Protein AF-A0AAV4XM58-F1 (afdb_monomer_lite)

Sequence (460 aa):
MTNWEKFHLQISKYYMFPENSKVVENLLKDLATRKIIGVEQLPGGTQLKLILTFDDGAKALFKPMRFPRDVETLPNHFYFTDFERHVSEIASFHLDKVLGFRRTPPCVGRKVNISEEFYPLVEPDLHKTFFISPAGNVCFHGQCTYYCDTSHAICGDPHMLEGSLSIWLPPRNILDRKPVRSPWRRSYNKRRKAAWETDNYYCVNQVKTVPPYNHGRRIYDLMDLAVFDYLTGNMDRHHYDEVFTFGNDSALIHLDHGRGFGRTSYDEFTNILPLLQCCVLRLSTFNKLYSFHLGPKRLSDAMRESMANDPVAPVLTEPHLKAMDRRVGKILECLRSCIKINDAAGVFLDDIVADSSQFSNHSRFGNSSRDDLSIILPLLQCCVIRLSTFNRLFHFHVGQKRLSDLMQDSMANDPIAPVLTERQLKALDRRVKNILLCIRSCVMTNGPQITFLDDLMDMP

Radius of gyration: 28.4 Å; chains: 1; bounding box: 92×58×58 Å

Foldseek 3Di:
DALLVVQLVQCDQQASHDAPDPSLVVVLVCQADFAWQAWEWDPADQATWIWTAGPVRWIWIKDWAQDPQPAFDDPPDDLVQDFFHQLLLQLLCLLCSLLVRNQEFRKFKYKDQCVPRNQVRYDPQQNVQWDADPVRAIWGQGDHNHQSDPVRIDTDPRGIIMIMIGTDHPPCVQWVKDWDFDPLAAPPDPPDGDPLVPDLQCCVPPVCVDPPNVDACPLQLLQLVLLSCQLQVNPHPRTWMDTPPNHPRGHIRDDDSRSGNNDLPDGDVSSNSSCLNQLAYEPSSVVSLVCLQPNPHHSLRSSCVSCVPRPPPVSHDPSSSVSSSVSSVVSVVSNVVSCVPQNPVRHYDHCVVVVVVVPPVPPDPPDLVDDDCVVCVCCLVQLADAPVVLVVLVCLQPNPHHPLRVLCVVCVPPPPPPPHDPSSSVSRNVVSVVNNVSNVVSCVVPNPVSNYDHPPVPDD

Secondary structure (DSSP, 8-state):
--HHHHHHHH--SS-SS-TT-HHHHHHHHHHHHSPEEEEEEPTT-SS--EEEEETTS-EEEEEE--S-TT-PPPTT--TTTPPP-HHHHHHHHHHHHHHT---SPPEEEEEEEIIIIIGGGB-HHHHTTEEE-TTS-EEE--S-SSS-SGGG-EE-SSSEEEEEEEEPPPPTTTS-EEEEE-TT----SSSPPPGGGT-TTHIIIIITTSTTTSSTTHHHHHHHHHHHHHHHT----SEEEEE-TT-TTPPEE----TT-S--SS---GGGTHHHHHH--EEHHHHHHHHHHHHSSS-HHHHHHHHHTTSTT---S-HHHHHHHHHHHHHHHHHHHHHHHHHHHHHHEE--HHHHTTTTSS-SSSS-TT---GGGGHHHHHH--EEHHHHHHHHHHHHSSS-HHHHHHHHTTT-TT--SS-HHHHHHHHHHHHHHHHHHHHHHHHH-HHHHEE--SSS--

Structure (mmCIF, N/CA/C/O backbone):
data_AF-A0AAV4XM58-F1
#
_entry.id   AF-A0AAV4XM58-F1
#
loop_
_atom_site.group_PDB
_atom_site.id
_atom_site.type_symbol
_atom_site.label_atom_id
_atom_site.label_alt_id
_atom_site.label_comp_id
_atom_site.label_asym_id
_atom_site.label_entity_id
_atom_site.label_seq_id
_atom_site.pdbx_PDB_ins_code
_atom_site.Cartn_x
_atom_site.Cartn_y
_atom_site.Cartn_z
_atom_site.occupancy
_atom_site.B_iso_or_equiv
_atom_site.auth_seq_id
_atom_site.auth_comp_id
_atom_site.auth_asym_id
_atom_site.auth_atom_id
_atom_site.pdbx_PDB_model_num
ATOM 1 N N . MET A 1 1 ? 12.384 -10.157 23.596 1.00 85.50 1 MET A N 1
ATOM 2 C CA . MET A 1 1 ? 12.087 -9.375 22.385 1.00 85.50 1 MET A CA 1
ATOM 3 C C . MET A 1 1 ? 10.723 -9.783 21.852 1.00 85.50 1 MET A C 1
ATOM 5 O O . MET A 1 1 ? 10.519 -10.969 21.577 1.00 85.50 1 MET A O 1
ATOM 9 N N . THR A 1 2 ? 9.795 -8.837 21.787 1.00 96.88 2 THR A N 1
ATOM 10 C CA . THR A 1 2 ? 8.431 -8.996 21.260 1.00 96.88 2 THR A CA 1
ATOM 11 C C . THR A 1 2 ? 8.455 -9.213 19.739 1.00 96.88 2 THR A C 1
ATOM 13 O O . THR A 1 2 ? 9.496 -9.066 19.091 1.00 96.88 2 THR A O 1
ATOM 16 N N . ASN A 1 3 ? 7.328 -9.603 19.133 1.00 98.00 3 ASN A N 1
ATOM 17 C CA . ASN A 1 3 ? 7.280 -9.812 17.680 1.00 98.00 3 ASN A CA 1
ATOM 18 C C . ASN A 1 3 ? 7.386 -8.499 16.893 1.00 98.00 3 ASN A C 1
ATOM 20 O O . ASN A 1 3 ? 7.970 -8.499 15.811 1.00 98.00 3 ASN A O 1
ATOM 24 N N . TRP A 1 4 ? 6.892 -7.381 17.436 1.00 97.69 4 TRP A N 1
ATOM 25 C CA . TRP A 1 4 ? 7.017 -6.075 16.787 1.00 97.69 4 TRP A CA 1
ATOM 26 C C . TRP A 1 4 ? 8.473 -5.580 16.776 1.00 97.69 4 TRP A C 1
ATOM 28 O O . TRP A 1 4 ? 8.936 -5.094 15.747 1.00 97.69 4 TRP A O 1
ATOM 38 N N . GLU A 1 5 ? 9.227 -5.800 17.861 1.00 97.31 5 GLU A N 1
ATOM 39 C CA . GLU A 1 5 ? 10.665 -5.493 17.928 1.00 97.31 5 GLU A CA 1
ATOM 40 C C . GLU A 1 5 ? 11.456 -6.349 16.931 1.00 97.31 5 GLU A C 1
ATOM 42 O O . GLU A 1 5 ? 12.272 -5.839 16.165 1.00 97.31 5 GLU A O 1
ATOM 47 N N . LYS A 1 6 ? 11.170 -7.659 16.879 1.00 97.69 6 LYS A N 1
ATOM 48 C CA . LYS A 1 6 ? 11.783 -8.567 15.896 1.00 97.69 6 LYS A CA 1
ATOM 49 C C . LYS A 1 6 ? 11.466 -8.145 14.462 1.00 97.69 6 LYS A C 1
ATOM 51 O O . LYS A 1 6 ? 12.343 -8.222 13.610 1.00 97.69 6 LYS A O 1
ATOM 56 N N . PHE A 1 7 ? 10.234 -7.711 14.186 1.00 97.88 7 PHE A N 1
ATOM 57 C CA . PHE A 1 7 ? 9.847 -7.200 12.871 1.00 97.88 7 PHE A CA 1
ATOM 58 C C . PHE A 1 7 ? 10.629 -5.933 12.511 1.00 97.88 7 PHE A C 1
ATOM 60 O O . PHE A 1 7 ? 11.142 -5.843 11.400 1.00 97.88 7 PHE A O 1
ATOM 67 N N . HIS A 1 8 ? 10.791 -4.986 13.441 1.00 97.06 8 HIS A N 1
ATOM 68 C CA . HIS A 1 8 ? 11.604 -3.788 13.197 1.00 97.06 8 HIS A CA 1
ATOM 69 C C . HIS A 1 8 ? 13.045 -4.140 12.807 1.00 97.06 8 HIS A C 1
ATOM 71 O O . HIS A 1 8 ? 13.586 -3.517 11.898 1.00 97.06 8 HIS A O 1
ATOM 77 N N . LEU A 1 9 ? 13.633 -5.180 13.409 1.00 94.69 9 LEU A N 1
ATOM 78 C CA . LEU A 1 9 ? 14.965 -5.684 13.040 1.00 94.69 9 LEU A CA 1
ATOM 79 C C . LEU A 1 9 ? 15.018 -6.399 11.677 1.00 94.69 9 LEU A C 1
ATOM 81 O O . LEU A 1 9 ? 16.103 -6.569 11.128 1.00 94.69 9 LEU A O 1
ATOM 85 N N . GLN A 1 10 ? 13.881 -6.833 11.123 1.00 94.44 10 GLN A N 1
ATOM 86 C CA . GLN A 1 10 ? 13.814 -7.450 9.791 1.00 94.44 10 GLN A CA 1
ATOM 87 C C . GLN A 1 10 ? 13.760 -6.429 8.648 1.00 94.44 10 GLN A C 1
ATOM 89 O O . GLN A 1 10 ? 13.987 -6.807 7.494 1.00 94.44 10 GLN A O 1
ATOM 94 N N . ILE A 1 11 ? 13.457 -5.161 8.947 1.00 94.38 11 ILE A N 1
ATOM 95 C CA . ILE A 1 11 ? 13.393 -4.104 7.938 1.00 94.38 11 ILE A CA 1
ATOM 96 C C . ILE A 1 11 ? 14.781 -3.934 7.316 1.00 94.38 11 ILE A C 1
ATOM 98 O O . ILE A 1 11 ? 15.769 -3.691 8.006 1.00 94.38 11 ILE A O 1
ATOM 102 N N . SER A 1 12 ? 14.846 -4.053 5.992 1.00 92.38 12 SER A N 1
ATOM 103 C CA . SER A 1 12 ? 16.085 -4.021 5.220 1.00 92.38 12 SER A CA 1
ATOM 104 C C . SER A 1 12 ? 16.042 -2.959 4.122 1.00 92.38 12 SER A C 1
ATOM 106 O O . SER A 1 12 ? 15.021 -2.316 3.872 1.00 92.38 12 SER A O 1
ATOM 108 N N . LYS A 1 13 ? 17.155 -2.829 3.394 1.00 92.12 13 LYS A N 1
ATOM 109 C CA . LYS A 1 13 ? 17.274 -1.953 2.223 1.00 92.12 13 LYS A CA 1
ATOM 110 C C . LYS A 1 13 ? 16.252 -2.261 1.116 1.00 92.12 13 LYS A C 1
ATOM 112 O O . LYS A 1 13 ? 15.869 -1.350 0.379 1.00 92.12 13 LYS A O 1
ATOM 117 N N . TYR A 1 14 ? 15.818 -3.516 0.966 1.00 91.44 14 TYR A N 1
ATOM 118 C CA . TYR A 1 14 ? 15.036 -3.965 -0.197 1.00 91.44 14 TYR A CA 1
ATOM 119 C C . TYR A 1 14 ? 13.596 -4.380 0.122 1.00 91.44 14 TYR A C 1
ATOM 121 O O . TYR A 1 14 ? 12.747 -4.343 -0.770 1.00 91.44 14 TYR A O 1
ATOM 129 N N . TYR A 1 15 ? 13.320 -4.741 1.373 1.00 93.81 15 TYR A N 1
ATOM 130 C CA . TYR A 1 15 ? 12.021 -5.225 1.838 1.00 93.81 15 TYR A CA 1
ATOM 131 C C . TYR A 1 15 ? 11.830 -4.927 3.329 1.00 93.81 15 TYR A C 1
ATOM 133 O O . TYR A 1 15 ? 12.795 -4.760 4.075 1.00 93.81 15 TYR A O 1
ATOM 141 N N . MET A 1 16 ? 10.580 -4.934 3.782 1.00 95.50 16 MET A N 1
ATOM 142 C CA . MET A 1 16 ? 10.211 -4.778 5.191 1.00 95.50 16 MET A CA 1
ATOM 143 C C . MET A 1 16 ? 10.293 -6.080 5.986 1.00 95.50 16 MET A C 1
ATOM 145 O O . MET A 1 16 ? 10.515 -6.047 7.190 1.00 95.50 16 MET A O 1
ATOM 149 N N . PHE A 1 17 ? 10.094 -7.221 5.328 1.00 96.69 17 PHE A N 1
ATOM 150 C CA . PHE A 1 17 ? 10.204 -8.542 5.939 1.00 96.69 17 PHE A CA 1
ATOM 151 C C . PHE A 1 17 ? 10.632 -9.595 4.902 1.00 96.69 17 PHE A C 1
ATOM 153 O O . PHE A 1 17 ? 10.329 -9.441 3.713 1.00 96.69 17 PHE A O 1
ATOM 160 N N . PRO A 1 18 ? 11.335 -10.664 5.320 1.00 94.19 18 PRO A N 1
ATOM 161 C CA . PRO A 1 18 ? 11.730 -11.745 4.425 1.00 94.19 18 PRO A CA 1
ATOM 162 C C . PRO A 1 18 ? 10.529 -12.605 4.017 1.00 94.19 18 PRO A C 1
ATOM 164 O O . PRO A 1 18 ? 9.482 -12.622 4.674 1.00 94.19 18 PRO A O 1
ATOM 167 N N . GLU A 1 19 ? 10.686 -13.353 2.928 1.00 91.31 19 GLU A N 1
ATOM 168 C CA . GLU A 1 19 ? 9.698 -14.350 2.524 1.00 91.31 19 GLU A CA 1
ATOM 169 C C . GLU A 1 19 ? 9.507 -15.408 3.626 1.00 91.31 19 GLU A C 1
ATOM 171 O O . GLU A 1 19 ? 10.446 -15.761 4.337 1.00 91.31 19 GLU A O 1
ATOM 176 N N . ASN A 1 20 ? 8.269 -15.881 3.808 1.00 91.75 20 ASN A N 1
ATOM 177 C CA . ASN A 1 20 ? 7.902 -16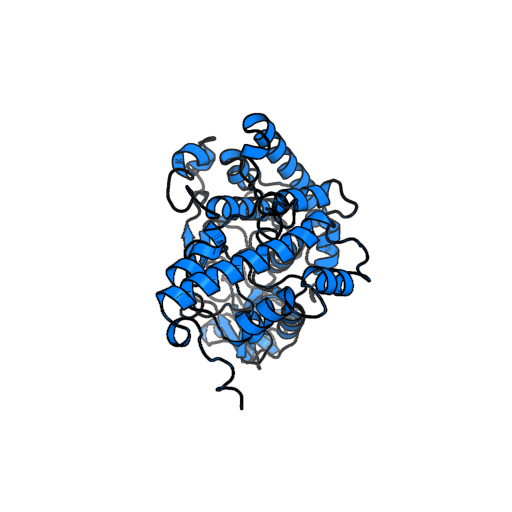.865 4.837 1.00 91.75 20 ASN A CA 1
ATOM 178 C C . ASN A 1 20 ? 8.274 -16.466 6.285 1.00 91.75 20 ASN A C 1
ATOM 180 O O . ASN A 1 20 ? 8.510 -17.326 7.136 1.00 91.75 20 ASN A O 1
ATOM 184 N N . SER A 1 21 ? 8.304 -15.161 6.593 1.00 95.19 21 SER A N 1
ATOM 185 C CA . SER A 1 21 ? 8.612 -14.667 7.941 1.00 95.19 21 SER A CA 1
ATOM 186 C C . SER A 1 21 ? 7.587 -15.126 8.989 1.00 95.19 21 SER A C 1
ATOM 188 O O . SER A 1 21 ? 6.489 -14.574 9.097 1.00 95.19 21 SER A O 1
ATOM 190 N N . LYS A 1 22 ? 7.991 -16.070 9.850 1.00 97.19 22 LYS A N 1
ATOM 191 C CA . LYS A 1 22 ? 7.222 -16.473 11.044 1.00 97.19 22 LYS A CA 1
ATOM 192 C C . LYS A 1 22 ? 7.047 -15.347 12.059 1.00 97.19 22 LYS A C 1
ATOM 194 O O . LYS A 1 22 ? 6.073 -15.339 12.803 1.00 97.19 22 LYS A O 1
ATOM 199 N N . VAL A 1 23 ? 7.958 -14.372 12.065 1.00 97.94 23 VAL A N 1
ATOM 200 C CA . VAL A 1 23 ? 7.827 -13.166 12.894 1.00 97.94 23 VAL A CA 1
ATOM 201 C C . VAL A 1 23 ? 6.603 -12.364 12.469 1.00 97.94 23 VAL A C 1
ATOM 203 O O . VAL A 1 23 ? 5.827 -11.963 13.327 1.00 97.94 23 VAL A O 1
ATOM 206 N N . VAL A 1 24 ? 6.393 -12.186 11.161 1.00 98.06 24 VAL A N 1
ATOM 207 C CA . VAL A 1 24 ? 5.220 -11.468 10.642 1.00 98.06 24 VAL A CA 1
ATOM 208 C C . VAL A 1 24 ? 3.936 -12.242 10.922 1.00 98.06 24 VAL A C 1
ATOM 210 O O . VAL A 1 24 ? 2.975 -11.643 11.383 1.00 98.06 24 VAL A O 1
ATOM 213 N N . GLU A 1 25 ? 3.912 -13.563 10.719 1.00 97.62 25 GLU A N 1
ATOM 214 C CA . GLU A 1 25 ? 2.733 -14.384 11.051 1.00 97.62 25 GLU A CA 1
ATOM 215 C C . GLU A 1 25 ? 2.330 -14.241 12.530 1.00 97.62 25 GLU A C 1
ATOM 217 O O . GLU A 1 25 ? 1.165 -13.989 12.841 1.00 97.62 25 GLU A O 1
ATOM 222 N N . ASN A 1 26 ? 3.301 -14.327 13.444 1.00 98.38 26 ASN A N 1
ATOM 223 C CA . ASN A 1 26 ? 3.050 -14.156 14.873 1.00 98.38 26 ASN A CA 1
ATOM 224 C C . ASN A 1 26 ? 2.679 -12.709 15.234 1.00 98.38 26 ASN A C 1
ATOM 226 O O . ASN A 1 26 ? 1.827 -12.499 16.091 1.00 98.38 26 ASN A O 1
ATOM 230 N N . LEU A 1 27 ? 3.264 -11.711 14.565 1.00 98.69 27 LEU A N 1
ATOM 231 C CA . LEU A 1 27 ? 2.921 -10.301 14.759 1.00 98.69 27 LEU A CA 1
ATOM 232 C C . LEU A 1 27 ? 1.468 -10.002 14.363 1.00 98.69 27 LEU A C 1
ATOM 234 O O . LEU A 1 27 ? 0.780 -9.288 15.085 1.00 98.69 27 LEU A O 1
ATOM 238 N N . LEU A 1 28 ? 0.982 -10.553 13.247 1.00 98.75 28 LEU A N 1
ATOM 239 C CA . LEU A 1 28 ? -0.419 -10.392 12.835 1.00 98.75 28 LEU A CA 1
ATOM 240 C C . LEU A 1 28 ? -1.369 -10.986 13.890 1.00 98.75 28 LEU A C 1
ATOM 242 O O . LEU A 1 28 ? -2.380 -10.372 14.223 1.00 98.75 28 LEU A O 1
ATOM 246 N N . LYS A 1 29 ? -1.012 -12.138 14.479 1.00 98.44 29 LYS A N 1
ATOM 247 C CA . LYS A 1 29 ? -1.763 -12.739 15.593 1.00 98.44 29 LYS A CA 1
ATOM 248 C C . LYS A 1 29 ? -1.743 -11.864 16.851 1.00 98.44 29 LYS A C 1
ATOM 250 O O . LYS A 1 29 ? -2.784 -11.699 17.491 1.00 98.44 29 LYS A O 1
ATOM 255 N N . ASP A 1 30 ? -0.587 -11.296 17.191 1.00 98.56 30 ASP A N 1
ATOM 256 C CA . ASP A 1 30 ? -0.456 -10.373 18.321 1.00 98.56 30 ASP A CA 1
ATOM 257 C C . ASP A 1 30 ? -1.371 -9.153 18.124 1.00 98.56 30 ASP A C 1
ATOM 259 O O . ASP A 1 30 ? -2.198 -8.867 18.985 1.00 98.56 30 ASP A O 1
ATOM 263 N N . LEU A 1 31 ? -1.321 -8.493 16.961 1.00 98.56 31 LEU A N 1
ATOM 264 C CA . LEU A 1 31 ? -2.186 -7.347 16.649 1.00 98.56 31 LEU A CA 1
ATOM 265 C C . LEU A 1 31 ? -3.684 -7.695 16.719 1.00 98.56 31 LEU A C 1
ATOM 267 O O . LEU A 1 31 ? -4.491 -6.910 17.224 1.00 98.56 31 LEU A O 1
ATOM 271 N N . ALA A 1 32 ? -4.061 -8.886 16.253 1.00 98.25 32 ALA A N 1
ATOM 272 C CA . ALA A 1 32 ? -5.447 -9.338 16.260 1.00 98.25 32 ALA A CA 1
ATOM 273 C C . ALA A 1 32 ? -5.998 -9.632 17.667 1.00 98.25 32 ALA A C 1
ATOM 275 O O . ALA A 1 32 ? -7.201 -9.491 17.873 1.00 98.25 32 ALA A O 1
ATOM 276 N N . THR A 1 33 ? -5.156 -10.037 18.627 1.00 98.06 33 THR A N 1
ATOM 277 C CA . THR A 1 33 ? -5.628 -10.600 19.910 1.00 98.06 33 THR A CA 1
ATOM 278 C C . THR A 1 33 ? -5.151 -9.879 21.167 1.00 98.06 33 THR A C 1
ATOM 280 O O . THR A 1 33 ? -5.790 -10.013 22.209 1.00 98.06 33 THR A O 1
ATOM 283 N N . ARG A 1 34 ? -4.053 -9.116 21.112 1.00 98.25 34 ARG A N 1
ATOM 284 C CA . ARG A 1 34 ? -3.497 -8.466 22.306 1.00 98.25 34 ARG A CA 1
ATOM 285 C C . ARG A 1 34 ? -4.438 -7.426 22.895 1.00 98.25 34 ARG A C 1
ATOM 287 O O . ARG A 1 34 ? -5.238 -6.804 22.187 1.00 98.25 34 ARG A O 1
ATOM 294 N N . LYS A 1 35 ? -4.308 -7.208 24.203 1.00 98.50 35 LYS A N 1
ATOM 295 C CA . LYS A 1 35 ? -5.102 -6.218 24.925 1.00 98.50 35 LYS A CA 1
ATOM 296 C C . LYS A 1 35 ? -4.704 -4.807 24.491 1.00 98.50 35 LYS A C 1
ATOM 298 O O . LYS A 1 35 ? -3.523 -4.464 24.489 1.00 98.50 35 LYS A O 1
ATOM 303 N N . ILE A 1 36 ? -5.702 -3.996 24.155 1.00 98.75 36 ILE A N 1
ATOM 304 C CA . ILE A 1 36 ? -5.531 -2.565 23.892 1.00 98.75 36 ILE A CA 1
ATOM 305 C C . ILE A 1 36 ? -5.490 -1.844 25.243 1.00 98.75 36 ILE A C 1
ATOM 307 O O . ILE A 1 36 ? -6.310 -2.116 26.121 1.00 98.75 36 ILE A O 1
ATOM 311 N N . ILE A 1 37 ? -4.512 -0.959 25.419 1.00 98.50 37 ILE A N 1
ATOM 312 C CA . ILE A 1 37 ? -4.298 -0.185 26.653 1.00 98.50 37 ILE A CA 1
ATOM 313 C C . ILE A 1 37 ? -4.319 1.331 26.427 1.00 98.50 37 ILE A C 1
ATOM 315 O O . ILE A 1 37 ? -4.291 2.086 27.392 1.00 98.50 37 ILE A O 1
ATOM 319 N N . GLY A 1 38 ? -4.381 1.783 25.174 1.00 98.12 38 GLY A N 1
ATOM 320 C CA . GLY A 1 38 ? -4.509 3.197 24.836 1.00 98.12 38 GLY A CA 1
ATOM 321 C C . GLY A 1 38 ? -5.048 3.389 23.426 1.00 98.12 38 GLY A C 1
ATOM 322 O O . GLY A 1 38 ? -4.701 2.620 22.524 1.00 98.12 38 GLY A O 1
ATOM 323 N N . VAL A 1 39 ? -5.886 4.409 23.251 1.00 98.31 39 VAL A N 1
ATOM 324 C CA . VAL A 1 39 ? -6.494 4.770 21.967 1.00 98.31 39 VAL A CA 1
ATOM 325 C C . VAL A 1 39 ? -6.363 6.275 21.768 1.00 98.31 39 VAL A C 1
ATOM 327 O O . VAL A 1 39 ? -6.994 7.062 22.463 1.00 98.31 39 VAL A O 1
ATOM 330 N N . GLU A 1 40 ? -5.545 6.671 20.803 1.00 97.31 40 GLU A N 1
ATOM 331 C CA . GLU A 1 40 ? -5.280 8.076 20.480 1.00 97.31 40 GLU A CA 1
ATOM 332 C C . GLU A 1 40 ? -5.761 8.350 19.054 1.00 97.31 40 GLU A C 1
ATOM 334 O O . GLU A 1 40 ? -5.669 7.479 18.184 1.00 97.31 40 GLU A O 1
ATOM 339 N N . GLN A 1 41 ? -6.254 9.545 18.757 1.00 96.62 41 GLN A N 1
ATOM 340 C CA . GLN A 1 41 ? -6.507 9.920 17.375 1.00 96.62 41 GLN A CA 1
ATOM 341 C C . GLN A 1 41 ? -5.218 10.419 16.717 1.00 96.62 41 GLN A C 1
ATOM 343 O O . GLN A 1 41 ? -4.517 11.269 17.257 1.00 96.62 41 GLN A O 1
ATOM 348 N N . LEU A 1 42 ? -4.917 9.955 15.500 1.00 94.69 42 LEU A N 1
ATOM 349 C CA . LEU A 1 42 ? -3.789 10.497 14.744 1.00 94.69 42 LEU A CA 1
ATOM 350 C C . LEU A 1 42 ? -4.075 11.968 14.365 1.00 94.69 42 LEU A C 1
ATOM 352 O O . LEU A 1 42 ? -5.024 12.223 13.611 1.00 94.69 42 LEU A O 1
ATOM 356 N N . PRO A 1 43 ? -3.266 12.945 14.820 1.00 89.62 43 PRO A N 1
ATOM 357 C CA . PRO A 1 43 ? -3.494 14.347 14.495 1.00 89.62 43 PRO A CA 1
ATOM 358 C C . PRO A 1 43 ? -3.176 14.650 13.025 1.00 89.62 43 PRO A C 1
ATOM 360 O O . PRO A 1 43 ? -2.283 14.055 12.420 1.00 89.62 43 PRO A O 1
ATOM 363 N N . GLY A 1 44 ? -3.890 15.621 12.447 1.00 79.25 44 GLY A N 1
ATOM 364 C CA . GLY A 1 44 ? -3.588 16.166 11.115 1.00 79.25 44 GLY A CA 1
ATOM 365 C C . GLY A 1 44 ? -3.949 15.268 9.923 1.00 79.25 44 GLY A C 1
ATOM 366 O O . GLY A 1 44 ? -3.575 15.582 8.794 1.00 79.25 44 GLY A O 1
ATOM 367 N N . GLY A 1 45 ? -4.670 14.165 10.142 1.00 79.12 45 GLY A N 1
ATOM 368 C CA . GLY A 1 45 ? -5.186 13.312 9.070 1.00 79.12 45 GLY A CA 1
ATOM 369 C C . GLY A 1 45 ? -6.323 13.960 8.266 1.00 79.12 45 GLY A C 1
ATOM 370 O O . GLY A 1 45 ? -7.079 14.798 8.766 1.00 79.12 45 GLY A O 1
ATOM 371 N N . THR A 1 46 ? -6.477 13.545 7.005 1.00 90.31 46 THR A N 1
ATOM 372 C CA . THR A 1 46 ? -7.642 13.924 6.190 1.00 90.31 46 THR A CA 1
ATOM 373 C C . THR A 1 46 ? -8.897 13.192 6.643 1.00 90.31 46 THR A C 1
ATOM 375 O O . THR A 1 46 ? -9.910 13.830 6.884 1.00 90.31 46 THR A O 1
ATOM 378 N N . GLN A 1 47 ? -8.812 11.874 6.822 1.00 96.19 47 GLN A N 1
ATOM 379 C CA . GLN A 1 47 ? -9.881 11.024 7.353 1.00 96.19 47 GLN A CA 1
ATOM 380 C C . GLN A 1 47 ? -9.499 10.446 8.721 1.00 96.19 47 GLN A C 1
ATOM 382 O O . GLN A 1 47 ? -8.331 10.491 9.117 1.00 96.19 47 GLN A O 1
ATOM 387 N N . LEU A 1 48 ? -10.488 9.897 9.430 1.00 96.56 48 LEU A N 1
ATOM 388 C CA . LEU A 1 48 ? -10.331 9.333 10.769 1.00 96.56 48 LEU A CA 1
ATOM 389 C C . LEU A 1 48 ? -9.350 8.152 10.782 1.00 96.56 48 LEU A C 1
ATOM 391 O O . LEU A 1 48 ? -9.550 7.153 10.090 1.00 96.56 48 LEU A O 1
ATOM 395 N N . LYS A 1 49 ? -8.311 8.260 11.610 1.00 97.12 49 LYS A N 1
ATOM 396 C CA . LYS A 1 49 ? -7.323 7.208 11.872 1.00 97.12 49 LYS A CA 1
ATOM 397 C C . LYS A 1 49 ? -6.994 7.233 13.361 1.00 97.12 49 LYS A C 1
ATOM 399 O O . LYS A 1 49 ? -6.791 8.314 13.916 1.00 97.12 49 LYS A O 1
ATOM 404 N N . LEU A 1 50 ? -6.933 6.067 13.992 1.00 98.06 50 LEU A N 1
ATOM 405 C CA . LEU A 1 50 ? -6.580 5.936 15.405 1.00 98.06 50 LEU A CA 1
ATOM 406 C C . LEU A 1 50 ? -5.213 5.266 15.549 1.00 98.06 50 LEU A C 1
ATOM 408 O O . LEU A 1 50 ? -4.785 4.505 14.683 1.00 98.06 50 LEU A O 1
ATOM 412 N N . ILE A 1 51 ? -4.533 5.541 16.648 1.00 98.44 51 ILE A N 1
ATOM 413 C CA . ILE A 1 51 ? -3.333 4.854 17.099 1.00 98.44 51 ILE A CA 1
ATOM 414 C C . ILE A 1 51 ? -3.762 4.001 18.286 1.00 98.44 51 ILE A C 1
ATOM 416 O O . ILE A 1 51 ? -4.211 4.530 19.301 1.00 98.44 51 ILE A O 1
ATOM 420 N N . LEU A 1 52 ? -3.634 2.683 18.161 1.00 98.56 52 LEU A N 1
ATOM 421 C CA . LEU A 1 52 ? -3.854 1.772 19.280 1.00 98.56 52 LEU A CA 1
ATOM 422 C C . LEU A 1 52 ? -2.510 1.404 19.889 1.00 98.56 52 LEU A C 1
ATOM 424 O O . LEU A 1 52 ? -1.582 1.057 19.157 1.00 98.56 52 LEU A O 1
ATOM 428 N N . THR A 1 53 ? -2.424 1.459 21.213 1.00 98.62 53 THR A N 1
ATOM 429 C CA . THR A 1 53 ? -1.275 0.982 21.989 1.00 98.62 53 THR A CA 1
ATOM 430 C C . THR A 1 53 ? -1.657 -0.319 22.691 1.00 98.62 53 THR A C 1
ATOM 432 O O . THR A 1 53 ? -2.714 -0.389 23.321 1.00 98.62 53 THR A O 1
ATOM 435 N N . PHE A 1 54 ? -0.813 -1.344 22.582 1.00 98.69 54 PHE A N 1
ATOM 436 C CA . PHE A 1 54 ? -1.028 -2.673 23.160 1.00 98.69 54 PHE A CA 1
ATOM 437 C C . PHE A 1 54 ? -0.215 -2.888 24.440 1.00 98.69 54 PHE A C 1
ATOM 439 O O . PHE A 1 54 ? 0.733 -2.157 24.729 1.00 98.69 54 PHE A O 1
ATOM 446 N N . ASP A 1 55 ? -0.599 -3.904 25.212 1.00 98.19 55 ASP A N 1
ATOM 447 C CA . ASP A 1 55 ? 0.020 -4.273 26.492 1.00 98.19 55 ASP A CA 1
ATOM 448 C C . ASP A 1 55 ? 1.515 -4.637 26.418 1.00 98.19 55 ASP A C 1
ATOM 450 O O . ASP A 1 55 ? 2.229 -4.516 27.411 1.00 98.19 55 ASP A O 1
ATOM 454 N N . ASP A 1 56 ? 2.010 -5.022 25.244 1.00 97.00 56 ASP A N 1
ATOM 455 C CA . ASP A 1 56 ? 3.425 -5.288 24.961 1.00 97.00 56 ASP A CA 1
ATOM 456 C C . ASP A 1 56 ? 4.197 -4.070 24.430 1.00 97.00 56 ASP A C 1
ATOM 458 O O . ASP A 1 56 ? 5.319 -4.207 23.928 1.00 97.00 56 ASP A O 1
ATOM 462 N N . GLY A 1 57 ? 3.584 -2.887 24.488 1.00 97.00 57 GLY A N 1
ATOM 463 C CA . GLY A 1 57 ? 4.147 -1.636 23.996 1.00 97.00 57 GLY A CA 1
ATOM 464 C C . GLY A 1 57 ? 4.079 -1.458 22.477 1.00 97.00 57 GLY A C 1
ATOM 465 O O . GLY A 1 57 ? 4.510 -0.412 21.987 1.00 97.00 57 GLY A O 1
ATOM 466 N N . ALA A 1 58 ? 3.535 -2.418 21.716 1.00 97.94 58 ALA A N 1
ATOM 467 C CA . ALA A 1 58 ? 3.313 -2.219 20.288 1.00 97.94 58 ALA A CA 1
ATOM 468 C C . ALA A 1 58 ? 2.337 -1.058 20.059 1.00 97.94 58 ALA A C 1
ATOM 470 O O . ALA A 1 58 ? 1.376 -0.874 20.808 1.00 97.94 58 ALA A O 1
ATOM 471 N N . LYS A 1 59 ? 2.537 -0.319 18.967 1.00 98.56 59 LYS A N 1
ATOM 472 C CA . LYS A 1 59 ? 1.527 0.597 18.429 1.00 98.56 59 LYS A CA 1
ATOM 473 C C . LYS A 1 59 ? 1.063 0.112 17.061 1.00 98.56 59 LYS A C 1
ATOM 475 O O . LYS A 1 59 ? 1.851 -0.467 16.313 1.00 98.56 59 LYS A O 1
ATOM 480 N N . ALA A 1 60 ? -0.188 0.375 16.706 1.00 98.56 60 ALA A N 1
ATOM 481 C CA . ALA A 1 60 ? -0.704 0.139 15.361 1.00 98.56 60 ALA A CA 1
ATOM 482 C C . ALA A 1 60 ? -1.636 1.265 14.917 1.00 98.56 60 ALA A C 1
ATOM 484 O O . ALA A 1 60 ? -2.371 1.838 15.718 1.00 98.56 60 ALA A O 1
ATOM 485 N N . LEU A 1 61 ? -1.613 1.559 13.620 1.00 98.50 61 LEU A N 1
ATOM 486 C CA . LEU A 1 61 ? -2.571 2.446 12.981 1.00 98.50 61 LEU A CA 1
ATOM 487 C C . LEU A 1 61 ? -3.862 1.665 12.720 1.00 98.50 61 LEU A C 1
ATOM 489 O O . LEU A 1 61 ? -3.862 0.715 11.933 1.00 98.50 61 LEU A O 1
ATOM 493 N N . PHE A 1 62 ? -4.948 2.082 13.361 1.00 98.62 62 PHE A N 1
ATOM 494 C CA . PHE A 1 62 ? -6.283 1.539 13.173 1.00 98.62 62 PHE A CA 1
ATOM 495 C C . PHE A 1 62 ? -7.101 2.411 12.222 1.00 98.62 62 PHE A C 1
ATOM 497 O O . PHE A 1 62 ? -7.232 3.623 12.424 1.00 98.62 62 PHE A O 1
ATOM 504 N N . LYS A 1 63 ? -7.684 1.783 11.199 1.00 98.50 63 LYS A N 1
ATOM 505 C CA . LYS A 1 63 ? -8.688 2.409 10.331 1.00 98.50 63 LYS A CA 1
ATOM 506 C C . LYS A 1 63 ? -10.011 1.661 10.477 1.00 98.50 63 LYS A C 1
ATOM 508 O O . LYS A 1 63 ? -10.025 0.449 10.244 1.00 98.50 63 LYS A O 1
ATOM 513 N N . PRO A 1 64 ? -11.098 2.340 10.868 1.00 98.25 64 PRO A N 1
ATOM 514 C CA . PRO A 1 64 ? -12.374 1.681 11.095 1.00 98.25 64 PRO A CA 1
ATOM 515 C C . PRO A 1 64 ? -13.070 1.292 9.788 1.00 98.25 64 PRO A C 1
ATOM 517 O O . PRO A 1 64 ? -12.923 1.951 8.756 1.00 98.25 64 PRO A O 1
ATOM 520 N N . MET A 1 65 ? -13.888 0.246 9.858 1.00 98.25 65 MET A N 1
ATOM 521 C CA . MET A 1 65 ? -14.875 -0.076 8.838 1.00 98.25 65 MET A CA 1
ATOM 522 C C . MET A 1 65 ? -15.919 1.035 8.760 1.00 98.25 65 MET A C 1
ATOM 524 O O . MET A 1 65 ? -16.451 1.479 9.774 1.00 98.25 65 MET A O 1
ATOM 528 N N . ARG A 1 66 ? -16.225 1.464 7.534 1.00 94.44 66 ARG A N 1
ATOM 529 C CA . ARG A 1 66 ? -17.243 2.487 7.262 1.00 94.44 66 ARG A CA 1
ATOM 530 C C . ARG A 1 66 ? -18.437 1.939 6.487 1.00 94.44 66 ARG A C 1
ATOM 532 O O . ARG A 1 66 ? -19.568 2.311 6.771 1.00 94.44 66 ARG A O 1
ATOM 539 N N . PHE A 1 67 ? -18.186 1.063 5.518 1.00 92.12 67 PHE A N 1
ATOM 540 C CA . PHE A 1 67 ? -19.216 0.510 4.643 1.00 92.12 67 PHE A CA 1
ATOM 541 C C . PHE A 1 67 ? -19.115 -1.014 4.556 1.00 92.12 67 PHE A C 1
ATOM 543 O O . PHE A 1 67 ? -18.014 -1.558 4.709 1.00 92.12 67 PHE A O 1
ATOM 550 N N . PRO A 1 68 ? -20.235 -1.697 4.258 1.00 94.88 68 PRO A N 1
ATOM 551 C CA . PRO A 1 68 ? -20.234 -3.082 3.803 1.00 94.88 68 PRO A CA 1
ATOM 552 C C . PRO A 1 68 ? -19.292 -3.317 2.611 1.00 94.88 68 PRO A C 1
ATOM 554 O O . PRO A 1 68 ? -18.965 -2.403 1.853 1.00 94.88 68 PRO A O 1
ATOM 557 N N . ARG A 1 69 ? -18.837 -4.563 2.451 1.00 95.75 69 ARG A N 1
ATOM 558 C CA . ARG A 1 69 ? -17.815 -4.959 1.460 1.00 95.75 69 ARG A CA 1
ATOM 559 C C . ARG A 1 69 ? -18.234 -4.775 0.002 1.00 95.75 69 ARG A C 1
ATOM 561 O O . ARG A 1 69 ? -17.374 -4.696 -0.866 1.00 95.75 69 ARG A O 1
ATOM 568 N N . ASP A 1 70 ? -19.529 -4.789 -0.263 1.00 95.12 70 ASP A N 1
ATOM 569 C CA . ASP A 1 70 ? -20.153 -4.682 -1.581 1.00 95.12 70 ASP A CA 1
ATOM 570 C C . ASP A 1 70 ? -20.379 -3.229 -2.029 1.00 95.12 70 ASP A C 1
ATOM 572 O O . ASP A 1 70 ? -20.729 -2.990 -3.185 1.00 95.12 70 ASP A O 1
ATOM 576 N N . VAL A 1 71 ? -20.133 -2.247 -1.153 1.00 96.75 71 VAL A N 1
ATOM 577 C CA . VAL A 1 71 ? -20.273 -0.826 -1.488 1.00 96.75 71 VAL A CA 1
ATOM 578 C C . VAL A 1 71 ? -19.109 -0.348 -2.357 1.00 96.75 71 VAL A C 1
ATOM 580 O O . VAL A 1 71 ? -17.975 -0.170 -1.899 1.00 96.75 71 VAL A O 1
ATOM 583 N N . GLU A 1 72 ? -19.420 -0.048 -3.616 1.00 97.44 72 GLU A N 1
ATOM 584 C CA . GLU A 1 72 ? -18.483 0.573 -4.550 1.00 97.44 72 GLU A CA 1
ATOM 585 C C . GLU A 1 72 ? -18.451 2.105 -4.433 1.00 97.44 72 GLU A C 1
ATOM 587 O O . GLU A 1 72 ? -19.437 2.769 -4.110 1.00 97.44 72 GLU A O 1
ATOM 592 N N . THR A 1 73 ? -17.297 2.692 -4.753 1.00 97.06 73 THR A N 1
ATOM 593 C CA . THR A 1 73 ? -17.135 4.134 -4.945 1.00 97.06 73 THR A CA 1
ATOM 594 C C . THR A 1 73 ? -18.055 4.605 -6.066 1.00 97.06 73 THR A C 1
ATOM 596 O O . THR A 1 73 ? -18.001 4.100 -7.192 1.00 97.06 73 THR A O 1
ATOM 599 N N . LEU A 1 74 ? -18.872 5.620 -5.772 1.00 96.81 74 LEU A N 1
ATOM 600 C CA . LEU A 1 74 ? -19.781 6.202 -6.754 1.00 96.81 74 LEU A CA 1
ATOM 601 C C . LEU A 1 74 ? -19.005 6.732 -7.974 1.00 96.81 74 LEU A C 1
ATOM 603 O O . LEU A 1 74 ? -17.991 7.409 -7.791 1.00 96.81 74 LEU A O 1
ATOM 607 N N . PRO A 1 75 ? -19.490 6.526 -9.216 1.00 96.06 75 PRO A N 1
ATOM 608 C CA . PRO A 1 75 ? -18.784 6.965 -10.425 1.00 96.06 75 PRO A CA 1
ATOM 609 C C . PRO A 1 75 ? -18.482 8.470 -10.486 1.00 96.06 75 PRO A C 1
ATOM 611 O O . PRO A 1 75 ? -17.536 8.879 -11.151 1.00 96.06 75 PRO A O 1
ATOM 614 N N . ASN A 1 76 ? -19.276 9.286 -9.786 1.00 96.69 76 ASN A N 1
ATOM 615 C CA . ASN A 1 76 ? -19.126 10.742 -9.740 1.00 96.69 76 ASN A CA 1
ATOM 616 C C . ASN A 1 76 ? -18.143 11.225 -8.657 1.00 96.69 76 ASN A C 1
ATOM 618 O O . ASN A 1 76 ? -17.860 12.422 -8.581 1.00 96.69 76 ASN A O 1
ATOM 622 N N . HIS A 1 77 ? -17.646 10.337 -7.792 1.00 96.38 77 HIS A N 1
ATOM 623 C CA . HIS A 1 77 ? -16.663 10.701 -6.776 1.00 96.38 77 HIS A CA 1
ATOM 624 C C . HIS A 1 77 ? -15.273 10.809 -7.397 1.00 96.38 77 HIS A C 1
ATOM 626 O O . HIS A 1 77 ? -14.773 9.882 -8.032 1.00 96.38 77 HIS A O 1
ATOM 632 N N . PHE A 1 78 ? -14.613 11.941 -7.158 1.00 96.12 78 PHE A N 1
ATOM 633 C CA . PHE A 1 78 ? -13.195 12.063 -7.461 1.00 96.12 78 PHE A CA 1
ATOM 634 C C . PHE A 1 78 ? -12.373 11.244 -6.458 1.00 96.12 78 PHE A C 1
ATOM 636 O O . PHE A 1 78 ? -12.754 11.080 -5.299 1.00 96.12 78 PHE A O 1
ATOM 643 N N . TYR A 1 79 ? -11.182 10.815 -6.875 1.00 95.06 79 TYR A N 1
ATOM 644 C CA . TYR A 1 79 ? -10.215 10.101 -6.030 1.00 95.06 79 TYR A CA 1
ATOM 645 C C . TYR A 1 79 ? -9.883 10.838 -4.722 1.00 95.06 79 TYR A C 1
ATOM 647 O O . TYR A 1 79 ? -9.634 10.202 -3.702 1.00 95.06 79 TYR A O 1
ATOM 655 N N . PHE A 1 80 ? -9.916 12.176 -4.715 1.00 94.94 80 PHE A N 1
ATOM 656 C CA . PHE A 1 80 ? -9.659 12.972 -3.512 1.00 94.94 80 PHE A CA 1
ATOM 657 C C . PHE A 1 80 ? -10.853 13.065 -2.550 1.00 94.94 80 PHE A C 1
ATOM 659 O O . PHE A 1 80 ? -10.659 13.456 -1.407 1.00 94.94 80 PHE A O 1
ATOM 666 N N . THR A 1 81 ? -12.062 12.681 -2.966 1.00 95.19 81 THR A N 1
ATOM 667 C CA . THR A 1 81 ? -13.264 12.621 -2.108 1.00 95.19 81 THR A CA 1
ATOM 668 C C . THR A 1 81 ? -13.626 11.200 -1.685 1.00 95.19 81 THR A C 1
ATOM 670 O O . THR A 1 81 ? -14.568 11.016 -0.927 1.00 95.19 81 THR A O 1
ATOM 673 N N . ASP 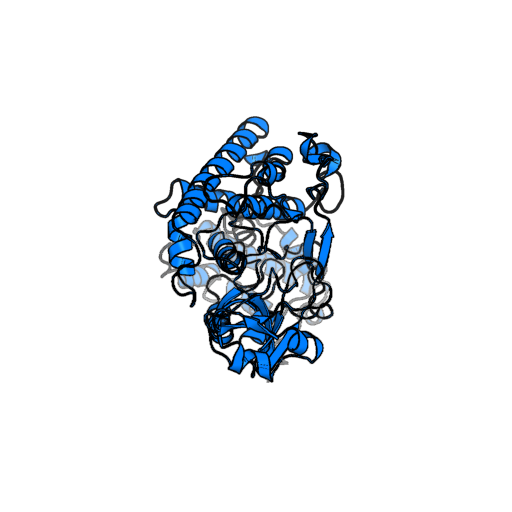A 1 82 ? -12.918 10.181 -2.180 1.00 96.88 82 ASP A N 1
ATOM 674 C CA . ASP A 1 82 ? -13.237 8.797 -1.835 1.00 96.88 82 ASP A CA 1
ATOM 675 C C . ASP A 1 82 ? -12.949 8.512 -0.353 1.00 96.88 82 ASP A C 1
ATOM 677 O O . ASP A 1 82 ? -11.973 9.013 0.230 1.00 96.88 82 ASP A O 1
ATOM 681 N N . PHE A 1 83 ? -13.805 7.693 0.246 1.00 97.31 83 PHE A N 1
ATOM 682 C CA . PHE A 1 83 ? -13.656 7.226 1.615 1.00 97.31 83 PHE A CA 1
ATOM 683 C C . PHE A 1 83 ? -12.550 6.176 1.694 1.00 97.31 83 PHE A C 1
ATOM 685 O O . PHE A 1 83 ? -12.410 5.331 0.810 1.00 97.31 83 PHE A O 1
ATOM 692 N N . GLU A 1 84 ? -11.757 6.208 2.760 1.00 97.75 84 GLU A N 1
ATOM 693 C CA . GLU A 1 84 ? -10.834 5.108 3.022 1.00 97.75 84 GLU A CA 1
ATOM 694 C C . GLU A 1 84 ? -11.602 3.848 3.468 1.00 97.75 84 GLU A C 1
ATOM 696 O O . GLU A 1 84 ? -12.626 3.923 4.150 1.00 97.75 84 GLU A O 1
ATOM 701 N N . ARG A 1 85 ? -11.098 2.677 3.069 1.00 98.00 85 ARG A N 1
ATOM 702 C CA . ARG A 1 85 ? -11.623 1.347 3.392 1.00 98.00 85 ARG A CA 1
ATOM 703 C C . ARG A 1 85 ? -10.550 0.565 4.125 1.00 98.00 85 ARG A C 1
ATOM 705 O O . ARG A 1 85 ? -9.467 0.340 3.585 1.00 98.00 85 ARG A O 1
ATOM 712 N N . HIS A 1 86 ? -10.864 0.101 5.327 1.00 98.50 86 HIS A N 1
ATOM 713 C CA . HIS A 1 86 ? -9.945 -0.699 6.138 1.00 98.50 86 HIS A CA 1
ATOM 714 C C . HIS A 1 86 ? -9.512 -1.983 5.419 1.00 98.50 86 HIS A C 1
ATOM 716 O O . HIS A 1 86 ? -8.334 -2.324 5.400 1.00 98.50 86 HIS A O 1
ATOM 722 N N . VAL A 1 87 ? -10.431 -2.645 4.716 1.00 98.38 87 VAL A N 1
ATOM 723 C CA . VAL A 1 87 ? -10.108 -3.852 3.936 1.00 98.38 87 VAL A CA 1
ATOM 724 C C . VAL A 1 87 ? -9.178 -3.620 2.773 1.00 98.38 87 VAL A C 1
ATOM 726 O O . VAL A 1 87 ? -8.490 -4.550 2.362 1.00 98.38 87 VAL A O 1
ATOM 729 N N . SER A 1 88 ? -9.119 -2.390 2.264 1.00 98.62 88 SER A N 1
ATOM 730 C CA . SER A 1 88 ? -8.157 -2.059 1.228 1.00 98.62 88 SER A CA 1
ATOM 731 C C . SER A 1 88 ? -6.734 -2.095 1.777 1.00 98.62 88 SER A C 1
ATOM 733 O O . SER A 1 88 ? -5.843 -2.572 1.083 1.00 98.62 88 SER A O 1
ATOM 735 N N . GLU A 1 89 ? -6.508 -1.686 3.029 1.00 98.75 89 GLU A N 1
ATOM 736 C CA . GLU A 1 89 ? -5.189 -1.803 3.671 1.00 98.75 89 GLU A CA 1
ATOM 737 C C . GLU A 1 89 ? -4.788 -3.266 3.882 1.00 98.75 89 GLU A C 1
ATOM 739 O O . GLU A 1 89 ? -3.683 -3.663 3.509 1.00 98.75 89 GLU A O 1
ATOM 744 N N . ILE A 1 90 ? -5.713 -4.080 4.402 1.00 98.88 90 ILE A N 1
ATOM 745 C CA . ILE A 1 90 ? -5.491 -5.513 4.644 1.00 98.88 90 ILE A CA 1
ATOM 746 C C . ILE A 1 90 ? -5.178 -6.216 3.318 1.00 98.88 90 ILE A C 1
ATOM 748 O O . ILE A 1 90 ? -4.116 -6.815 3.150 1.00 98.88 90 ILE A O 1
ATOM 752 N N . ALA A 1 91 ? -6.061 -6.087 2.325 1.00 98.88 91 ALA A N 1
ATOM 753 C CA . ALA A 1 91 ? -5.880 -6.724 1.026 1.00 98.88 91 ALA A CA 1
ATOM 754 C C . ALA A 1 91 ? -4.606 -6.250 0.311 1.00 98.88 91 ALA A C 1
ATOM 756 O O . ALA A 1 91 ? -3.952 -7.041 -0.364 1.00 98.88 91 ALA A O 1
ATOM 757 N N . SER A 1 92 ? -4.221 -4.985 0.480 1.00 98.81 92 SER A N 1
ATOM 758 C CA . SER A 1 92 ? -2.995 -4.433 -0.102 1.00 98.81 92 SER A CA 1
ATOM 759 C C . SER A 1 92 ? -1.737 -5.042 0.513 1.00 98.81 92 SER A C 1
ATOM 761 O O . SER A 1 92 ? -0.828 -5.407 -0.230 1.00 98.81 92 SER A O 1
ATOM 763 N N . PHE A 1 93 ? -1.705 -5.262 1.831 1.00 98.88 93 PHE A N 1
ATOM 764 C CA . PHE A 1 93 ? -0.626 -6.017 2.478 1.00 98.88 93 PHE A CA 1
ATOM 765 C C . PHE A 1 93 ? -0.508 -7.443 1.917 1.00 98.88 93 PHE A C 1
ATOM 767 O O . PHE A 1 93 ? 0.584 -7.892 1.557 1.00 98.88 93 PHE A O 1
ATOM 774 N N . HIS A 1 94 ? -1.634 -8.147 1.777 1.00 98.81 94 HIS A N 1
ATOM 775 C CA . HIS A 1 94 ? -1.638 -9.495 1.210 1.00 98.81 94 HIS A CA 1
ATOM 776 C C . HIS A 1 94 ? -1.221 -9.516 -0.266 1.00 98.81 94 HIS A C 1
ATOM 778 O O . HIS A 1 94 ? -0.463 -10.405 -0.657 1.00 98.81 94 HIS A O 1
ATOM 784 N N . LEU A 1 95 ? -1.652 -8.541 -1.070 1.00 98.88 95 LEU A N 1
ATOM 785 C CA . LEU A 1 95 ? -1.259 -8.406 -2.475 1.00 98.88 95 LEU A CA 1
ATOM 786 C C . LEU A 1 95 ? 0.238 -8.143 -2.619 1.00 98.88 95 LEU A C 1
ATOM 788 O O . LEU A 1 95 ? 0.901 -8.781 -3.432 1.00 98.88 95 LEU A O 1
ATOM 792 N N . ASP A 1 96 ? 0.778 -7.241 -1.807 1.00 98.75 96 ASP A N 1
ATOM 793 C CA . ASP A 1 96 ? 2.194 -6.888 -1.802 1.00 98.75 96 ASP A CA 1
ATOM 794 C C . ASP A 1 96 ? 3.076 -8.099 -1.447 1.00 98.75 96 ASP A C 1
ATOM 796 O O . ASP A 1 96 ? 4.092 -8.357 -2.101 1.00 98.75 96 ASP A O 1
ATOM 800 N N . LYS A 1 97 ? 2.631 -8.911 -0.477 1.00 98.00 97 LYS A N 1
ATOM 801 C CA . LYS A 1 97 ? 3.240 -10.205 -0.142 1.00 98.00 97 LYS A CA 1
ATOM 802 C C . LYS A 1 97 ? 3.125 -11.207 -1.297 1.00 98.00 97 LYS A C 1
ATOM 804 O O . LYS A 1 97 ? 4.121 -11.838 -1.643 1.00 98.00 97 LYS A O 1
ATOM 809 N N . VAL A 1 98 ? 1.943 -11.353 -1.902 1.00 98.38 98 VAL A N 1
ATOM 810 C CA . VAL A 1 98 ? 1.674 -12.304 -3.000 1.00 98.38 98 VAL A CA 1
ATOM 811 C C . VAL A 1 98 ? 2.471 -11.967 -4.261 1.00 98.38 98 VAL A C 1
ATOM 813 O O . VAL A 1 98 ? 2.945 -12.884 -4.929 1.00 98.38 98 VAL A O 1
ATOM 816 N N . LEU A 1 99 ? 2.671 -10.683 -4.568 1.00 98.06 99 LEU A N 1
ATOM 817 C CA . LEU A 1 99 ? 3.519 -10.217 -5.671 1.00 98.06 99 LEU A CA 1
ATOM 818 C C . LEU A 1 99 ? 5.019 -10.360 -5.376 1.00 98.06 99 LEU A C 1
ATOM 820 O O . LEU A 1 99 ? 5.826 -10.283 -6.296 1.00 98.06 99 LEU A O 1
ATOM 824 N N . GLY A 1 100 ? 5.400 -10.617 -4.122 1.00 96.81 100 GLY A N 1
ATOM 825 C CA . GLY A 1 100 ? 6.795 -10.763 -3.709 1.00 96.81 100 GLY A CA 1
ATOM 826 C C . GLY A 1 100 ? 7.511 -9.437 -3.440 1.00 96.81 100 GLY A C 1
ATOM 827 O O . GLY A 1 100 ? 8.725 -9.445 -3.255 1.00 96.81 100 GLY A O 1
ATOM 828 N N . PHE A 1 101 ? 6.791 -8.312 -3.379 1.00 97.81 101 PHE A N 1
ATOM 829 C CA . PHE A 1 101 ? 7.381 -7.007 -3.074 1.00 97.81 101 PHE A CA 1
ATOM 830 C C . PHE A 1 101 ? 7.821 -6.916 -1.613 1.00 97.81 101 PHE A C 1
ATOM 832 O O . PHE A 1 101 ? 8.969 -6.555 -1.351 1.00 97.81 101 PHE A O 1
ATOM 839 N N . ARG A 1 102 ? 6.936 -7.283 -0.673 1.00 97.88 102 ARG A N 1
ATOM 840 C CA . ARG A 1 102 ? 7.174 -7.247 0.786 1.00 97.88 102 ARG A CA 1
ATOM 841 C C . ARG A 1 102 ? 7.603 -5.858 1.282 1.00 97.88 102 ARG A C 1
ATOM 843 O O . ARG A 1 102 ? 8.526 -5.723 2.083 1.00 97.88 102 ARG A O 1
ATOM 850 N N . ARG A 1 103 ? 6.950 -4.818 0.767 1.00 97.88 103 ARG A N 1
ATOM 851 C CA . ARG A 1 103 ? 7.185 -3.387 1.017 1.00 97.88 103 ARG A CA 1
ATOM 852 C C . ARG A 1 103 ? 6.012 -2.690 1.709 1.00 97.88 103 ARG A C 1
ATOM 854 O O . ARG A 1 103 ? 6.125 -1.509 2.025 1.00 97.88 103 ARG A O 1
ATOM 861 N N . THR A 1 104 ? 4.906 -3.394 1.946 1.00 98.12 104 THR A N 1
ATOM 862 C CA . THR A 1 104 ? 3.784 -2.906 2.763 1.00 98.12 104 THR A CA 1
ATOM 863 C C . THR A 1 104 ? 3.959 -3.343 4.223 1.00 98.12 104 THR A C 1
ATOM 865 O O . THR A 1 104 ? 4.282 -4.510 4.457 1.00 98.12 104 THR A O 1
ATOM 868 N N . PRO A 1 105 ? 3.735 -2.473 5.227 1.00 98.06 105 PRO A N 1
ATOM 869 C CA . PRO A 1 105 ? 3.769 -2.891 6.625 1.00 98.06 105 PRO A CA 1
ATOM 870 C C . PRO A 1 105 ? 2.734 -3.993 6.918 1.00 98.06 105 PRO A C 1
ATOM 872 O O . PRO A 1 105 ? 1.637 -3.946 6.363 1.00 98.06 105 PRO A O 1
ATOM 875 N N . PRO A 1 106 ? 3.040 -4.959 7.806 1.00 98.69 106 PRO A N 1
ATOM 876 C CA . PRO A 1 106 ? 2.074 -5.951 8.271 1.00 98.69 106 PRO A CA 1
ATOM 877 C C . PRO A 1 106 ? 0.738 -5.331 8.690 1.00 98.69 106 PRO A C 1
ATOM 879 O O . PRO A 1 106 ? 0.705 -4.461 9.565 1.00 98.69 106 PRO A O 1
ATOM 882 N N . CYS A 1 107 ? -0.347 -5.793 8.063 1.00 98.81 107 CYS A N 1
ATOM 883 C CA . CYS A 1 107 ? -1.702 -5.317 8.313 1.00 98.81 107 CYS A CA 1
ATOM 884 C C . CYS A 1 107 ? -2.673 -6.491 8.492 1.00 98.81 107 CYS A C 1
ATOM 886 O O . CYS A 1 107 ? -2.656 -7.416 7.684 1.00 98.81 107 CYS A O 1
ATOM 888 N N . VAL A 1 108 ? -3.498 -6.449 9.541 1.00 98.88 108 VAL A N 1
ATOM 889 C CA . VAL A 1 108 ? -4.474 -7.498 9.885 1.00 98.88 108 VAL A CA 1
ATOM 890 C C . VAL A 1 108 ? -5.840 -6.897 10.200 1.00 98.88 108 VAL A C 1
ATOM 892 O O . VAL A 1 108 ? -5.927 -5.770 10.697 1.00 98.88 108 VAL A O 1
ATOM 895 N N . GLY A 1 109 ? -6.914 -7.636 9.945 1.00 98.81 109 GLY A N 1
ATOM 896 C CA . GLY A 1 109 ? -8.243 -7.290 10.436 1.00 98.81 109 GLY A CA 1
ATOM 897 C C . GLY A 1 109 ? -8.443 -7.585 11.924 1.00 98.81 109 GLY A C 1
ATOM 898 O O . GLY A 1 109 ? -7.946 -8.576 12.457 1.00 98.81 109 GLY A O 1
ATOM 899 N N . ARG A 1 110 ? -9.226 -6.744 12.608 1.00 98.56 110 ARG A N 1
ATOM 900 C CA . ARG A 1 110 ? -9.696 -6.997 13.977 1.00 98.56 110 ARG A CA 1
ATOM 901 C C . ARG A 1 110 ? -11.098 -6.436 14.183 1.00 98.56 110 ARG A C 1
ATOM 903 O O . ARG A 1 110 ? -11.402 -5.334 13.730 1.00 98.56 110 ARG A O 1
ATOM 910 N N . LYS A 1 111 ? -11.930 -7.179 14.914 1.00 98.31 111 LYS A N 1
ATOM 911 C CA . LYS A 1 111 ? -13.176 -6.673 15.501 1.00 98.31 111 LYS A CA 1
ATOM 912 C C . LYS A 1 111 ? -12.903 -6.250 16.940 1.00 98.31 111 LYS A C 1
ATOM 914 O O . LYS A 1 111 ? -12.283 -7.006 17.681 1.00 98.31 111 LYS A O 1
ATOM 919 N N . VAL A 1 112 ? -13.341 -5.055 17.307 1.00 98.12 112 VAL A N 1
ATOM 920 C CA . VAL A 1 112 ? -13.141 -4.451 18.629 1.00 98.12 112 VAL A CA 1
ATOM 921 C C . VAL A 1 112 ? -14.488 -4.084 19.234 1.00 98.12 112 VAL A C 1
ATOM 923 O O . VAL A 1 112 ? -15.376 -3.608 18.522 1.00 98.12 112 VAL A O 1
ATOM 926 N N . ASN A 1 113 ? -14.647 -4.287 20.539 1.00 98.44 113 ASN A N 1
ATOM 927 C CA . ASN A 1 113 ? -15.785 -3.739 21.268 1.00 98.44 113 ASN A CA 1
ATOM 928 C C . ASN A 1 113 ? -15.491 -2.272 21.607 1.00 98.44 113 ASN A C 1
ATOM 930 O O . ASN A 1 113 ? -14.739 -1.992 22.534 1.00 98.44 113 ASN A O 1
ATOM 934 N N . ILE A 1 114 ? -16.064 -1.308 20.884 1.00 98.25 114 ILE A N 1
ATOM 935 C CA . ILE A 1 114 ? -15.705 0.111 21.079 1.00 98.25 114 ILE A CA 1
ATOM 936 C C . ILE A 1 114 ? -16.202 0.688 22.410 1.00 98.25 114 ILE A C 1
ATOM 938 O O . ILE A 1 114 ? -15.703 1.720 22.851 1.00 98.25 114 ILE A O 1
ATOM 942 N N . SER A 1 115 ? -17.154 0.036 23.076 1.00 98.12 115 SER A N 1
ATOM 943 C CA . SER A 1 115 ? -17.609 0.448 24.407 1.00 98.12 115 SER A CA 1
ATOM 944 C C . SER A 1 115 ? -16.646 0.027 25.509 1.00 98.12 115 SER A C 1
ATOM 946 O O . SER A 1 115 ? -16.482 0.757 26.479 1.00 98.12 115 SER A O 1
ATOM 948 N N . GLU A 1 116 ? -16.002 -1.128 25.358 1.00 97.88 116 GLU A N 1
ATOM 949 C CA . GLU A 1 116 ? -15.131 -1.703 26.390 1.00 97.88 116 GLU A CA 1
ATOM 950 C C . GLU A 1 116 ? -13.645 -1.488 26.090 1.00 97.88 116 GLU A C 1
ATOM 952 O O . GLU A 1 116 ? -12.861 -1.208 26.992 1.00 97.88 116 GLU A O 1
ATOM 957 N N . GLU A 1 117 ? -13.249 -1.599 24.822 1.00 98.00 117 GLU A N 1
ATOM 958 C CA . GLU A 1 117 ? -11.853 -1.521 24.388 1.00 98.00 117 GLU A CA 1
ATOM 959 C C . GLU A 1 117 ? -11.447 -0.112 23.946 1.00 98.00 117 GLU A C 1
ATOM 961 O O . GLU A 1 117 ? -10.252 0.165 23.899 1.00 98.00 117 GLU A O 1
ATOM 966 N N . PHE A 1 118 ? -12.389 0.773 23.582 1.00 98.12 118 PHE A N 1
ATOM 967 C CA . PHE A 1 118 ? -12.064 2.134 23.116 1.00 98.12 118 PHE A CA 1
ATOM 968 C C . PHE A 1 118 ? -12.527 3.206 24.098 1.00 98.12 118 PHE A C 1
ATOM 970 O O . PHE A 1 118 ? -11.693 3.918 24.642 1.00 98.12 118 PHE A O 1
ATOM 977 N N . TYR A 1 119 ? -13.834 3.323 24.341 1.00 97.62 119 TYR A N 1
ATOM 978 C CA . TYR A 1 119 ? -14.437 4.402 25.133 1.00 97.62 119 TYR A CA 1
ATOM 979 C C . TYR A 1 119 ? -13.724 4.722 26.470 1.00 97.62 119 TYR A C 1
ATOM 981 O O . TYR A 1 119 ? -13.486 5.901 26.728 1.00 97.62 119 TYR A O 1
ATOM 989 N N . PRO A 1 120 ? -13.305 3.745 27.304 1.00 97.81 120 PRO A N 1
ATOM 990 C CA . PRO A 1 120 ? -12.598 4.054 28.552 1.00 97.81 120 PRO A CA 1
ATOM 991 C C . PRO A 1 120 ? -11.118 4.442 28.374 1.00 97.81 120 PRO A C 1
ATOM 993 O O . PRO A 1 120 ? -10.489 4.865 29.341 1.00 97.81 120 PRO A O 1
ATOM 996 N N . LEU A 1 121 ? -10.543 4.267 27.180 1.00 97.88 121 LEU A N 1
ATOM 997 C CA . LEU A 1 121 ? -9.114 4.446 26.885 1.00 97.88 121 LEU A CA 1
ATOM 998 C C . LEU A 1 121 ? -8.813 5.643 25.972 1.00 97.88 121 LEU A C 1
ATOM 1000 O O . LEU A 1 121 ? -7.640 5.923 25.718 1.00 97.88 121 LEU A O 1
ATOM 1004 N N . VAL A 1 122 ? -9.843 6.307 25.440 1.00 97.12 122 VAL A N 1
ATOM 1005 C CA . VAL A 1 122 ? -9.679 7.442 24.524 1.00 97.12 122 VAL A CA 1
ATOM 1006 C C . VAL A 1 122 ? -9.352 8.740 25.254 1.00 97.12 122 VAL A C 1
ATOM 1008 O O . VAL A 1 122 ? -9.813 8.999 26.366 1.00 97.12 122 VAL A O 1
ATOM 1011 N N . GLU A 1 123 ? -8.589 9.603 24.590 1.00 94.44 123 GLU A N 1
ATOM 1012 C CA . GLU A 1 123 ? -8.295 10.950 25.081 1.00 94.44 123 GLU A CA 1
ATOM 1013 C C . GLU A 1 123 ? -9.547 11.856 25.137 1.00 94.44 123 GLU A C 1
ATOM 1015 O O . GLU A 1 123 ? -10.520 11.623 24.409 1.00 94.44 123 GLU A O 1
ATOM 1020 N N . PRO A 1 124 ? -9.542 12.929 25.957 1.00 95.06 124 PRO A N 1
ATOM 1021 C CA . PRO A 1 124 ? -10.734 13.744 26.208 1.00 95.06 124 PRO A CA 1
ATOM 1022 C C . PRO A 1 124 ? -11.414 14.311 24.956 1.00 95.06 124 PRO A C 1
ATOM 1024 O O . PRO A 1 124 ? -12.638 14.422 24.920 1.00 95.06 124 PRO A O 1
ATOM 1027 N N . ASP A 1 125 ? -10.648 14.685 23.932 1.00 93.56 125 ASP A N 1
ATOM 1028 C CA . ASP A 1 125 ? -11.208 15.292 22.723 1.00 93.56 125 ASP A CA 1
ATOM 1029 C C . ASP A 1 125 ? -11.869 14.272 21.797 1.00 93.56 125 ASP A C 1
ATOM 1031 O O . ASP A 1 125 ? -12.925 14.568 21.236 1.00 93.56 125 ASP A O 1
ATOM 1035 N N . LEU A 1 126 ? -11.326 13.054 21.706 1.00 95.81 126 LEU A N 1
ATOM 1036 C CA . LEU A 1 126 ? -11.974 11.946 21.008 1.00 95.81 126 LEU A CA 1
ATOM 1037 C C . LEU A 1 126 ? -13.193 11.444 21.796 1.00 95.81 126 LEU A C 1
ATOM 1039 O O . LEU A 1 126 ? -14.246 11.209 21.199 1.00 95.81 126 LEU A O 1
ATOM 1043 N N . HIS A 1 127 ? -13.091 11.365 23.127 1.00 97.38 127 HIS A N 1
ATOM 1044 C CA . HIS A 1 127 ? -14.177 10.950 24.021 1.00 97.38 127 HIS A CA 1
ATOM 1045 C C . HIS A 1 127 ? -15.449 11.790 23.826 1.00 97.38 127 HIS A C 1
ATOM 1047 O O . HIS A 1 127 ? -16.550 11.250 23.768 1.00 97.38 127 HIS A O 1
ATOM 1053 N N . LYS A 1 128 ? -15.319 13.114 23.657 1.00 97.38 128 LYS A N 1
ATOM 1054 C CA . LYS A 1 128 ? -16.458 14.025 23.409 1.00 97.38 128 LYS A CA 1
ATOM 1055 C C . LYS A 1 128 ? -17.226 13.727 22.117 1.00 97.38 128 LYS A C 1
ATOM 1057 O O . LYS A 1 128 ? -18.343 14.206 21.965 1.00 97.38 128 LYS A O 1
ATOM 1062 N N . THR A 1 129 ? -16.632 12.987 21.181 1.00 97.69 129 THR A N 1
ATOM 1063 C CA . THR A 1 129 ? -17.265 12.659 19.894 1.00 97.69 129 THR A CA 1
ATOM 1064 C C . THR A 1 129 ? -18.099 11.383 19.939 1.00 97.69 129 THR A C 1
ATOM 1066 O O . THR A 1 129 ? -18.739 11.059 18.940 1.00 97.69 129 THR A O 1
ATOM 1069 N N . PHE A 1 130 ? -18.088 10.652 21.061 1.00 98.56 130 PHE A N 1
ATOM 1070 C CA . PHE A 1 130 ? -18.903 9.454 21.236 1.00 98.56 130 PHE A CA 1
ATOM 1071 C C . PHE A 1 130 ? -20.364 9.802 21.529 1.00 98.56 130 PHE A C 1
ATOM 1073 O O . PHE A 1 130 ? -20.660 10.722 22.289 1.00 98.56 130 PHE A O 1
ATOM 1080 N N . PHE A 1 131 ? -21.285 9.037 20.950 1.00 98.50 131 PHE A N 1
ATOM 1081 C CA . PHE A 1 131 ? -22.724 9.171 21.172 1.00 98.50 131 PHE A CA 1
ATOM 1082 C C . PHE A 1 131 ? -23.458 7.859 20.862 1.00 98.50 131 PHE A C 1
ATOM 1084 O O . PHE A 1 131 ? -22.888 6.930 20.289 1.00 98.50 131 PHE A O 1
ATOM 1091 N N . ILE A 1 132 ? -24.737 7.790 21.235 1.00 98.56 132 ILE A N 1
ATOM 1092 C CA . ILE A 1 132 ? -25.633 6.684 20.883 1.00 98.56 132 ILE A CA 1
ATOM 1093 C C . ILE A 1 132 ? -26.517 7.125 19.718 1.00 98.56 132 ILE A C 1
ATOM 1095 O O . ILE A 1 132 ? -27.163 8.172 19.791 1.00 98.56 132 ILE A O 1
ATOM 1099 N N . SER A 1 133 ? -26.538 6.352 18.633 1.00 98.25 133 SER A N 1
ATOM 1100 C CA . SER A 1 133 ? -27.412 6.635 17.492 1.00 98.25 133 SER A CA 1
ATOM 1101 C C . SER A 1 133 ? -28.886 6.357 17.826 1.00 98.25 133 SER A C 1
ATOM 1103 O O . SER A 1 133 ? -29.177 5.610 18.762 1.00 98.25 133 SER A O 1
ATOM 1105 N N . PRO A 1 134 ? -29.845 6.864 17.028 1.00 98.12 134 PRO A N 1
ATOM 1106 C CA . PRO A 1 134 ? -31.261 6.524 17.193 1.00 98.12 134 PRO A CA 1
ATOM 1107 C C . PRO A 1 134 ? -31.570 5.019 17.111 1.00 98.12 134 PRO A C 1
ATOM 1109 O O . PRO A 1 134 ? -32.611 4.588 17.594 1.00 98.12 134 PRO A O 1
ATOM 1112 N N . ALA A 1 135 ? -30.674 4.223 16.515 1.00 97.94 135 ALA A N 1
ATOM 1113 C CA . ALA A 1 135 ? -30.786 2.767 16.437 1.00 97.94 135 ALA A CA 1
ATOM 1114 C C . ALA A 1 135 ? -30.198 2.039 17.665 1.00 97.94 135 ALA A C 1
ATOM 1116 O O . ALA A 1 135 ? -30.209 0.814 17.703 1.00 97.94 135 ALA A O 1
ATOM 1117 N N . GLY A 1 136 ? -29.676 2.767 18.658 1.00 98.00 136 GLY A N 1
ATOM 1118 C CA . GLY A 1 136 ? -29.058 2.190 19.856 1.00 98.00 136 GLY A CA 1
ATOM 1119 C C . GLY A 1 136 ? -27.588 1.791 19.689 1.00 98.00 136 GLY A C 1
ATOM 1120 O O . GLY A 1 136 ? -27.015 1.205 20.603 1.00 98.00 136 GLY A O 1
ATOM 1121 N N . ASN A 1 137 ? -26.956 2.128 18.560 1.00 98.44 137 ASN A N 1
ATOM 1122 C CA . ASN A 1 137 ? -25.552 1.792 18.307 1.00 98.44 137 ASN A CA 1
ATOM 1123 C C . ASN A 1 137 ? -24.613 2.821 18.932 1.00 98.44 137 ASN A C 1
ATOM 1125 O O . ASN A 1 137 ? -24.892 4.022 18.893 1.00 98.44 137 ASN A O 1
ATOM 1129 N N . VAL A 1 138 ? -23.467 2.365 19.433 1.00 98.50 138 VAL A N 1
ATOM 1130 C CA . VAL A 1 138 ? -22.396 3.248 19.899 1.00 98.50 138 VAL A CA 1
ATOM 1131 C C . VAL A 1 138 ? -21.642 3.774 18.687 1.00 98.50 138 VAL A C 1
ATOM 1133 O O . VAL A 1 138 ? -21.225 3.006 17.821 1.00 98.50 138 VAL A O 1
ATOM 1136 N N . CYS A 1 139 ? -21.483 5.090 18.613 1.00 98.62 139 CYS A N 1
ATOM 1137 C CA . CYS A 1 139 ? -20.866 5.769 17.486 1.00 98.62 139 CYS A CA 1
ATOM 1138 C C . CYS A 1 139 ? -19.841 6.795 17.953 1.00 98.62 139 CYS A C 1
ATOM 1140 O O . CYS A 1 139 ? -19.937 7.314 19.061 1.00 98.62 139 CYS A O 1
ATOM 1142 N N . PHE A 1 140 ? -18.890 7.121 17.084 1.00 98.44 140 PHE A N 1
ATOM 1143 C CA . PHE A 1 140 ? -17.965 8.237 17.252 1.00 98.44 140 PHE A CA 1
ATOM 1144 C C . PHE A 1 140 ? -17.534 8.772 15.886 1.00 98.44 140 PHE A C 1
ATOM 1146 O O . PHE A 1 140 ? -17.523 8.040 14.895 1.00 98.44 140 PHE A O 1
ATOM 1153 N N . HIS A 1 141 ? -17.187 10.055 15.807 1.00 97.31 141 HIS A N 1
ATOM 1154 C CA . HIS A 1 141 ? -16.747 10.667 14.546 1.00 97.31 141 HIS A CA 1
ATOM 1155 C C . HIS A 1 141 ? -15.317 11.214 14.585 1.00 97.31 141 HIS A C 1
ATOM 1157 O O . HIS A 1 141 ? -14.738 11.429 13.524 1.00 97.31 141 HIS A O 1
ATOM 1163 N N . GLY A 1 142 ? -14.725 11.414 15.769 1.00 96.06 142 GLY A N 1
ATOM 1164 C CA . GLY A 1 142 ? -13.393 12.008 15.907 1.00 96.06 142 GLY A CA 1
ATOM 1165 C C . GLY A 1 142 ? -13.280 13.416 15.302 1.00 96.06 142 GLY A C 1
ATOM 1166 O O . GLY A 1 142 ? -14.272 14.118 15.111 1.00 96.06 142 GLY A O 1
ATOM 1167 N N . GLN A 1 143 ? -12.056 13.851 15.015 1.00 94.00 143 GLN A N 1
ATOM 1168 C CA . GLN A 1 143 ? -11.718 15.211 14.591 1.00 94.00 143 GLN A CA 1
ATOM 1169 C C . GLN A 1 143 ? -10.742 15.203 13.408 1.00 94.00 143 GLN A C 1
ATOM 1171 O O . GLN A 1 143 ? -9.526 15.185 13.575 1.00 94.00 143 GLN A O 1
ATOM 1176 N N . CYS A 1 144 ? -11.254 15.235 12.188 1.00 94.50 144 CYS A N 1
ATOM 1177 C CA . CYS A 1 144 ? -10.446 15.275 10.973 1.00 94.50 144 CYS A CA 1
ATOM 1178 C C . CYS A 1 144 ? -11.068 16.215 9.944 1.00 94.50 144 CYS A C 1
ATOM 1180 O O . CYS A 1 144 ? -12.187 16.697 10.118 1.00 94.50 144 CYS A O 1
ATOM 1182 N N . THR A 1 145 ? -10.334 16.508 8.872 1.00 93.88 145 THR A N 1
ATOM 1183 C CA . THR A 1 145 ? -10.797 17.507 7.899 1.00 93.88 145 THR A CA 1
ATOM 1184 C C . THR A 1 145 ? -11.929 16.995 7.009 1.00 93.88 145 THR A C 1
ATOM 1186 O O . THR A 1 145 ? -12.771 17.794 6.606 1.00 93.88 145 THR A O 1
ATOM 1189 N N . TYR A 1 146 ? -11.981 15.693 6.705 1.00 93.50 146 TYR A N 1
ATOM 1190 C CA . TYR A 1 146 ? -12.994 15.070 5.848 1.00 93.50 146 TYR A CA 1
ATOM 1191 C C . TYR A 1 146 ? -13.831 14.056 6.624 1.00 93.50 146 TYR A C 1
ATOM 1193 O O . TYR A 1 146 ? -13.313 13.047 7.098 1.00 93.50 146 TYR A O 1
ATOM 1201 N N . TYR A 1 147 ? -15.148 14.266 6.638 1.00 96.12 147 TYR A N 1
ATOM 1202 C CA . TYR A 1 147 ? -16.131 13.275 7.093 1.00 96.12 147 TYR A CA 1
ATOM 1203 C C . TYR A 1 147 ? -15.990 12.845 8.568 1.00 96.12 147 TYR A C 1
ATOM 1205 O O . TYR A 1 147 ? -16.368 11.727 8.925 1.00 96.12 147 TYR A O 1
ATOM 1213 N N . CYS A 1 148 ? -15.446 13.719 9.419 1.00 96.38 148 CYS A N 1
ATOM 1214 C CA . CYS A 1 148 ? -15.453 13.578 10.878 1.00 96.38 148 CYS A CA 1
ATOM 1215 C C . CYS A 1 148 ? -16.540 14.473 11.486 1.00 96.38 148 CYS A C 1
ATOM 1217 O O . CYS A 1 148 ? -16.258 15.457 12.167 1.00 96.38 148 CYS A O 1
ATOM 1219 N N . ASP A 1 149 ? -17.790 14.132 11.197 1.00 96.94 149 ASP A N 1
ATOM 1220 C CA . ASP A 1 149 ? -18.989 14.794 11.703 1.00 96.94 149 ASP A CA 1
ATOM 1221 C C . ASP A 1 149 ? -20.062 13.742 12.029 1.00 96.94 149 ASP A C 1
ATOM 1223 O O . ASP A 1 149 ? -19.919 12.566 11.687 1.00 96.94 149 ASP A O 1
ATOM 1227 N N . THR A 1 150 ? -21.153 14.150 12.680 1.00 96.88 150 THR A N 1
ATOM 1228 C CA . THR A 1 150 ? -22.236 13.241 13.094 1.00 96.88 150 THR A CA 1
ATOM 1229 C C . THR A 1 150 ? -22.881 12.490 11.924 1.00 96.88 150 THR A C 1
ATOM 1231 O O . THR A 1 150 ? -23.260 11.333 12.088 1.00 96.88 150 THR A O 1
ATOM 1234 N N . SER A 1 151 ? -22.986 13.103 10.737 1.00 96.62 151 SER A N 1
ATOM 1235 C CA . SER A 1 151 ? -23.597 12.469 9.555 1.00 96.62 151 SER A CA 1
ATOM 1236 C C . SER A 1 151 ? -22.710 11.397 8.918 1.00 96.62 151 SER A C 1
ATOM 1238 O O . SER A 1 151 ? -23.200 10.523 8.206 1.00 96.62 151 SER A O 1
ATOM 1240 N N . HIS A 1 152 ? -21.416 11.428 9.230 1.00 97.81 152 HIS A N 1
ATOM 1241 C CA . HIS A 1 152 ? -20.414 10.479 8.764 1.00 97.81 152 HIS A CA 1
ATOM 1242 C C . HIS A 1 152 ? -19.764 9.706 9.920 1.00 97.81 152 HIS A C 1
ATOM 1244 O O . HIS A 1 152 ? -18.646 9.204 9.758 1.00 97.81 152 HIS A O 1
ATOM 1250 N N . ALA A 1 153 ? -20.428 9.607 11.072 1.00 97.75 153 ALA A N 1
ATOM 1251 C CA . ALA A 1 153 ? -19.908 8.882 12.221 1.00 97.75 153 ALA A CA 1
ATOM 1252 C C . ALA A 1 153 ? -19.675 7.398 11.904 1.00 97.75 153 ALA A C 1
ATOM 1254 O O . ALA A 1 153 ? -20.344 6.794 11.063 1.00 97.75 153 ALA A O 1
ATOM 1255 N N . ILE A 1 154 ? -18.710 6.814 12.604 1.00 98.06 154 ILE A N 1
ATOM 1256 C CA . ILE A 1 154 ? -18.456 5.382 12.606 1.00 98.06 154 ILE A CA 1
ATOM 1257 C C . ILE A 1 154 ? -19.243 4.782 13.763 1.00 98.06 154 ILE A C 1
ATOM 1259 O O . ILE A 1 154 ? -19.132 5.256 14.891 1.00 98.06 154 ILE A O 1
ATOM 1263 N N . CYS A 1 155 ? -20.019 3.741 13.483 1.00 98.06 155 CYS A N 1
ATOM 1264 C CA . CYS A 1 155 ? -20.878 3.088 14.461 1.00 98.06 155 CYS A CA 1
ATOM 1265 C C . CYS A 1 155 ? -20.551 1.599 14.558 1.00 98.06 155 CYS A C 1
ATOM 1267 O O . CYS A 1 155 ? -20.250 0.965 13.547 1.00 98.06 155 CYS A O 1
ATOM 1269 N N . GLY A 1 156 ? -20.633 1.052 15.769 1.00 97.56 156 GLY A N 1
ATOM 1270 C CA . GLY A 1 156 ? -20.662 -0.391 15.977 1.00 97.56 156 GLY A CA 1
ATOM 1271 C C . GLY A 1 156 ? -22.033 -0.994 15.659 1.00 97.56 156 GLY A C 1
ATOM 1272 O O . GLY A 1 156 ? -22.976 -0.283 15.304 1.00 97.56 156 GLY A O 1
ATOM 1273 N N . ASP A 1 157 ? -22.141 -2.311 15.834 1.00 95.56 157 ASP A N 1
ATOM 1274 C CA . ASP A 1 157 ? -23.401 -3.057 15.717 1.00 95.56 157 ASP A CA 1
ATOM 1275 C C . ASP A 1 157 ? -23.633 -3.990 16.929 1.00 95.56 157 ASP A C 1
ATOM 1277 O O . ASP A 1 157 ? -23.152 -5.126 16.953 1.00 95.56 157 ASP A O 1
ATOM 1281 N N . PRO A 1 158 ? -24.269 -3.492 18.008 1.00 96.56 158 PRO A N 1
ATOM 1282 C CA . PRO A 1 158 ? -24.297 -2.078 18.393 1.00 96.56 158 PRO A CA 1
ATOM 1283 C C . PRO A 1 158 ? -22.944 -1.592 18.950 1.00 96.56 158 PRO A C 1
ATOM 1285 O O . PRO A 1 158 ? -22.663 -0.395 18.925 1.00 96.56 158 PRO A O 1
ATOM 1288 N N . HIS A 1 159 ? -22.089 -2.509 19.420 1.00 98.25 159 HIS A N 1
ATOM 1289 C CA . HIS A 1 159 ? -20.790 -2.210 20.050 1.00 98.25 159 HIS A CA 1
ATOM 1290 C C . HIS A 1 159 ? -19.586 -2.695 19.239 1.00 98.25 159 HIS A C 1
ATOM 1292 O O . HIS A 1 159 ? -18.482 -2.168 19.374 1.00 98.25 159 HIS A O 1
ATOM 1298 N N . MET A 1 160 ? -19.772 -3.724 18.413 1.00 98.31 160 MET A N 1
ATOM 1299 C CA . MET A 1 160 ? -18.667 -4.319 17.672 1.00 98.31 160 MET A CA 1
ATOM 1300 C C . MET A 1 160 ? -18.370 -3.499 16.426 1.00 98.31 160 MET A C 1
ATOM 1302 O O . MET A 1 160 ? -19.260 -3.259 15.613 1.00 98.31 160 MET A O 1
ATOM 1306 N N . LEU A 1 161 ? -17.110 -3.111 16.265 1.00 98.31 161 LEU A N 1
ATOM 1307 C CA . LEU A 1 161 ? -16.612 -2.418 15.088 1.00 98.31 161 LEU A CA 1
ATOM 1308 C C . LEU A 1 161 ? -15.436 -3.187 14.507 1.00 98.31 161 LEU A C 1
ATOM 1310 O O . LEU A 1 161 ? -14.502 -3.565 15.207 1.00 98.31 161 LEU A O 1
ATOM 1314 N N . GLU A 1 162 ? -15.466 -3.402 13.204 1.00 98.38 162 GLU A N 1
ATOM 1315 C CA . GLU A 1 162 ? -14.339 -3.970 12.482 1.00 98.38 162 GLU A CA 1
ATOM 1316 C C . GLU A 1 162 ? -13.363 -2.873 12.042 1.00 98.38 162 GLU A C 1
ATOM 1318 O O . GLU A 1 162 ? -13.769 -1.744 11.771 1.00 98.38 162 GLU A O 1
ATOM 1323 N N . GLY A 1 163 ? -12.077 -3.188 11.924 1.00 98.50 163 GLY A N 1
ATOM 1324 C CA . GLY A 1 163 ? -11.096 -2.294 11.322 1.00 98.50 163 GLY A CA 1
ATOM 1325 C C . GLY A 1 163 ? -9.792 -2.996 10.967 1.00 98.50 163 GLY A C 1
ATOM 1326 O O . GLY A 1 163 ? -9.599 -4.179 11.244 1.00 98.50 163 GLY A O 1
ATOM 1327 N N . SER A 1 164 ? -8.905 -2.259 10.309 1.00 98.81 164 SER A N 1
ATOM 1328 C CA . SER A 1 164 ? -7.578 -2.729 9.907 1.00 98.81 164 SER A CA 1
ATOM 1329 C C . SER A 1 164 ? -6.530 -2.202 10.867 1.00 98.81 164 SER A C 1
ATOM 1331 O O . SER A 1 164 ? -6.537 -1.007 11.157 1.00 98.81 164 SER A O 1
ATOM 1333 N N . LEU A 1 165 ? -5.598 -3.054 11.281 1.00 98.69 165 LEU A N 1
ATOM 1334 C CA . LEU A 1 165 ? -4.456 -2.717 12.121 1.00 98.69 165 LEU A CA 1
ATOM 1335 C C . LEU A 1 165 ? -3.168 -2.865 11.331 1.00 98.69 165 LEU A C 1
ATOM 1337 O O . LEU A 1 165 ? -2.730 -3.981 11.075 1.00 98.69 165 LEU A O 1
ATOM 1341 N N . SER A 1 166 ? -2.550 -1.745 10.964 1.00 98.50 166 SER A N 1
ATOM 1342 C CA . SER A 1 166 ? -1.203 -1.728 10.390 1.00 98.50 166 SER A CA 1
ATOM 1343 C C . SER A 1 166 ? -0.180 -1.476 11.490 1.00 98.50 166 SER A C 1
ATOM 1345 O O . SER A 1 166 ? -0.294 -0.480 12.207 1.00 98.50 166 SER A O 1
ATOM 1347 N N . ILE A 1 167 ? 0.843 -2.324 11.607 1.00 98.50 167 ILE A N 1
ATOM 1348 C CA . ILE A 1 167 ? 1.901 -2.140 12.611 1.00 98.50 167 ILE A CA 1
ATOM 1349 C C . ILE A 1 167 ? 2.567 -0.762 12.481 1.00 98.50 167 ILE A C 1
ATOM 1351 O O . ILE A 1 167 ? 2.816 -0.273 11.373 1.00 98.50 167 ILE A O 1
ATOM 1355 N N . TRP A 1 168 ? 2.870 -0.129 13.616 1.00 97.50 168 TRP A N 1
ATOM 1356 C CA . TRP A 1 168 ? 3.612 1.124 13.634 1.00 97.50 168 TRP A CA 1
ATOM 1357 C C . TRP A 1 168 ? 5.067 0.900 13.222 1.00 97.50 168 TRP A C 1
ATOM 1359 O O . TRP A 1 168 ? 5.745 -0.023 13.683 1.00 97.50 168 TRP A O 1
ATOM 1369 N N . LEU A 1 169 ? 5.557 1.761 12.337 1.00 96.94 169 LEU A N 1
ATOM 1370 C CA . LEU A 1 169 ? 6.943 1.716 11.882 1.00 96.94 169 LEU A CA 1
ATOM 1371 C C . LEU A 1 169 ? 7.885 2.302 12.935 1.00 96.94 169 LEU A C 1
ATOM 1373 O O . LEU A 1 169 ? 7.437 3.108 13.757 1.00 96.94 169 LEU A O 1
ATOM 1377 N N . PRO A 1 170 ? 9.186 1.954 12.897 1.00 95.88 170 PRO A N 1
ATOM 1378 C CA . PRO A 1 170 ? 10.161 2.607 13.751 1.00 95.88 170 PRO A CA 1
ATOM 1379 C C . PRO A 1 170 ? 10.060 4.136 13.625 1.00 95.88 170 PRO A C 1
ATOM 1381 O O . PRO A 1 170 ? 9.741 4.656 12.543 1.00 95.88 170 PRO A O 1
ATOM 1384 N N . PRO A 1 171 ? 10.307 4.872 14.718 1.00 92.81 171 PRO A N 1
ATOM 1385 C C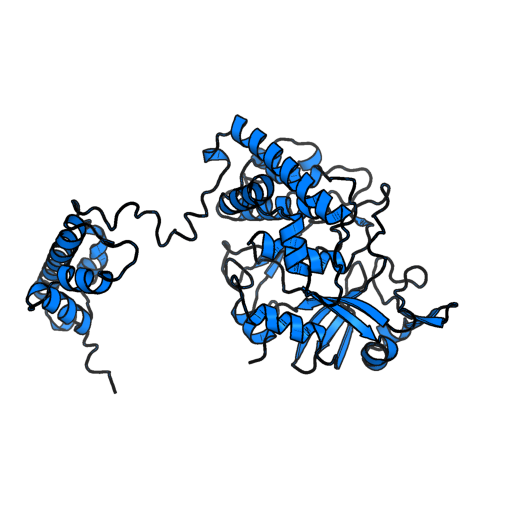A . PRO A 1 171 ? 10.266 6.325 14.693 1.00 92.81 171 PRO A CA 1
ATOM 1386 C C . PRO A 1 171 ? 11.295 6.874 13.696 1.00 92.81 171 PRO A C 1
ATOM 1388 O O . PRO A 1 171 ? 12.309 6.237 13.401 1.00 92.81 171 PRO A O 1
ATOM 1391 N N . ARG A 1 172 ? 11.038 8.077 13.164 1.00 91.38 172 ARG A N 1
ATOM 1392 C CA . ARG A 1 172 ? 11.831 8.655 12.060 1.00 91.38 172 ARG A CA 1
ATOM 1393 C C . ARG A 1 172 ? 13.304 8.914 12.407 1.00 91.38 172 ARG A C 1
ATOM 1395 O O . ARG A 1 172 ? 14.108 9.064 11.501 1.00 91.38 172 ARG A O 1
ATOM 1402 N N . ASN A 1 173 ? 13.663 8.971 13.689 1.00 89.50 173 ASN A N 1
ATOM 1403 C CA . ASN A 1 173 ? 15.057 9.068 14.134 1.00 89.50 173 ASN A CA 1
ATOM 1404 C C . ASN A 1 173 ? 15.821 7.733 14.043 1.00 89.50 173 ASN A C 1
ATOM 1406 O O . ASN A 1 173 ? 17.045 7.745 14.083 1.00 89.50 173 ASN A O 1
ATOM 1410 N N . ILE A 1 174 ? 15.116 6.602 13.937 1.00 92.19 174 ILE A N 1
ATOM 1411 C CA . ILE A 1 174 ? 15.694 5.262 13.747 1.00 92.19 174 ILE A CA 1
ATOM 1412 C C . ILE A 1 174 ? 15.575 4.850 12.275 1.00 92.19 174 ILE A C 1
ATOM 1414 O O . ILE A 1 174 ? 16.559 4.476 11.639 1.00 92.19 174 ILE A O 1
ATOM 1418 N N . LEU A 1 175 ? 14.366 4.951 11.718 1.00 93.44 175 LEU A N 1
ATOM 1419 C CA . LEU A 1 175 ? 14.094 4.715 10.304 1.00 93.44 175 LEU A CA 1
ATOM 1420 C C . LEU A 1 175 ? 13.807 6.060 9.629 1.00 93.44 175 LEU A C 1
ATOM 1422 O O . LEU A 1 175 ? 12.646 6.471 9.542 1.00 93.44 175 LEU A O 1
ATOM 1426 N N . ASP A 1 176 ? 14.858 6.754 9.180 1.00 93.25 176 ASP A N 1
ATOM 1427 C CA . ASP A 1 176 ? 14.711 8.005 8.436 1.00 93.25 176 ASP A CA 1
ATOM 1428 C C . ASP A 1 176 ? 13.969 7.701 7.143 1.00 93.25 176 ASP A C 1
ATOM 1430 O O . ASP A 1 176 ? 14.453 6.989 6.261 1.00 93.25 176 ASP A O 1
ATOM 1434 N N . ARG A 1 177 ? 12.751 8.223 7.063 1.00 93.50 177 ARG A N 1
ATOM 1435 C CA . ARG A 1 177 ? 11.884 8.105 5.903 1.00 93.50 177 ARG A CA 1
ATOM 1436 C C . ARG A 1 177 ? 11.176 9.417 5.663 1.00 93.50 177 ARG A C 1
ATOM 1438 O O . ARG A 1 177 ? 10.784 10.091 6.624 1.00 93.50 177 ARG A O 1
ATOM 1445 N N . LYS A 1 178 ? 10.967 9.775 4.397 1.00 91.69 178 LYS A N 1
ATOM 1446 C CA . LYS A 1 178 ? 10.271 11.014 4.021 1.00 91.69 178 LYS A CA 1
ATOM 1447 C C . LYS A 1 178 ? 9.277 10.760 2.890 1.00 91.69 178 LYS A C 1
ATOM 1449 O O . LYS A 1 178 ? 9.599 10.018 1.962 1.00 91.69 178 LYS A O 1
ATOM 1454 N N . PRO A 1 179 ? 8.091 11.390 2.948 1.00 94.12 179 PRO A N 1
ATOM 1455 C CA . PRO A 1 179 ? 7.180 11.388 1.820 1.00 94.12 179 PRO A CA 1
ATOM 1456 C C . PRO A 1 179 ? 7.776 12.245 0.698 1.00 94.12 179 PRO A C 1
ATOM 1458 O O . PRO A 1 179 ? 8.113 13.412 0.903 1.00 94.12 179 PRO A O 1
ATOM 1461 N N . VAL A 1 180 ? 7.885 11.675 -0.496 1.00 95.44 180 VAL A N 1
ATOM 1462 C CA . VAL A 1 180 ? 8.361 12.356 -1.702 1.00 95.44 180 VAL A CA 1
ATOM 1463 C C . VAL A 1 180 ? 7.213 12.468 -2.691 1.00 95.44 180 VAL A C 1
ATOM 1465 O O . VAL A 1 180 ? 6.428 11.537 -2.874 1.00 95.44 180 VAL A O 1
ATOM 1468 N N . ARG A 1 181 ? 7.080 13.640 -3.316 1.00 97.00 181 ARG A N 1
ATOM 1469 C CA . ARG A 1 181 ? 6.011 13.925 -4.275 1.00 97.00 181 ARG A CA 1
ATOM 1470 C C . ARG A 1 181 ? 6.159 13.035 -5.508 1.00 97.00 181 ARG A C 1
ATOM 1472 O O . ARG A 1 181 ? 7.192 13.068 -6.172 1.00 97.00 181 ARG A O 1
ATOM 1479 N N . SER A 1 182 ? 5.100 12.300 -5.844 1.00 97.44 182 SER A N 1
ATOM 1480 C CA . SER A 1 182 ? 5.070 11.467 -7.049 1.00 97.44 182 SER A CA 1
ATOM 1481 C C . SER A 1 182 ? 5.159 12.338 -8.317 1.00 97.44 182 SER A C 1
ATOM 1483 O O . SER A 1 182 ? 4.432 13.337 -8.404 1.00 97.44 182 SER A O 1
ATOM 1485 N N . PRO A 1 183 ? 5.975 11.973 -9.328 1.00 97.75 183 PRO A N 1
ATOM 1486 C CA . PRO A 1 183 ? 5.953 12.629 -10.640 1.00 97.75 183 PRO A CA 1
ATOM 1487 C C . PRO A 1 183 ? 4.581 12.520 -11.318 1.00 97.75 183 PRO A C 1
ATOM 1489 O O . PRO A 1 183 ? 4.125 13.455 -11.971 1.00 97.75 183 PRO A O 1
ATOM 1492 N N . TRP A 1 184 ? 3.870 11.417 -11.063 1.00 98.19 184 TRP A N 1
ATOM 1493 C CA . TRP A 1 184 ? 2.510 11.166 -11.542 1.00 98.19 184 TRP A CA 1
ATOM 1494 C C . TRP A 1 184 ? 1.433 11.584 -10.542 1.00 98.19 184 TRP A C 1
ATOM 1496 O O . TRP A 1 184 ? 0.301 11.102 -10.576 1.00 98.19 184 TRP A O 1
ATOM 1506 N N . ARG A 1 185 ? 1.746 12.514 -9.633 1.00 98.06 185 ARG A N 1
ATOM 1507 C CA . ARG A 1 185 ? 0.731 13.090 -8.752 1.00 98.06 185 ARG A CA 1
ATOM 1508 C C . ARG A 1 185 ? -0.378 13.718 -9.604 1.00 98.06 185 ARG A C 1
ATOM 1510 O O . ARG A 1 185 ? -0.117 14.570 -10.456 1.00 98.06 185 ARG A O 1
ATOM 1517 N N . ARG A 1 186 ? -1.627 13.331 -9.339 1.00 98.00 186 ARG A N 1
ATOM 1518 C CA . ARG A 1 186 ? -2.819 13.930 -9.958 1.00 98.00 186 ARG A CA 1
ATOM 1519 C C . ARG A 1 186 ? -2.973 15.408 -9.579 1.00 98.00 186 ARG A C 1
ATOM 1521 O O . ARG A 1 186 ? -2.307 15.925 -8.678 1.00 98.00 186 ARG A O 1
ATOM 1528 N N . SER A 1 187 ? -3.860 16.120 -10.264 1.00 96.62 187 SER A N 1
ATOM 1529 C CA . SER A 1 187 ? -4.042 17.562 -10.057 1.00 96.62 187 SER A CA 1
ATOM 1530 C C . SER A 1 187 ? -4.696 17.923 -8.718 1.00 96.62 187 SER A C 1
ATOM 1532 O O . SER A 1 187 ? -4.464 19.027 -8.225 1.00 96.62 187 SER A O 1
ATOM 1534 N N . TYR A 1 188 ? -5.488 17.016 -8.125 1.00 96.19 188 TYR A N 1
ATOM 1535 C CA . TYR A 1 188 ? -6.391 17.314 -6.998 1.00 96.19 188 TYR A CA 1
ATOM 1536 C C . TYR A 1 188 ? -7.314 18.496 -7.320 1.00 96.19 188 TYR A C 1
ATOM 1538 O O . TYR A 1 188 ? -7.600 19.355 -6.488 1.00 96.19 188 TYR A O 1
ATOM 1546 N N . ASN A 1 189 ? -7.747 18.568 -8.579 1.00 96.00 189 ASN A N 1
ATOM 1547 C CA . ASN A 1 189 ? -8.572 19.643 -9.090 1.00 96.00 189 ASN A CA 1
ATOM 1548 C C . ASN A 1 189 ? -9.619 19.091 -10.061 1.00 96.00 189 ASN A C 1
ATOM 1550 O O . ASN A 1 189 ? -9.307 18.286 -10.931 1.00 96.00 189 ASN A O 1
ATOM 1554 N N . LYS A 1 190 ? -10.858 19.574 -9.942 1.00 94.31 190 LYS A N 1
ATOM 1555 C CA . LYS A 1 190 ? -12.004 19.102 -10.739 1.00 94.31 190 LYS A CA 1
ATOM 1556 C C . LYS A 1 190 ? -11.915 19.459 -12.229 1.00 94.31 190 LYS A C 1
ATOM 1558 O O . LYS A 1 190 ? -12.629 18.874 -13.031 1.00 94.31 190 LYS A O 1
ATOM 1563 N N . ARG A 1 191 ? -11.111 20.466 -12.592 1.00 94.69 191 ARG A N 1
ATOM 1564 C CA . ARG A 1 191 ? -11.054 21.039 -13.950 1.00 94.69 191 ARG A CA 1
ATOM 1565 C C . ARG A 1 191 ? -9.699 20.852 -14.626 1.00 94.69 191 ARG A C 1
ATOM 1567 O O . ARG A 1 191 ? -9.632 20.783 -15.847 1.00 94.69 191 ARG A O 1
ATOM 1574 N N . ARG A 1 192 ? -8.615 20.828 -13.849 1.00 95.62 192 ARG A N 1
ATOM 1575 C CA . ARG A 1 192 ? -7.248 20.773 -14.380 1.00 95.62 192 ARG A CA 1
ATOM 1576 C C . ARG A 1 192 ? -6.776 19.331 -14.492 1.00 95.62 192 ARG A C 1
ATOM 1578 O O . ARG A 1 192 ? -6.861 18.591 -13.515 1.00 95.62 192 ARG A O 1
ATOM 1585 N N . LYS A 1 193 ? -6.213 18.982 -15.644 1.00 95.62 193 LYS A N 1
ATOM 1586 C CA . LYS A 1 193 ? -5.412 17.767 -15.818 1.00 95.62 193 LYS A CA 1
ATOM 1587 C C . LYS A 1 193 ? -3.971 18.016 -15.370 1.00 95.62 193 LYS A C 1
ATOM 1589 O O . LYS A 1 193 ? -3.501 19.156 -15.393 1.00 95.62 193 LYS A O 1
ATOM 1594 N N . ALA A 1 194 ? -3.289 16.972 -14.922 1.00 97.12 194 ALA A N 1
ATOM 1595 C CA . ALA A 1 194 ? -1.853 16.993 -14.681 1.00 97.12 194 ALA A CA 1
ATOM 1596 C C . ALA A 1 194 ? -1.081 16.856 -16.006 1.00 97.12 194 ALA A C 1
ATOM 1598 O O . ALA A 1 194 ? -1.608 16.332 -16.983 1.00 97.12 194 ALA A O 1
ATOM 1599 N N . ALA A 1 195 ? 0.179 17.302 -16.039 1.00 96.25 195 ALA A N 1
ATOM 1600 C CA . ALA A 1 195 ? 0.993 17.283 -17.261 1.00 96.25 195 ALA A CA 1
ATOM 1601 C C . ALA A 1 195 ? 1.119 15.873 -17.870 1.00 96.25 195 ALA A C 1
ATOM 1603 O O . ALA A 1 195 ? 0.965 15.699 -19.077 1.00 96.25 195 ALA A O 1
ATOM 1604 N N . TRP A 1 196 ? 1.303 14.860 -17.021 1.00 97.56 196 TRP A N 1
ATOM 1605 C CA . TRP A 1 196 ? 1.406 13.458 -17.429 1.00 97.56 196 TRP A CA 1
ATOM 1606 C C . TRP A 1 196 ? 0.098 12.868 -17.975 1.00 97.56 196 TRP A C 1
ATOM 1608 O O . TRP A 1 196 ? 0.143 11.840 -18.639 1.00 97.56 196 TRP A O 1
ATOM 1618 N N . GLU A 1 197 ? -1.061 13.489 -17.728 1.00 96.25 197 GLU A N 1
ATOM 1619 C CA . GLU A 1 197 ? -2.348 13.051 -18.298 1.00 96.25 197 GLU A CA 1
ATOM 1620 C C . GLU A 1 197 ? -2.541 13.545 -19.741 1.00 96.25 197 GLU A C 1
ATOM 1622 O O . GLU A 1 197 ? -3.462 13.104 -20.428 1.00 96.25 197 GLU A O 1
ATOM 1627 N N . THR A 1 198 ? -1.713 14.491 -20.191 1.00 95.88 198 THR A N 1
ATOM 1628 C CA . THR A 1 198 ? -1.803 15.112 -21.523 1.00 95.88 198 THR A CA 1
ATOM 1629 C C . THR A 1 198 ? -0.573 14.877 -22.394 1.00 95.88 198 THR A C 1
ATOM 1631 O O . THR A 1 198 ? -0.658 15.045 -23.606 1.00 95.88 198 THR A O 1
ATOM 1634 N N . ASP A 1 199 ? 0.558 14.499 -21.798 1.00 96.19 199 ASP A N 1
ATOM 1635 C CA . ASP A 1 199 ? 1.819 14.241 -22.493 1.00 96.19 199 ASP A CA 1
ATOM 1636 C C . ASP A 1 199 ? 2.152 12.741 -22.469 1.00 96.19 199 ASP A C 1
ATOM 1638 O O . ASP A 1 199 ? 2.526 12.181 -21.437 1.00 96.19 199 ASP A O 1
ATOM 1642 N N . ASN A 1 200 ? 2.043 12.086 -23.629 1.00 93.06 200 ASN A N 1
ATOM 1643 C CA . ASN A 1 200 ? 2.356 10.662 -23.785 1.00 93.06 200 ASN A CA 1
ATOM 1644 C C . ASN A 1 200 ? 3.852 10.347 -23.615 1.00 93.06 200 ASN A C 1
ATOM 1646 O O . ASN A 1 200 ? 4.202 9.197 -23.364 1.00 93.06 200 ASN A O 1
ATOM 1650 N N . TYR A 1 201 ? 4.730 11.346 -23.720 1.00 94.56 201 TYR A N 1
ATOM 1651 C CA . TYR A 1 201 ? 6.179 11.206 -23.571 1.00 94.56 201 TYR A CA 1
ATOM 1652 C C . TYR A 1 201 ? 6.687 11.804 -22.252 1.00 94.56 201 TYR A C 1
ATOM 1654 O O . TYR A 1 201 ? 7.898 11.942 -22.061 1.00 94.56 201 TYR A O 1
ATOM 1662 N N . TYR A 1 202 ? 5.780 12.110 -21.314 1.00 97.94 202 TYR A N 1
ATOM 1663 C CA . TYR A 1 202 ? 6.092 12.749 -20.034 1.00 97.94 202 TYR A CA 1
ATOM 1664 C C . TYR A 1 202 ? 7.237 12.058 -19.287 1.00 97.94 202 TYR A C 1
ATOM 1666 O O . TYR A 1 202 ? 8.161 12.713 -18.802 1.00 97.94 202 TYR A O 1
ATOM 1674 N N . CYS A 1 203 ? 7.217 10.723 -19.228 1.00 97.69 203 CYS A N 1
ATOM 1675 C CA . CYS A 1 203 ? 8.261 9.982 -18.534 1.00 97.69 203 CYS A CA 1
ATOM 1676 C C . CYS A 1 203 ? 9.638 10.156 -19.181 1.00 97.69 203 CYS A C 1
ATOM 1678 O O . CYS A 1 203 ? 10.607 10.448 -18.484 1.00 97.69 203 CYS A O 1
ATOM 1680 N N . VAL A 1 204 ? 9.725 9.987 -20.502 1.00 95.19 204 VAL A N 1
ATOM 1681 C CA . VAL A 1 204 ? 10.990 10.058 -21.244 1.00 95.19 204 VAL A CA 1
ATOM 1682 C C . VAL A 1 204 ? 11.558 11.474 -21.212 1.00 95.19 204 VAL A C 1
ATOM 1684 O O . VAL A 1 204 ? 12.750 11.643 -20.980 1.00 95.19 204 VAL A O 1
ATOM 1687 N N . ASN A 1 205 ? 10.701 12.481 -21.381 1.00 95.94 205 ASN A N 1
ATOM 1688 C CA . ASN A 1 205 ? 11.128 13.869 -21.533 1.00 95.94 205 ASN A CA 1
ATOM 1689 C C . ASN A 1 205 ? 11.359 14.588 -20.195 1.00 95.94 205 ASN A C 1
ATOM 1691 O O . ASN A 1 205 ? 12.193 15.489 -20.126 1.00 95.94 205 ASN A O 1
ATOM 1695 N N . GLN A 1 206 ? 10.626 14.224 -19.137 1.00 96.38 206 GLN A N 1
ATOM 1696 C CA . GLN A 1 206 ? 10.644 14.967 -17.868 1.00 96.38 206 GLN A CA 1
ATOM 1697 C C . GLN A 1 206 ? 11.076 14.125 -16.671 1.00 96.38 206 GLN A C 1
ATOM 1699 O O . GLN A 1 206 ? 11.828 14.603 -15.829 1.00 96.38 206 GLN A O 1
ATOM 1704 N N . VAL A 1 207 ? 10.597 12.884 -16.554 1.00 97.38 207 VAL A N 1
ATOM 1705 C CA . VAL A 1 207 ? 10.862 12.083 -15.347 1.00 97.38 207 VAL A CA 1
ATOM 1706 C C . VAL A 1 207 ? 12.249 11.453 -15.406 1.00 97.38 207 VAL A C 1
ATOM 1708 O O . VAL A 1 207 ? 13.063 11.687 -14.521 1.00 97.38 207 VAL A O 1
ATOM 1711 N N . LYS A 1 208 ? 12.562 10.700 -16.466 1.00 95.88 208 LYS A N 1
ATOM 1712 C CA . LYS A 1 208 ? 13.849 9.998 -16.634 1.00 95.88 208 LYS A CA 1
ATOM 1713 C C . LYS A 1 208 ? 15.028 10.937 -16.908 1.00 95.88 208 LYS A C 1
ATOM 1715 O O . LYS A 1 208 ? 16.156 10.465 -16.994 1.00 95.88 208 LYS A O 1
ATOM 1720 N N . THR A 1 209 ? 14.799 12.243 -17.033 1.00 95.94 209 THR A N 1
ATOM 1721 C CA . THR A 1 209 ? 15.858 13.245 -17.230 1.00 95.94 209 THR A CA 1
ATOM 1722 C C . THR A 1 209 ? 16.374 13.834 -15.919 1.00 95.94 209 THR A C 1
ATOM 1724 O O . THR A 1 209 ? 17.432 14.462 -15.921 1.00 95.94 209 THR A O 1
ATOM 1727 N N . VAL A 1 210 ? 15.689 13.604 -14.790 1.00 93.81 210 VAL A N 1
ATOM 1728 C CA . VAL A 1 210 ? 16.041 14.204 -13.494 1.00 93.81 210 VAL A CA 1
ATOM 1729 C C . VAL A 1 210 ? 16.354 13.153 -12.417 1.00 93.81 210 VAL A C 1
ATOM 1731 O O . VAL A 1 210 ? 15.702 12.104 -12.359 1.00 93.81 210 VAL A O 1
ATOM 1734 N N . PRO A 1 211 ? 17.326 13.409 -11.519 1.00 92.25 211 PRO A N 1
ATOM 1735 C CA . PRO A 1 211 ? 17.516 12.592 -10.325 1.00 92.25 211 PRO A CA 1
ATOM 1736 C C . PRO A 1 211 ? 16.274 12.597 -9.418 1.00 92.25 211 PRO A C 1
ATOM 1738 O O . PRO A 1 211 ? 15.593 13.620 -9.324 1.00 92.25 211 PRO A O 1
ATOM 1741 N N . PRO A 1 212 ? 15.978 11.491 -8.711 1.00 91.94 212 PRO A N 1
ATOM 1742 C CA . PRO A 1 212 ? 16.689 10.206 -8.713 1.00 91.94 212 PRO A CA 1
ATOM 1743 C C . PRO A 1 212 ? 16.175 9.208 -9.773 1.00 91.94 212 PRO A C 1
ATOM 1745 O O . PRO A 1 212 ? 16.474 8.024 -9.685 1.00 91.94 212 PRO A O 1
ATOM 1748 N N . TYR A 1 213 ? 15.356 9.628 -10.741 1.00 94.75 213 TYR A N 1
ATOM 1749 C CA . TYR A 1 213 ? 14.695 8.713 -11.686 1.00 94.75 213 TYR A CA 1
ATOM 1750 C C . TYR A 1 213 ? 15.520 8.415 -12.941 1.00 94.75 213 TYR A C 1
ATOM 1752 O O . TYR A 1 213 ? 15.236 7.450 -13.650 1.00 94.75 213 TYR A O 1
ATOM 1760 N N . ASN A 1 214 ? 16.522 9.246 -13.225 1.00 92.62 214 ASN A N 1
ATOM 1761 C CA . ASN A 1 214 ? 17.429 9.080 -14.356 1.00 92.62 214 ASN A CA 1
ATOM 1762 C C . ASN A 1 214 ? 18.400 7.896 -14.198 1.00 92.62 214 ASN A C 1
ATOM 1764 O O . ASN A 1 214 ? 18.864 7.356 -15.202 1.00 92.62 214 ASN A O 1
ATOM 1768 N N . HIS A 1 215 ? 18.676 7.457 -12.965 1.00 85.88 215 HIS A N 1
ATOM 1769 C CA . HIS A 1 215 ? 19.581 6.345 -12.673 1.00 85.88 215 HIS A CA 1
ATOM 1770 C C . HIS A 1 215 ? 19.081 5.466 -11.521 1.00 85.88 215 HIS A C 1
ATOM 1772 O O . HIS A 1 215 ? 18.361 5.908 -10.630 1.00 85.88 215 HIS A O 1
ATOM 1778 N N . GLY A 1 216 ? 19.525 4.209 -11.511 1.00 87.00 216 GLY A N 1
ATOM 1779 C CA . GLY A 1 216 ? 19.270 3.278 -10.416 1.00 87.00 216 GLY A CA 1
ATOM 1780 C C . GLY A 1 216 ? 17.836 2.749 -10.369 1.00 87.00 216 GLY A C 1
ATOM 1781 O O . GLY A 1 216 ? 17.126 2.668 -11.371 1.00 87.00 216 GLY A O 1
ATOM 1782 N N . ARG A 1 217 ? 17.422 2.330 -9.174 1.00 91.25 217 ARG A N 1
ATOM 1783 C CA . ARG A 1 217 ? 16.204 1.540 -8.967 1.00 91.25 217 ARG A CA 1
ATOM 1784 C C . ARG A 1 217 ? 14.904 2.339 -8.945 1.00 91.25 217 ARG A C 1
ATOM 1786 O O . ARG A 1 217 ? 13.835 1.747 -9.087 1.00 91.25 217 ARG A O 1
ATOM 1793 N N . ARG A 1 218 ? 14.967 3.660 -8.732 1.00 94.25 218 ARG A N 1
ATOM 1794 C CA . ARG A 1 218 ? 13.783 4.431 -8.328 1.00 94.25 218 ARG A CA 1
ATOM 1795 C C . ARG A 1 218 ? 12.698 4.441 -9.394 1.00 94.25 218 ARG A C 1
ATOM 1797 O O . ARG A 1 218 ? 11.527 4.301 -9.054 1.00 94.25 218 ARG A O 1
ATOM 1804 N N . ILE A 1 219 ? 13.077 4.558 -10.667 1.00 96.50 219 ILE A N 1
ATOM 1805 C CA . ILE A 1 219 ? 12.106 4.480 -11.759 1.00 96.50 219 ILE A CA 1
ATOM 1806 C C . ILE A 1 219 ? 11.369 3.138 -11.729 1.00 96.50 219 ILE A C 1
ATOM 1808 O O . ILE A 1 219 ? 10.147 3.121 -11.752 1.00 96.50 219 ILE A O 1
ATOM 1812 N N . TYR A 1 220 ? 12.089 2.031 -11.544 1.00 96.81 220 TYR A N 1
ATOM 1813 C CA . TYR A 1 220 ? 11.512 0.692 -11.468 1.00 96.81 220 TYR A CA 1
ATOM 1814 C C . TYR A 1 220 ? 10.638 0.492 -10.227 1.00 96.81 220 TYR A C 1
ATOM 1816 O O . TYR A 1 220 ? 9.610 -0.169 -10.313 1.00 96.81 220 TYR A O 1
ATOM 1824 N N . ASP A 1 221 ? 10.994 1.074 -9.074 1.00 96.69 221 ASP A N 1
ATOM 1825 C CA . ASP A 1 221 ? 10.125 1.044 -7.888 1.00 96.69 221 ASP A CA 1
ATOM 1826 C C . ASP A 1 221 ? 8.792 1.751 -8.133 1.00 96.69 221 ASP A C 1
ATOM 1828 O O . ASP A 1 221 ? 7.758 1.267 -7.683 1.00 96.69 221 ASP A O 1
ATOM 1832 N N . LEU A 1 222 ? 8.795 2.857 -8.882 1.00 97.75 222 LEU A N 1
ATOM 1833 C CA . LEU A 1 222 ? 7.554 3.523 -9.273 1.00 97.75 222 LEU A CA 1
ATOM 1834 C C . LEU A 1 222 ? 6.747 2.715 -10.290 1.00 97.75 222 LEU A C 1
ATOM 1836 O O . LEU A 1 222 ? 5.524 2.817 -10.286 1.00 97.75 222 LEU A O 1
ATOM 1840 N N . MET A 1 223 ? 7.391 1.900 -11.129 1.00 98.38 223 MET A N 1
ATOM 1841 C CA . MET A 1 223 ? 6.680 0.999 -12.043 1.00 98.38 223 MET A CA 1
ATOM 1842 C C . MET A 1 223 ? 6.023 -0.159 -11.291 1.00 98.38 223 MET A C 1
ATOM 1844 O O . MET A 1 223 ? 4.857 -0.450 -11.544 1.00 98.38 223 MET A O 1
ATOM 1848 N N . ASP A 1 224 ? 6.718 -0.762 -10.320 1.00 98.50 224 ASP A N 1
ATOM 1849 C CA . ASP A 1 224 ? 6.128 -1.769 -9.426 1.00 98.50 224 ASP A CA 1
ATOM 1850 C C . ASP A 1 224 ? 4.944 -1.187 -8.644 1.00 98.50 224 ASP A C 1
ATOM 1852 O O . ASP A 1 224 ? 3.888 -1.814 -8.553 1.00 98.50 224 ASP A O 1
ATOM 1856 N N . LEU A 1 225 ? 5.088 0.040 -8.133 1.00 98.25 225 LEU A N 1
ATOM 1857 C CA . LEU A 1 225 ? 4.020 0.733 -7.418 1.00 98.25 225 LEU A CA 1
ATOM 1858 C C . LEU A 1 225 ? 2.844 1.098 -8.338 1.00 98.25 225 LEU A C 1
ATOM 1860 O O . LEU A 1 225 ? 1.697 0.971 -7.927 1.00 98.25 225 LEU A O 1
ATOM 1864 N N . ALA A 1 226 ? 3.093 1.480 -9.593 1.00 98.56 226 ALA A N 1
ATOM 1865 C CA . ALA A 1 226 ? 2.037 1.726 -10.578 1.00 98.56 226 ALA A CA 1
ATOM 1866 C C . ALA A 1 226 ? 1.284 0.437 -10.949 1.00 98.56 226 ALA A C 1
ATOM 1868 O O . ALA A 1 226 ? 0.057 0.443 -11.043 1.00 98.56 226 ALA A O 1
ATOM 1869 N N . VAL A 1 227 ? 1.996 -0.687 -11.105 1.00 98.81 227 VAL A N 1
ATOM 1870 C CA . VAL A 1 227 ? 1.393 -2.021 -11.266 1.00 98.81 227 VAL A CA 1
ATOM 1871 C C . VAL A 1 227 ? 0.522 -2.358 -10.055 1.00 98.81 227 VAL A C 1
ATOM 1873 O O . VAL A 1 227 ? -0.628 -2.768 -10.217 1.00 98.81 227 VAL A O 1
ATOM 1876 N N . PHE A 1 228 ? 1.044 -2.144 -8.848 1.00 98.81 228 PHE A N 1
ATOM 1877 C CA . PHE A 1 228 ? 0.330 -2.376 -7.598 1.00 98.81 228 PHE A CA 1
ATOM 1878 C C . PHE A 1 228 ? -0.950 -1.531 -7.497 1.00 98.81 228 PHE A C 1
ATOM 1880 O O . PHE A 1 228 ? -2.044 -2.063 -7.304 1.00 98.81 228 PHE A O 1
ATOM 1887 N N . ASP A 1 229 ? -0.838 -0.218 -7.697 1.00 98.81 229 ASP A N 1
ATOM 1888 C CA . ASP A 1 229 ? -1.959 0.719 -7.628 1.00 98.81 229 ASP A CA 1
ATOM 1889 C C . ASP A 1 229 ? -2.967 0.501 -8.777 1.00 98.81 229 ASP A C 1
ATOM 1891 O O . ASP A 1 229 ? -4.163 0.746 -8.609 1.00 98.81 229 ASP A O 1
ATOM 1895 N N . TYR A 1 230 ? -2.549 -0.016 -9.939 1.00 98.88 230 TYR A N 1
ATOM 1896 C CA . TYR A 1 230 ? -3.474 -0.428 -11.001 1.00 98.88 230 TYR A CA 1
ATOM 1897 C C . TYR A 1 230 ? -4.278 -1.677 -10.616 1.00 98.88 230 TYR A C 1
ATOM 1899 O O . TYR A 1 230 ? -5.494 -1.706 -10.814 1.00 98.88 230 TYR A O 1
ATOM 1907 N N . LEU A 1 231 ? -3.633 -2.691 -10.026 1.00 98.88 231 LEU A N 1
ATOM 1908 C CA . LEU A 1 231 ? -4.308 -3.910 -9.567 1.00 98.88 231 LEU A CA 1
ATOM 1909 C C . LEU A 1 231 ? -5.344 -3.613 -8.478 1.00 98.88 231 LEU A C 1
ATOM 1911 O O . LEU A 1 231 ? -6.455 -4.146 -8.533 1.00 98.88 231 LEU A O 1
ATOM 1915 N N . THR A 1 232 ? -5.015 -2.733 -7.530 1.00 98.62 232 THR A N 1
ATOM 1916 C CA . THR A 1 232 ? -5.943 -2.307 -6.469 1.00 98.62 232 THR A CA 1
ATOM 1917 C C . THR A 1 232 ? -6.972 -1.289 -6.967 1.00 98.62 232 THR A C 1
ATOM 1919 O O . THR A 1 232 ? -8.087 -1.240 -6.451 1.00 98.62 232 THR A O 1
ATOM 1922 N N . GLY A 1 233 ? -6.649 -0.503 -7.997 1.00 98.38 233 GLY A N 1
ATOM 1923 C CA . GLY A 1 233 ? -7.444 0.648 -8.434 1.00 98.38 233 GLY A CA 1
ATOM 1924 C C . GLY A 1 233 ? -7.243 1.892 -7.559 1.00 98.38 233 GLY A C 1
ATOM 1925 O O . GLY A 1 233 ? -8.076 2.795 -7.591 1.00 98.38 233 GLY A O 1
ATOM 1926 N N . ASN A 1 234 ? -6.168 1.943 -6.767 1.00 98.50 234 ASN A N 1
ATOM 1927 C CA . ASN A 1 234 ? -5.842 3.080 -5.913 1.00 98.50 234 ASN A CA 1
ATOM 1928 C C . ASN A 1 234 ? -5.384 4.281 -6.749 1.00 98.50 234 ASN A C 1
ATOM 1930 O O . ASN A 1 234 ? -4.328 4.260 -7.373 1.00 98.50 234 ASN A O 1
ATOM 1934 N N . MET A 1 235 ? -6.173 5.348 -6.771 1.00 97.75 235 MET A N 1
ATOM 1935 C CA . MET A 1 235 ? -5.872 6.553 -7.553 1.00 97.75 235 MET A CA 1
ATOM 1936 C C . MET A 1 235 ? -5.128 7.635 -6.764 1.00 97.75 235 MET A C 1
ATOM 1938 O O . MET A 1 235 ? -4.784 8.669 -7.340 1.00 97.75 235 MET A O 1
ATOM 1942 N N . ASP A 1 236 ? -4.908 7.434 -5.462 1.00 97.81 236 ASP A N 1
ATOM 1943 C CA . ASP A 1 236 ? -4.484 8.490 -4.537 1.00 97.81 236 ASP A CA 1
ATOM 1944 C C . ASP A 1 236 ? -2.973 8.502 -4.253 1.00 97.81 236 ASP A C 1
ATOM 1946 O O . ASP A 1 236 ? -2.515 9.028 -3.240 1.00 97.81 236 ASP A O 1
ATOM 1950 N N . ARG A 1 237 ? -2.163 7.954 -5.168 1.00 97.88 237 ARG A N 1
ATOM 1951 C CA . ARG A 1 237 ? -0.698 7.912 -5.053 1.00 97.88 237 ARG A CA 1
ATOM 1952 C C . ARG A 1 237 ? -0.045 9.273 -5.325 1.00 97.88 237 ARG A C 1
ATOM 1954 O O . ARG A 1 237 ? 0.688 9.472 -6.293 1.00 97.88 237 ARG A O 1
ATOM 1961 N N . HIS A 1 238 ? -0.302 10.255 -4.465 1.00 97.12 238 HIS A N 1
ATOM 1962 C CA . HIS A 1 238 ? 0.288 11.593 -4.579 1.00 97.12 238 HIS A CA 1
ATOM 1963 C C . HIS A 1 238 ? 1.725 11.694 -4.064 1.00 97.12 238 HIS A C 1
ATOM 1965 O O . HIS A 1 238 ? 2.466 12.591 -4.475 1.00 97.12 238 HIS A O 1
ATOM 1971 N N . HIS A 1 239 ? 2.100 10.791 -3.163 1.00 97.38 239 HIS A N 1
ATOM 1972 C CA . HIS A 1 239 ? 3.413 10.698 -2.544 1.00 97.38 239 HIS A CA 1
ATOM 1973 C C . HIS A 1 239 ? 3.791 9.222 -2.417 1.00 97.38 239 HIS A C 1
ATOM 1975 O O . HIS A 1 239 ? 2.917 8.352 -2.409 1.00 97.38 239 HIS A O 1
ATOM 1981 N N . TYR A 1 240 ? 5.084 8.957 -2.312 1.00 95.56 240 TYR A N 1
ATOM 1982 C CA . TYR A 1 240 ? 5.627 7.663 -1.916 1.00 95.56 240 TYR A CA 1
ATOM 1983 C C . TYR A 1 240 ? 6.620 7.871 -0.765 1.00 95.56 240 TYR A C 1
ATOM 1985 O O . TYR A 1 240 ? 7.217 8.944 -0.658 1.00 95.56 240 TYR A O 1
ATOM 1993 N N . ASP A 1 241 ? 6.807 6.864 0.086 1.00 94.00 241 ASP A N 1
ATOM 1994 C CA . ASP A 1 241 ? 7.735 6.943 1.218 1.00 94.00 241 ASP A CA 1
ATOM 1995 C C . ASP A 1 241 ? 9.099 6.368 0.827 1.00 94.00 241 ASP A C 1
ATOM 1997 O O . ASP A 1 241 ? 9.226 5.184 0.510 1.00 94.00 241 ASP A O 1
ATOM 2001 N N . GLU A 1 242 ? 10.123 7.217 0.866 1.00 91.62 242 GLU A N 1
ATOM 2002 C CA . GLU A 1 242 ? 11.521 6.842 0.658 1.00 91.62 242 GLU A CA 1
ATOM 2003 C C . GLU A 1 242 ? 12.236 6.660 1.995 1.00 91.62 242 GLU A C 1
ATOM 2005 O O . GLU A 1 242 ? 12.058 7.481 2.896 1.00 91.62 242 GLU A O 1
ATOM 2010 N N . VAL A 1 243 ? 13.062 5.615 2.108 1.00 91.25 243 VAL A N 1
ATOM 2011 C CA . VAL A 1 243 ? 13.856 5.307 3.306 1.00 91.25 243 VAL A CA 1
ATOM 2012 C C . VAL A 1 243 ? 15.302 5.763 3.118 1.00 91.25 243 VAL A C 1
ATOM 2014 O O . VAL A 1 243 ? 16.037 5.198 2.321 1.00 91.25 243 VAL A O 1
ATOM 2017 N N . PHE A 1 244 ? 15.768 6.737 3.883 1.00 90.06 244 PHE A N 1
ATOM 2018 C CA . PHE A 1 244 ? 17.137 7.253 3.786 1.00 90.06 244 PHE A CA 1
ATOM 2019 C C . PHE A 1 244 ? 18.134 6.497 4.671 1.00 90.06 244 PHE A C 1
ATOM 2021 O O . PHE A 1 244 ? 19.330 6.540 4.390 1.00 90.06 244 PHE A O 1
ATOM 2028 N N . THR A 1 245 ? 17.668 5.736 5.673 1.00 88.94 245 THR A N 1
ATOM 2029 C CA . THR A 1 245 ? 18.528 4.926 6.563 1.00 88.94 245 THR A CA 1
ATOM 2030 C C . THR A 1 245 ? 19.498 4.010 5.806 1.00 88.94 245 THR A C 1
ATOM 2032 O O . THR A 1 245 ? 20.607 3.773 6.273 1.00 88.94 245 THR A O 1
ATOM 2035 N N . PHE A 1 246 ? 19.114 3.514 4.624 1.00 88.25 246 PHE A N 1
ATOM 2036 C CA . PHE A 1 246 ? 19.931 2.604 3.809 1.00 88.25 246 PHE A CA 1
ATOM 2037 C C . PHE A 1 246 ? 20.593 3.283 2.593 1.00 88.25 246 PHE A C 1
ATOM 2039 O O . PHE A 1 246 ? 21.059 2.602 1.675 1.00 88.25 246 PHE A O 1
ATOM 2046 N N . GLY A 1 247 ? 20.619 4.619 2.569 1.00 85.75 247 GLY A N 1
ATOM 2047 C CA . GLY A 1 247 ? 21.082 5.426 1.441 1.00 85.75 247 GLY A CA 1
ATOM 2048 C C . GLY A 1 247 ? 20.060 5.547 0.303 1.00 85.75 247 GLY A C 1
ATOM 2049 O O . GLY A 1 247 ? 18.952 5.020 0.370 1.00 85.75 247 GLY A O 1
ATOM 2050 N N . ASN A 1 248 ? 20.460 6.230 -0.774 1.00 79.38 248 ASN A N 1
ATOM 2051 C CA . ASN A 1 248 ? 19.579 6.616 -1.892 1.00 79.38 248 ASN A CA 1
ATOM 2052 C C . ASN A 1 248 ? 19.053 5.435 -2.737 1.00 79.38 248 ASN A C 1
ATOM 2054 O O . ASN A 1 248 ? 18.182 5.613 -3.585 1.00 79.38 248 ASN A O 1
ATOM 2058 N N . ASP A 1 249 ? 19.589 4.231 -2.529 1.00 84.94 249 ASP A N 1
ATOM 2059 C CA . ASP A 1 249 ? 19.234 3.008 -3.260 1.00 84.94 249 ASP A CA 1
ATOM 2060 C C . ASP A 1 249 ? 18.317 2.076 -2.434 1.00 84.94 249 ASP A C 1
ATOM 2062 O O . ASP A 1 249 ? 18.335 0.848 -2.546 1.00 84.94 249 ASP A O 1
ATOM 2066 N N . SER A 1 250 ? 17.497 2.647 -1.559 1.00 87.94 250 SER A N 1
ATOM 2067 C CA . SER A 1 250 ? 16.524 1.919 -0.745 1.00 87.94 250 SER A CA 1
ATOM 2068 C C . SER A 1 250 ? 15.186 1.701 -1.458 1.00 87.94 250 SER A C 1
ATOM 2070 O O . SER A 1 250 ? 14.841 2.378 -2.432 1.00 87.94 250 SER A O 1
ATOM 2072 N N . ALA A 1 251 ? 14.431 0.713 -0.975 1.00 89.62 251 ALA A N 1
ATOM 2073 C CA . ALA A 1 251 ? 13.092 0.435 -1.466 1.00 89.62 251 ALA A CA 1
ATOM 2074 C C . ALA A 1 251 ? 12.096 1.475 -0.965 1.00 89.62 251 ALA A C 1
ATOM 2076 O O . ALA A 1 251 ? 12.251 2.051 0.112 1.00 89.62 251 ALA A O 1
ATOM 2077 N N . LEU A 1 252 ? 11.039 1.659 -1.749 1.00 94.88 252 LEU A N 1
ATOM 2078 C CA . LEU A 1 252 ? 9.877 2.413 -1.312 1.00 94.88 252 LEU A CA 1
ATOM 2079 C C . LEU A 1 252 ? 9.092 1.599 -0.288 1.00 94.88 252 LEU A C 1
ATOM 2081 O O . LEU A 1 252 ? 8.952 0.386 -0.448 1.00 94.88 252 LEU A O 1
ATOM 2085 N N . ILE A 1 253 ? 8.542 2.275 0.715 1.00 96.25 253 ILE A N 1
ATOM 2086 C CA . ILE A 1 253 ? 7.499 1.691 1.557 1.00 96.25 253 ILE A CA 1
ATOM 2087 C C . ILE A 1 253 ? 6.159 1.959 0.874 1.00 96.25 253 ILE A C 1
ATOM 2089 O O . ILE A 1 253 ? 5.832 3.097 0.529 1.00 96.25 253 ILE A O 1
ATOM 2093 N N . HIS A 1 254 ? 5.380 0.904 0.672 1.00 97.69 254 HIS A N 1
ATOM 2094 C CA . HIS A 1 254 ? 4.031 0.985 0.133 1.00 97.69 254 HIS A CA 1
ATOM 2095 C C . HIS A 1 254 ? 3.075 1.303 1.295 1.00 97.69 254 HIS A C 1
ATOM 2097 O O . HIS A 1 254 ? 2.898 0.494 2.205 1.00 97.69 254 HIS A O 1
ATOM 2103 N N . LEU A 1 255 ? 2.524 2.520 1.310 1.00 96.50 255 LEU A N 1
ATOM 2104 C CA . LEU A 1 255 ? 1.622 3.033 2.354 1.00 96.50 255 LEU A CA 1
ATOM 2105 C C . LEU A 1 255 ? 0.329 3.592 1.753 1.00 96.50 255 LEU A C 1
ATOM 2107 O O . LEU A 1 255 ? 0.229 3.745 0.540 1.00 96.50 255 LEU A O 1
ATOM 2111 N N . ASP A 1 256 ? -0.628 3.957 2.607 1.00 94.50 256 ASP A N 1
ATOM 2112 C CA . ASP A 1 256 ? -1.866 4.660 2.242 1.00 94.50 256 ASP A CA 1
ATOM 2113 C C . ASP A 1 256 ? -2.649 3.973 1.113 1.00 94.50 256 ASP A C 1
ATOM 2115 O O . ASP A 1 256 ? -2.875 4.524 0.033 1.00 94.50 256 ASP A O 1
ATOM 2119 N N . HIS A 1 257 ? -3.086 2.742 1.377 1.00 98.19 257 HIS A N 1
ATOM 2120 C CA . HIS A 1 257 ? -3.865 1.959 0.424 1.00 98.19 257 HIS A CA 1
ATOM 2121 C C . HIS A 1 257 ? -5.371 2.086 0.630 1.00 98.19 257 HIS A C 1
ATOM 2123 O O . HIS A 1 257 ? -6.132 1.465 -0.104 1.00 98.19 257 HIS A O 1
ATOM 2129 N N . GLY A 1 258 ? -5.836 2.880 1.596 1.00 97.50 258 GLY A N 1
ATOM 2130 C CA . GLY A 1 258 ? -7.250 2.986 1.966 1.00 97.50 258 GLY A CA 1
ATOM 2131 C C . GLY A 1 258 ? -8.207 3.325 0.814 1.00 97.50 258 GLY A C 1
ATOM 2132 O O . GLY A 1 258 ? -9.387 3.011 0.914 1.00 97.50 258 GLY A O 1
ATOM 2133 N N . ARG A 1 259 ? -7.728 3.916 -0.287 1.00 97.88 259 ARG A N 1
ATOM 2134 C CA . ARG A 1 259 ? -8.528 4.251 -1.486 1.00 97.88 259 ARG A CA 1
ATOM 2135 C C . ARG A 1 259 ? -8.386 3.256 -2.645 1.00 97.88 259 ARG A C 1
ATOM 2137 O O . ARG A 1 259 ? -8.748 3.558 -3.780 1.00 97.88 259 ARG A O 1
ATOM 2144 N N . GLY A 1 260 ? -7.847 2.073 -2.372 1.00 98.00 260 GLY A N 1
ATOM 2145 C CA . GLY A 1 260 ? -7.918 0.922 -3.266 1.00 98.00 260 GLY A CA 1
ATOM 2146 C C . GLY A 1 260 ? -9.260 0.190 -3.163 1.00 98.00 260 GLY A C 1
ATOM 2147 O O . GLY A 1 260 ? -10.102 0.490 -2.317 1.00 98.00 260 GLY A O 1
ATOM 2148 N N . PHE A 1 261 ? -9.460 -0.771 -4.065 1.00 98.31 261 PHE A N 1
ATOM 2149 C CA . PHE A 1 261 ? -10.629 -1.653 -4.127 1.00 98.31 261 PHE A CA 1
ATOM 2150 C C . PHE A 1 261 ? -11.973 -0.906 -4.073 1.00 98.31 261 PHE A C 1
ATOM 2152 O O . PHE A 1 261 ? -12.945 -1.391 -3.512 1.00 98.31 261 PHE A O 1
ATOM 2159 N N . GLY A 1 262 ? -12.046 0.276 -4.690 1.00 97.44 262 GLY A N 1
ATOM 2160 C CA . GLY A 1 262 ? -13.280 1.061 -4.733 1.00 97.44 262 GLY A CA 1
ATOM 2161 C C . GLY A 1 262 ? -14.295 0.564 -5.764 1.00 97.44 262 GLY A C 1
ATOM 2162 O O . GLY A 1 262 ? -15.486 0.766 -5.582 1.00 97.44 262 GLY A O 1
ATOM 2163 N N . ARG A 1 263 ? -13.856 -0.061 -6.868 1.00 98.00 263 ARG A N 1
ATOM 2164 C CA . ARG A 1 263 ? -14.740 -0.484 -7.974 1.00 98.00 263 ARG A CA 1
ATOM 2165 C C . ARG A 1 263 ? -14.326 -1.838 -8.543 1.00 98.00 263 ARG A C 1
ATOM 2167 O O . ARG A 1 263 ? -13.133 -2.065 -8.773 1.00 98.00 263 ARG A O 1
ATOM 2174 N N . THR A 1 264 ? -15.287 -2.727 -8.801 1.00 97.81 264 THR A N 1
ATOM 2175 C CA . THR A 1 264 ? -15.035 -4.086 -9.331 1.00 97.81 264 THR A CA 1
ATOM 2176 C C . THR A 1 264 ? -15.188 -4.149 -10.853 1.00 97.81 264 THR A C 1
ATOM 2178 O O . THR A 1 264 ? -14.519 -4.928 -11.537 1.00 97.81 264 THR A O 1
ATOM 2181 N N . SER A 1 265 ? -16.038 -3.284 -11.405 1.00 96.38 265 SER A N 1
ATOM 2182 C CA . SER A 1 265 ? -16.436 -3.262 -12.819 1.00 96.38 265 SER A CA 1
ATOM 2183 C C . SER A 1 265 ? -15.701 -2.208 -13.660 1.00 96.38 265 SER A C 1
ATOM 2185 O O . SER A 1 265 ? -15.914 -2.121 -14.867 1.00 96.38 265 SER A O 1
ATOM 2187 N N . TYR A 1 266 ? -14.813 -1.423 -13.044 1.00 97.81 266 TYR A N 1
ATOM 2188 C CA . TYR A 1 266 ? -14.041 -0.364 -13.694 1.00 97.81 266 TYR A CA 1
ATOM 2189 C C . TYR A 1 266 ? -12.546 -0.525 -13.411 1.00 97.81 266 TYR A C 1
ATOM 2191 O O . TYR A 1 266 ? -12.143 -0.802 -12.279 1.00 97.81 266 TYR A O 1
ATOM 2199 N N . ASP A 1 267 ? -11.727 -0.339 -14.446 1.00 98.06 267 ASP A N 1
ATOM 2200 C CA . ASP A 1 267 ? -10.269 -0.399 -14.360 1.00 98.06 267 ASP A CA 1
ATOM 2201 C C . ASP A 1 267 ? -9.706 0.973 -14.734 1.00 98.06 267 ASP A C 1
ATOM 2203 O O . ASP A 1 267 ? -9.844 1.411 -15.876 1.00 98.06 267 ASP A O 1
ATOM 2207 N N . GLU A 1 268 ? -9.079 1.654 -13.775 1.00 96.75 268 GLU A N 1
ATOM 2208 C CA . GLU A 1 268 ? -8.560 3.005 -13.977 1.00 96.75 268 GLU A CA 1
ATOM 2209 C C . GLU A 1 268 ? -7.259 2.976 -14.787 1.00 96.75 268 GLU A C 1
ATOM 2211 O O . GLU A 1 268 ? -6.166 2.811 -14.245 1.00 96.75 268 GLU A O 1
ATOM 2216 N N . PHE A 1 269 ? -7.367 3.130 -16.107 1.00 96.00 269 PHE A N 1
ATOM 2217 C CA . PHE A 1 269 ? -6.215 3.055 -17.007 1.00 96.00 269 PHE A CA 1
ATOM 2218 C C . PHE A 1 269 ? -5.166 4.139 -16.728 1.00 96.00 269 PHE A C 1
ATOM 2220 O O . PHE A 1 269 ? -3.979 3.912 -16.952 1.00 96.00 269 PHE A O 1
ATOM 2227 N N . THR A 1 270 ? -5.550 5.292 -16.169 1.00 96.19 270 THR A N 1
ATOM 2228 C CA . THR A 1 270 ? -4.563 6.335 -15.854 1.00 96.19 270 THR A CA 1
ATOM 2229 C C . THR A 1 270 ? -3.549 5.906 -14.785 1.00 96.19 270 THR A C 1
ATOM 2231 O O . THR A 1 270 ? -2.454 6.459 -14.758 1.00 96.19 270 THR A O 1
ATOM 2234 N N . ASN A 1 271 ? -3.841 4.877 -13.973 1.00 97.31 271 ASN A N 1
ATOM 2235 C CA . ASN A 1 271 ? -2.878 4.317 -13.015 1.00 97.31 271 ASN A CA 1
ATOM 2236 C C . ASN A 1 271 ? -1.722 3.549 -13.683 1.00 97.31 271 ASN A C 1
ATOM 2238 O O . ASN A 1 271 ? -0.639 3.502 -13.108 1.00 97.31 271 ASN A O 1
ATOM 2242 N N . ILE A 1 272 ? -1.915 2.968 -14.878 1.00 95.81 272 ILE A N 1
ATOM 2243 C CA . ILE A 1 272 ? -0.855 2.226 -15.592 1.00 95.81 272 ILE A CA 1
ATOM 2244 C C . ILE A 1 272 ? -0.097 3.096 -16.608 1.00 95.81 272 ILE A C 1
ATOM 2246 O O . ILE A 1 272 ? 0.890 2.652 -17.192 1.00 95.81 272 ILE A O 1
ATOM 2250 N N . LEU A 1 273 ? -0.495 4.364 -16.786 1.00 96.88 273 LEU A N 1
ATOM 2251 C CA . LEU A 1 273 ? 0.221 5.304 -17.655 1.00 96.88 273 LEU A CA 1
ATOM 2252 C C . LEU A 1 273 ? 1.708 5.481 -17.316 1.00 96.88 273 LEU A C 1
ATOM 2254 O O . LEU A 1 273 ? 2.473 5.578 -18.272 1.00 96.88 273 LEU A O 1
ATOM 2258 N N . PRO A 1 274 ? 2.173 5.465 -16.049 1.00 98.12 274 PRO A N 1
ATOM 2259 C CA . PRO A 1 274 ? 3.607 5.481 -15.767 1.00 98.12 274 PRO A CA 1
ATOM 2260 C C . PRO A 1 274 ? 4.348 4.352 -16.498 1.00 98.12 274 PRO A C 1
ATOM 2262 O O . PRO A 1 274 ? 5.356 4.603 -17.155 1.00 98.12 274 PRO A O 1
ATOM 2265 N N . LEU A 1 275 ? 3.797 3.133 -16.481 1.00 96.62 275 LEU A N 1
ATOM 2266 C CA . LEU A 1 275 ? 4.378 1.980 -17.168 1.00 96.62 275 LEU A CA 1
ATOM 2267 C C . LEU A 1 275 ? 4.371 2.157 -18.689 1.00 96.62 275 LEU A C 1
ATOM 2269 O O . LEU A 1 275 ? 5.377 1.883 -19.336 1.00 96.62 275 LEU A O 1
ATOM 2273 N N . LEU A 1 276 ? 3.269 2.656 -19.253 1.00 94.94 276 LEU A N 1
ATOM 2274 C CA . LEU A 1 276 ? 3.154 2.893 -20.694 1.00 94.94 276 LEU A CA 1
ATOM 2275 C C . LEU A 1 276 ? 4.081 4.017 -21.187 1.00 94.94 276 LEU A C 1
ATOM 2277 O O . LEU A 1 276 ? 4.630 3.928 -22.278 1.00 94.94 276 LEU A O 1
ATOM 2281 N N . GLN A 1 277 ? 4.260 5.073 -20.391 1.00 96.94 277 GLN A N 1
ATOM 2282 C CA . GLN A 1 277 ? 5.092 6.228 -20.740 1.00 96.94 277 GLN A CA 1
ATOM 2283 C C . GLN A 1 277 ? 6.584 5.935 -20.573 1.00 96.94 277 GLN A C 1
ATOM 2285 O O . GLN A 1 277 ? 7.400 6.432 -21.345 1.00 96.94 277 GLN A O 1
ATOM 2290 N N . CYS A 1 278 ? 6.963 5.182 -19.538 1.00 97.19 278 CYS A N 1
ATOM 2291 C CA . CYS A 1 278 ? 8.364 4.870 -19.266 1.00 97.19 278 CYS A CA 1
ATOM 2292 C C . CYS A 1 278 ? 8.857 3.625 -20.004 1.00 97.19 278 CYS A C 1
ATOM 2294 O O . CYS A 1 278 ? 10.060 3.522 -20.248 1.00 97.19 278 CYS A O 1
ATOM 2296 N N . CYS A 1 279 ? 7.944 2.688 -20.290 1.00 96.38 279 CYS A N 1
ATOM 2297 C CA . CYS A 1 279 ? 8.198 1.369 -20.861 1.00 96.38 279 CYS A CA 1
ATOM 2298 C C . CYS A 1 279 ? 9.386 0.640 -20.225 1.00 96.38 279 CYS A C 1
ATOM 2300 O O . CYS A 1 279 ? 10.214 0.076 -20.929 1.00 96.38 279 CYS A O 1
ATOM 2302 N N . VAL A 1 280 ? 9.463 0.644 -18.892 1.00 96.25 280 VAL A N 1
ATOM 2303 C CA . VAL A 1 280 ? 10.450 -0.128 -18.129 1.00 96.25 280 VAL A CA 1
ATOM 2304 C C . VAL A 1 280 ? 9.771 -0.887 -16.990 1.00 96.25 280 VAL A C 1
ATOM 2306 O O . VAL A 1 280 ? 8.827 -0.376 -16.398 1.00 96.25 280 VAL A O 1
ATOM 2309 N N . LEU A 1 281 ? 10.219 -2.101 -16.672 1.00 97.44 281 LEU A N 1
ATOM 2310 C CA . LEU A 1 281 ? 9.720 -2.902 -15.548 1.00 97.44 281 LEU A CA 1
ATOM 2311 C C . LEU A 1 281 ? 10.792 -3.893 -15.079 1.00 97.44 281 LEU A C 1
ATOM 2313 O O . LEU A 1 281 ? 11.660 -4.290 -15.852 1.00 97.44 281 LEU A O 1
ATOM 2317 N N . ARG A 1 282 ? 10.729 -4.320 -13.817 1.00 96.75 282 ARG A N 1
ATOM 2318 C CA . ARG A 1 282 ? 11.529 -5.449 -13.327 1.00 96.75 282 ARG A CA 1
ATOM 2319 C C . ARG A 1 282 ? 11.085 -6.765 -13.951 1.00 96.75 282 ARG A C 1
ATOM 2321 O O . ARG A 1 282 ? 9.885 -7.033 -14.071 1.00 96.75 282 ARG A O 1
ATOM 2328 N N . LEU A 1 283 ? 12.055 -7.602 -14.306 1.00 94.69 283 LEU A N 1
ATOM 2329 C CA . LEU A 1 283 ? 11.792 -8.930 -14.842 1.00 94.69 283 LEU A CA 1
ATOM 2330 C C . LEU A 1 283 ? 11.120 -9.826 -13.793 1.00 94.69 283 LEU A C 1
ATOM 2332 O O . LEU A 1 283 ? 10.221 -10.593 -14.138 1.00 94.69 283 LEU A O 1
ATOM 2336 N N . SER A 1 284 ? 11.484 -9.684 -12.515 1.00 94.06 284 SER A N 1
ATOM 2337 C CA . SER A 1 284 ? 10.837 -10.391 -11.402 1.00 94.06 284 SER A CA 1
ATOM 2338 C C . SER A 1 284 ? 9.330 -10.100 -11.335 1.00 94.06 284 SER A C 1
ATOM 2340 O O . SER A 1 284 ? 8.516 -11.030 -11.292 1.00 94.06 284 SER A O 1
ATOM 2342 N N . THR A 1 285 ? 8.943 -8.824 -11.436 1.00 97.56 285 THR A N 1
ATOM 2343 C CA . THR A 1 285 ? 7.544 -8.377 -11.461 1.00 97.56 285 THR A CA 1
ATOM 2344 C C . THR A 1 285 ? 6.805 -8.928 -12.677 1.00 97.56 285 THR A C 1
ATOM 2346 O O . THR A 1 285 ? 5.706 -9.470 -12.536 1.00 97.56 285 THR A O 1
ATOM 2349 N N . PHE A 1 286 ? 7.409 -8.851 -13.869 1.00 97.50 286 PHE A N 1
ATOM 2350 C CA . PHE A 1 286 ? 6.826 -9.432 -15.081 1.00 97.50 286 PHE A CA 1
ATOM 2351 C C . PHE A 1 286 ? 6.587 -10.936 -14.934 1.00 97.50 286 PHE A C 1
ATOM 2353 O O . PHE A 1 286 ? 5.471 -11.396 -15.171 1.00 97.50 286 PHE A O 1
ATOM 2360 N N . ASN A 1 287 ? 7.594 -11.695 -14.495 1.00 96.00 287 ASN A N 1
ATOM 2361 C CA . ASN A 1 287 ? 7.490 -13.144 -14.341 1.00 96.00 287 ASN A CA 1
ATOM 2362 C C . ASN A 1 287 ? 6.382 -13.525 -13.360 1.00 96.00 287 ASN A C 1
ATOM 2364 O O . ASN A 1 287 ? 5.626 -14.465 -13.614 1.00 96.00 287 ASN A O 1
ATOM 2368 N N . LYS A 1 288 ? 6.225 -12.762 -12.273 1.00 96.38 288 LYS A N 1
ATOM 2369 C CA . LYS A 1 288 ? 5.149 -12.989 -11.312 1.00 96.38 288 LYS A CA 1
ATOM 2370 C C . LYS A 1 288 ? 3.771 -12.768 -11.936 1.00 96.38 288 LYS A C 1
ATOM 2372 O O . LYS A 1 288 ? 2.921 -13.654 -11.854 1.00 96.38 288 LYS A O 1
ATOM 2377 N N . LEU A 1 289 ? 3.564 -11.641 -12.619 1.00 97.62 289 LEU A N 1
ATOM 2378 C CA . LEU A 1 289 ? 2.309 -11.334 -13.319 1.00 97.62 289 LEU A CA 1
ATOM 2379 C C . LEU A 1 289 ? 1.992 -12.359 -14.413 1.00 97.62 289 LEU A C 1
ATOM 2381 O O . LEU A 1 289 ? 0.861 -12.833 -14.519 1.00 97.62 289 LEU A O 1
ATOM 2385 N N . TYR A 1 290 ? 2.997 -12.736 -15.202 1.00 96.12 290 TYR A N 1
ATOM 2386 C CA . TYR A 1 290 ? 2.864 -13.730 -16.260 1.00 96.12 290 TYR A CA 1
ATOM 2387 C C . TYR A 1 290 ? 2.483 -15.104 -15.693 1.00 96.12 290 TYR A C 1
ATOM 2389 O O . TYR A 1 290 ? 1.590 -15.765 -16.227 1.00 96.12 290 TYR A O 1
ATOM 2397 N N . SER A 1 291 ? 3.071 -15.493 -14.553 1.00 97.38 291 SER A N 1
ATOM 2398 C CA . SER A 1 291 ? 2.724 -16.733 -13.849 1.00 97.38 291 SER A CA 1
ATOM 2399 C C . SER A 1 291 ? 1.266 -16.758 -13.381 1.00 97.38 291 SER A C 1
ATOM 2401 O O . SER A 1 291 ? 0.613 -17.788 -13.504 1.00 97.38 291 SER A O 1
ATOM 2403 N N . PHE A 1 292 ? 0.708 -15.626 -12.941 1.00 97.69 292 PHE A N 1
ATOM 2404 C CA . PHE A 1 292 ? -0.710 -15.541 -12.576 1.00 97.69 292 PHE A CA 1
ATOM 2405 C C . PHE A 1 292 ? -1.646 -15.566 -13.791 1.00 97.69 292 PHE A C 1
ATOM 2407 O O . PHE A 1 292 ? -2.823 -15.913 -13.673 1.00 97.69 292 PHE A O 1
ATOM 2414 N N . HIS A 1 293 ? -1.151 -15.182 -14.968 1.00 94.75 293 HIS A N 1
ATOM 2415 C CA . HIS A 1 293 ? -1.954 -15.129 -16.184 1.00 94.75 293 HIS A CA 1
ATOM 2416 C C . HIS A 1 293 ? -1.988 -16.451 -16.962 1.00 94.75 293 HIS A C 1
ATOM 2418 O O . HIS A 1 293 ? -3.039 -16.797 -17.502 1.00 94.75 293 HIS A O 1
ATOM 2424 N N . LEU A 1 294 ? -0.878 -17.187 -17.037 1.00 91.75 294 LEU A N 1
ATOM 2425 C CA . LEU A 1 294 ? -0.803 -18.453 -17.784 1.00 91.75 294 LEU A CA 1
ATOM 2426 C C . LEU A 1 294 ? -0.516 -19.678 -16.917 1.00 91.75 294 LEU A C 1
ATOM 2428 O O . LEU A 1 294 ? -0.700 -20.802 -17.377 1.00 91.75 294 LEU A O 1
ATOM 2432 N N . GLY A 1 295 ? -0.039 -19.480 -15.691 1.00 92.31 295 GLY A N 1
ATOM 2433 C CA . GLY A 1 295 ? 0.262 -20.570 -14.777 1.00 92.31 295 GLY A CA 1
ATOM 2434 C C . GLY A 1 295 ? -0.991 -21.207 -14.167 1.00 92.31 295 GLY A C 1
ATOM 2435 O O . GLY A 1 295 ? -2.117 -20.757 -14.394 1.00 92.31 295 GLY A O 1
ATOM 2436 N N . PRO A 1 296 ? -0.799 -22.256 -13.350 1.00 93.12 296 PRO A N 1
ATOM 2437 C CA . PRO A 1 296 ? -1.896 -23.047 -12.791 1.00 93.12 296 PRO A CA 1
ATOM 2438 C C . PRO A 1 296 ? -2.705 -22.307 -11.719 1.00 93.12 296 PRO A C 1
ATOM 2440 O O . PRO A 1 296 ? -3.803 -22.738 -11.384 1.00 93.12 296 PRO A O 1
ATOM 2443 N N . LYS A 1 297 ? -2.166 -21.217 -11.158 1.00 96.06 297 LYS A N 1
ATOM 2444 C CA . LYS A 1 297 ? -2.771 -20.472 -10.053 1.00 96.06 297 LYS A CA 1
ATOM 2445 C C . LYS A 1 297 ? -2.970 -19.016 -10.451 1.00 96.06 297 LYS A C 1
ATOM 2447 O O . LYS A 1 297 ? -1.996 -18.323 -10.741 1.00 96.06 297 LYS A O 1
ATOM 2452 N N . ARG A 1 298 ? -4.224 -18.556 -10.445 1.00 98.12 298 ARG A N 1
ATOM 2453 C CA . ARG A 1 298 ? -4.583 -17.160 -10.730 1.00 98.12 298 ARG A CA 1
ATOM 2454 C C . ARG A 1 298 ? -4.211 -16.242 -9.564 1.00 98.12 298 ARG A C 1
ATOM 2456 O O . ARG A 1 298 ? -3.996 -16.703 -8.439 1.00 98.12 298 ARG A O 1
ATOM 2463 N N . LEU A 1 299 ? -4.155 -14.931 -9.820 1.00 98.69 299 LEU A N 1
ATOM 2464 C CA . LEU A 1 299 ? -3.909 -13.949 -8.759 1.00 98.69 299 LEU A CA 1
ATOM 2465 C C . LEU A 1 299 ? -5.069 -13.953 -7.757 1.00 98.69 299 LEU A C 1
ATOM 2467 O O . LEU A 1 299 ? -4.828 -13.910 -6.552 1.00 98.69 299 LEU A O 1
ATOM 2471 N N . SER A 1 300 ? -6.307 -14.069 -8.242 1.00 98.56 300 SER A N 1
ATOM 2472 C CA . SER A 1 300 ? -7.501 -14.230 -7.404 1.00 98.56 300 SER A CA 1
ATOM 2473 C C . SER A 1 300 ? -7.377 -15.377 -6.394 1.00 98.56 300 SER A C 1
ATOM 2475 O O . SER A 1 300 ? -7.639 -15.179 -5.208 1.00 98.56 300 SER A O 1
ATOM 2477 N N . ASP A 1 301 ? -6.913 -16.550 -6.828 1.00 98.50 301 ASP A N 1
ATOM 2478 C CA . ASP A 1 301 ? -6.746 -17.725 -5.965 1.00 98.50 301 ASP A CA 1
ATOM 2479 C C . ASP A 1 301 ? -5.623 -17.540 -4.943 1.00 98.50 301 ASP A C 1
ATOM 2481 O O . ASP A 1 301 ? -5.786 -17.874 -3.768 1.00 98.50 301 ASP A O 1
ATOM 2485 N N . ALA A 1 302 ? -4.495 -16.958 -5.360 1.00 98.56 302 ALA A N 1
ATOM 2486 C CA . ALA A 1 302 ? -3.397 -16.633 -4.453 1.00 98.56 302 ALA A CA 1
ATOM 2487 C C . ALA A 1 302 ? -3.808 -15.608 -3.386 1.00 98.56 302 ALA A C 1
ATOM 2489 O O . ALA A 1 302 ? -3.448 -15.758 -2.219 1.00 98.56 302 ALA A O 1
ATOM 2490 N N . MET A 1 303 ? -4.596 -14.603 -3.767 1.00 98.69 303 MET A N 1
ATOM 2491 C CA . MET A 1 303 ? -5.168 -13.633 -2.838 1.00 98.69 303 MET A CA 1
ATOM 2492 C C . MET A 1 303 ? -6.148 -14.287 -1.866 1.00 98.69 303 MET A C 1
ATOM 2494 O O . MET A 1 303 ? -6.062 -14.036 -0.664 1.00 98.69 303 MET A O 1
ATOM 2498 N N . ARG A 1 304 ? -7.041 -15.154 -2.362 1.00 98.31 304 ARG A N 1
ATOM 2499 C CA . ARG A 1 304 ? -8.019 -15.867 -1.531 1.00 98.31 304 ARG A CA 1
ATOM 2500 C C . ARG A 1 304 ? -7.332 -16.701 -0.455 1.00 98.31 304 ARG A C 1
ATOM 2502 O O . ARG A 1 304 ? -7.695 -16.591 0.708 1.00 98.31 304 ARG A O 1
ATOM 2509 N N . GLU A 1 305 ? -6.311 -17.470 -0.825 1.00 98.19 305 GLU A N 1
ATOM 2510 C CA . GLU A 1 305 ? -5.530 -18.264 0.129 1.00 98.19 305 GLU A CA 1
ATOM 2511 C C . GLU A 1 305 ? -4.764 -17.382 1.121 1.00 98.19 305 GLU A C 1
ATOM 2513 O O . GLU A 1 305 ? -4.794 -17.633 2.323 1.00 98.19 305 GLU A O 1
ATOM 2518 N N . SER A 1 306 ? -4.119 -16.317 0.634 1.00 98.19 306 SER A N 1
ATOM 2519 C CA . SER A 1 306 ? -3.332 -15.411 1.477 1.00 98.19 306 SER A CA 1
ATOM 2520 C C . SER A 1 306 ? -4.187 -14.759 2.569 1.00 98.19 306 SER A C 1
ATOM 2522 O O . SER A 1 306 ? -3.733 -14.658 3.706 1.00 98.19 306 SER A O 1
ATOM 2524 N N . MET A 1 307 ? -5.419 -14.353 2.242 1.00 98.44 307 MET A N 1
ATOM 2525 C CA . MET A 1 307 ? -6.347 -13.670 3.156 1.00 98.44 307 MET A CA 1
ATOM 2526 C C . MET A 1 307 ? -7.258 -14.622 3.949 1.00 98.44 307 MET A C 1
ATOM 2528 O O . MET A 1 307 ? -8.008 -14.156 4.803 1.00 98.44 307 MET A O 1
ATOM 2532 N N . ALA A 1 308 ? -7.233 -15.933 3.682 1.00 98.00 308 ALA A N 1
ATOM 2533 C CA . ALA A 1 308 ? -8.199 -16.886 4.243 1.00 98.00 308 ALA A CA 1
ATOM 2534 C C . ALA A 1 308 ? -8.182 -16.951 5.779 1.00 98.00 308 ALA A C 1
ATOM 2536 O O . ALA A 1 308 ? -9.213 -17.193 6.397 1.00 98.00 308 ALA A O 1
ATOM 2537 N N . ASN A 1 309 ? -7.010 -16.723 6.377 1.00 96.06 309 ASN A N 1
ATOM 2538 C CA . ASN A 1 309 ? -6.805 -16.782 7.824 1.00 96.06 309 ASN A CA 1
ATOM 2539 C C . ASN A 1 309 ? -6.865 -15.405 8.503 1.00 96.06 309 ASN A C 1
ATOM 2541 O O . ASN A 1 309 ? -6.591 -15.315 9.700 1.00 96.06 309 ASN A O 1
ATOM 2545 N N . ASP A 1 310 ? -7.168 -14.331 7.765 1.00 98.62 310 ASP A N 1
ATOM 2546 C CA . ASP A 1 310 ? -7.374 -13.028 8.393 1.00 98.62 310 ASP A CA 1
ATOM 2547 C C . ASP A 1 310 ? -8.663 -13.066 9.249 1.00 98.62 310 ASP A C 1
ATOM 2549 O O . ASP A 1 310 ? -9.685 -13.577 8.779 1.00 98.62 310 ASP A O 1
ATOM 2553 N N . PRO A 1 311 ? -8.664 -12.537 10.489 1.00 98.38 311 PRO A N 1
ATOM 2554 C CA . PRO A 1 311 ? -9.833 -12.565 11.373 1.00 98.38 311 PRO A CA 1
ATOM 2555 C C . PRO A 1 311 ? -11.100 -11.907 10.809 1.00 98.38 311 PRO A C 1
ATOM 2557 O O . PRO A 1 311 ? -12.190 -12.155 11.328 1.00 98.38 311 PRO A O 1
ATOM 2560 N N . VAL A 1 312 ? -10.977 -11.059 9.781 1.00 98.19 312 VAL A N 1
ATOM 2561 C CA . VAL A 1 312 ? -12.118 -10.399 9.122 1.00 98.19 312 VAL A CA 1
ATOM 2562 C C . VAL A 1 312 ? -12.425 -10.975 7.740 1.00 98.19 312 VAL A C 1
ATOM 2564 O O . VAL A 1 312 ? -13.082 -10.327 6.918 1.00 98.19 312 VAL A O 1
ATOM 2567 N N . ALA A 1 313 ? -11.957 -12.197 7.467 1.00 97.50 313 ALA A N 1
ATOM 2568 C CA . ALA A 1 313 ? -12.326 -12.931 6.270 1.00 97.50 313 ALA A CA 1
ATOM 2569 C C . ALA A 1 313 ? -13.864 -13.098 6.168 1.00 97.50 313 ALA A C 1
ATOM 2571 O O . ALA A 1 313 ? -14.516 -13.425 7.163 1.00 97.50 313 ALA A O 1
ATOM 2572 N N . PRO A 1 314 ? -14.460 -12.913 4.973 1.00 97.75 314 PRO A N 1
ATOM 2573 C CA . PRO A 1 314 ? -13.814 -12.525 3.716 1.00 97.75 314 PRO A CA 1
ATOM 2574 C C . PRO A 1 314 ? -13.373 -11.044 3.683 1.00 97.75 314 PRO A C 1
ATOM 2576 O O . PRO A 1 314 ? -14.155 -10.124 3.932 1.00 97.75 314 PRO A O 1
ATOM 2579 N N . VAL A 1 315 ? -12.110 -10.801 3.305 1.00 98.50 315 VAL A N 1
ATOM 2580 C CA . VAL A 1 315 ? -11.546 -9.440 3.193 1.00 98.50 315 VAL A CA 1
ATOM 2581 C C . VAL A 1 315 ? -12.022 -8.750 1.911 1.00 98.50 315 VAL A C 1
ATOM 2583 O O . VAL A 1 315 ? -12.527 -7.631 1.971 1.00 98.50 315 VAL A O 1
ATOM 2586 N N . LEU A 1 316 ? -11.909 -9.424 0.761 1.00 98.38 316 LEU A N 1
ATOM 2587 C CA . LEU A 1 316 ? -12.400 -8.948 -0.537 1.00 98.38 316 LEU A CA 1
ATOM 2588 C C . LEU A 1 316 ? -13.578 -9.791 -1.027 1.00 98.38 316 LEU A C 1
ATOM 2590 O O . LEU A 1 316 ? -13.672 -10.981 -0.735 1.00 98.38 316 LEU A O 1
ATOM 2594 N N . THR A 1 317 ? -14.443 -9.175 -1.830 1.00 98.19 317 THR A N 1
ATOM 2595 C CA . THR A 1 317 ? -15.535 -9.866 -2.522 1.00 98.19 317 THR A CA 1
ATOM 2596 C C . THR A 1 317 ? -15.034 -10.581 -3.782 1.00 98.19 317 THR A C 1
ATOM 2598 O O . THR A 1 317 ? -14.029 -10.198 -4.388 1.00 98.19 317 THR A O 1
ATOM 2601 N N . GLU A 1 318 ? -15.765 -11.603 -4.232 1.00 98.12 318 GLU A N 1
ATOM 2602 C CA . GLU A 1 318 ? -15.444 -12.331 -5.468 1.00 98.12 318 GLU A CA 1
ATOM 2603 C C . GLU A 1 318 ? -15.351 -11.433 -6.722 1.00 98.12 318 GLU A C 1
ATOM 2605 O O . GLU A 1 318 ? -14.433 -11.623 -7.526 1.00 98.12 318 GLU A O 1
ATOM 2610 N N . PRO A 1 319 ? -16.213 -10.411 -6.913 1.00 98.62 319 PRO A N 1
ATOM 2611 C CA . PRO A 1 319 ? -16.038 -9.442 -7.993 1.00 98.62 319 PRO A CA 1
ATOM 2612 C C . PRO A 1 319 ? -14.688 -8.709 -7.973 1.00 98.62 319 PRO A C 1
ATOM 2614 O O . PRO A 1 319 ? -14.101 -8.511 -9.038 1.00 98.62 319 PRO A O 1
ATOM 2617 N N . HIS A 1 320 ? -14.153 -8.351 -6.798 1.00 98.56 320 HIS A N 1
ATOM 2618 C CA . HIS A 1 320 ? -12.820 -7.744 -6.706 1.00 98.56 320 HIS A CA 1
ATOM 2619 C C . HIS A 1 320 ? -11.722 -8.721 -7.120 1.00 98.56 320 HIS A C 1
ATOM 2621 O O . HIS A 1 320 ? -10.850 -8.348 -7.902 1.00 98.56 320 HIS A O 1
ATOM 2627 N N . LEU A 1 321 ? -11.789 -9.975 -6.666 1.00 98.69 321 LEU A N 1
ATOM 2628 C CA . LEU A 1 321 ? -10.814 -11.003 -7.040 1.00 98.69 321 LEU A CA 1
ATOM 2629 C C . LEU A 1 321 ? -10.796 -11.231 -8.563 1.00 98.69 321 LEU A C 1
ATOM 2631 O O . LEU A 1 321 ? -9.732 -11.218 -9.180 1.00 98.69 321 LEU A O 1
ATOM 2635 N N . LYS A 1 322 ? -11.971 -11.324 -9.200 1.00 98.56 322 LYS A N 1
ATOM 2636 C CA . LYS A 1 322 ? -12.088 -11.422 -10.668 1.00 98.56 322 LYS A CA 1
ATOM 2637 C C . LYS A 1 322 ? -11.565 -10.176 -11.389 1.00 98.56 322 LYS A C 1
ATOM 2639 O O . LYS A 1 322 ? -10.957 -10.285 -12.455 1.00 98.56 322 LYS A O 1
ATOM 2644 N N . ALA A 1 323 ? -11.789 -8.986 -10.828 1.00 98.75 323 ALA A N 1
ATOM 2645 C CA . ALA A 1 323 ? -11.261 -7.742 -11.384 1.00 98.75 323 ALA A CA 1
ATOM 2646 C C . ALA A 1 323 ? -9.726 -7.729 -11.398 1.00 98.75 323 ALA A C 1
ATOM 2648 O O . ALA A 1 323 ? -9.136 -7.246 -12.362 1.00 98.75 323 ALA A O 1
ATOM 2649 N N . MET A 1 324 ? -9.074 -8.298 -10.379 1.00 98.75 324 MET A N 1
ATOM 2650 C CA . MET A 1 324 ? -7.612 -8.390 -10.323 1.00 98.75 324 MET A CA 1
ATOM 2651 C C . MET A 1 324 ? -7.050 -9.247 -11.463 1.00 98.75 324 MET A C 1
ATOM 2653 O O . MET A 1 324 ? -6.139 -8.794 -12.151 1.00 98.75 324 MET A O 1
ATOM 2657 N N . ASP A 1 325 ? -7.628 -10.419 -11.739 1.00 98.69 325 ASP A N 1
ATOM 2658 C CA . ASP A 1 325 ? -7.189 -11.265 -12.863 1.00 98.69 325 ASP A CA 1
ATOM 2659 C C . ASP A 1 325 ? -7.358 -10.556 -14.216 1.00 98.69 325 ASP A C 1
ATOM 2661 O O . ASP A 1 325 ? -6.468 -10.600 -15.073 1.00 98.69 325 ASP A O 1
ATOM 2665 N N . ARG A 1 326 ? -8.472 -9.832 -14.396 1.00 98.69 326 ARG A N 1
ATOM 2666 C CA . ARG A 1 326 ? -8.701 -8.994 -15.584 1.00 98.69 326 ARG A CA 1
ATOM 2667 C C . ARG A 1 326 ? -7.634 -7.901 -15.714 1.00 98.69 326 ARG A C 1
ATOM 2669 O O . ARG A 1 326 ? -7.114 -7.679 -16.807 1.00 98.69 326 ARG A O 1
ATOM 2676 N N . ARG A 1 327 ? -7.290 -7.228 -14.612 1.00 98.81 327 ARG A N 1
ATOM 2677 C CA . ARG A 1 327 ? -6.268 -6.168 -14.571 1.00 98.81 327 ARG A CA 1
ATOM 2678 C C . ARG A 1 327 ? -4.865 -6.709 -14.858 1.00 98.81 327 ARG A C 1
ATOM 2680 O O . ARG A 1 327 ? -4.123 -6.050 -15.580 1.00 98.81 327 ARG A O 1
ATOM 2687 N N . VAL A 1 328 ? -4.519 -7.918 -14.400 1.00 98.75 328 VAL A N 1
ATOM 2688 C CA . VAL A 1 328 ? -3.255 -8.587 -14.775 1.00 98.75 328 VAL A CA 1
ATOM 2689 C C . VAL A 1 328 ? -3.144 -8.720 -16.296 1.00 98.75 328 VAL A C 1
ATOM 2691 O O . VAL A 1 328 ? -2.119 -8.345 -16.862 1.00 98.75 328 VAL A O 1
ATOM 2694 N N . GLY A 1 329 ? -4.204 -9.180 -16.973 1.00 98.06 329 GLY A N 1
ATOM 2695 C CA . GLY A 1 329 ? -4.224 -9.277 -18.438 1.00 98.06 329 GLY A CA 1
ATOM 2696 C C . GLY A 1 329 ? -3.930 -7.937 -19.125 1.00 98.06 329 GLY A C 1
ATOM 2697 O O . GLY A 1 329 ? -3.064 -7.862 -19.994 1.00 98.06 329 GLY A O 1
ATOM 2698 N N . LYS A 1 330 ? -4.563 -6.854 -18.659 1.00 98.56 330 LYS A N 1
ATOM 2699 C CA . LYS A 1 330 ? -4.354 -5.498 -19.197 1.00 98.56 330 LYS A CA 1
ATOM 2700 C C . LYS A 1 330 ? -2.934 -4.965 -18.973 1.00 98.56 330 LYS A C 1
ATOM 2702 O O . LYS A 1 330 ? -2.391 -4.287 -19.844 1.00 98.56 330 LYS A O 1
ATOM 2707 N N . ILE A 1 331 ? -2.300 -5.289 -17.843 1.00 98.62 331 ILE A N 1
ATOM 2708 C CA . ILE A 1 331 ? -0.885 -4.947 -17.612 1.00 98.62 331 ILE A CA 1
ATOM 2709 C C . ILE A 1 331 ? 0.007 -5.669 -18.630 1.00 98.62 331 ILE A C 1
ATOM 2711 O O . ILE A 1 331 ? 0.898 -5.055 -19.217 1.00 98.62 331 ILE A O 1
ATOM 2715 N N . LEU A 1 332 ? -0.240 -6.957 -18.883 1.00 98.00 332 LEU A N 1
ATOM 2716 C CA . LEU A 1 332 ? 0.539 -7.729 -19.854 1.00 98.00 332 LEU A CA 1
ATOM 2717 C C . LEU A 1 332 ? 0.346 -7.219 -21.292 1.00 98.00 332 LEU A C 1
ATOM 2719 O O . LEU A 1 332 ? 1.305 -7.186 -22.062 1.00 98.00 332 LEU A O 1
ATOM 2723 N N . GLU A 1 333 ? -0.852 -6.755 -21.653 1.00 96.69 333 GLU A N 1
ATOM 2724 C CA . GLU A 1 333 ? -1.110 -6.079 -22.934 1.00 96.69 333 GLU A CA 1
ATOM 2725 C C . GLU A 1 333 ? -0.337 -4.754 -23.065 1.00 96.69 333 GLU A C 1
ATOM 2727 O O . GLU A 1 333 ? 0.248 -4.472 -24.119 1.00 96.69 333 GLU A O 1
ATOM 2732 N N . CYS A 1 334 ? -0.274 -3.967 -21.985 1.00 96.44 334 CYS A N 1
ATOM 2733 C CA . CYS A 1 334 ? 0.545 -2.756 -21.914 1.00 96.44 334 CYS A CA 1
ATOM 2734 C C . CYS A 1 334 ? 2.029 -3.082 -22.148 1.00 96.44 334 CYS A C 1
ATOM 2736 O O . CYS A 1 334 ? 2.672 -2.483 -23.012 1.00 96.44 334 CYS A O 1
ATOM 2738 N N . LEU A 1 335 ? 2.564 -4.088 -21.449 1.00 96.19 335 LEU A N 1
ATOM 2739 C CA . LEU A 1 335 ? 3.954 -4.528 -21.606 1.00 96.19 335 LEU A CA 1
ATOM 2740 C C . LEU A 1 335 ? 4.241 -5.061 -23.009 1.00 96.19 335 LEU A C 1
ATOM 2742 O O . LEU A 1 335 ? 5.272 -4.734 -23.590 1.00 96.19 335 LEU A O 1
ATOM 2746 N N . ARG A 1 336 ? 3.312 -5.818 -23.601 1.00 95.69 336 ARG A N 1
ATOM 2747 C CA . ARG A 1 336 ? 3.433 -6.284 -24.988 1.00 95.69 336 ARG A CA 1
ATOM 2748 C C . ARG A 1 336 ? 3.572 -5.117 -25.963 1.00 95.69 336 ARG A C 1
ATOM 2750 O O . ARG A 1 336 ? 4.330 -5.220 -26.925 1.00 95.69 336 ARG A O 1
ATOM 2757 N N . SER A 1 337 ? 2.854 -4.022 -25.725 1.00 94.56 337 SER A N 1
ATOM 2758 C CA . SER A 1 337 ? 2.962 -2.805 -26.536 1.00 94.56 337 SER A CA 1
ATOM 2759 C C . SER A 1 337 ? 4.325 -2.132 -26.358 1.00 94.56 337 SER A C 1
ATOM 2761 O O . SER A 1 337 ? 4.950 -1.776 -27.351 1.00 94.56 337 SER A O 1
ATOM 2763 N N . CYS A 1 338 ? 4.840 -2.059 -25.127 1.00 93.75 338 CYS A N 1
ATOM 2764 C CA . CYS A 1 338 ? 6.189 -1.555 -24.856 1.00 93.75 338 CYS A CA 1
ATOM 2765 C C . CYS A 1 338 ? 7.295 -2.393 -25.521 1.00 93.75 338 CYS A C 1
ATOM 2767 O O . CYS A 1 338 ? 8.209 -1.822 -26.113 1.00 93.75 338 CYS A O 1
ATOM 2769 N N . ILE A 1 339 ? 7.197 -3.727 -25.474 1.00 93.75 339 ILE A N 1
ATOM 2770 C CA . ILE A 1 339 ? 8.180 -4.649 -26.075 1.00 93.75 339 ILE A CA 1
ATOM 2771 C C . ILE A 1 339 ? 8.218 -4.494 -27.596 1.00 93.75 339 ILE A C 1
ATOM 2773 O O . ILE A 1 339 ? 9.291 -4.520 -28.181 1.00 93.75 339 ILE A O 1
ATOM 2777 N N . LYS A 1 340 ? 7.066 -4.296 -28.248 1.00 92.31 340 LYS A N 1
ATOM 2778 C CA . LYS A 1 340 ? 7.017 -4.055 -29.701 1.00 92.31 340 LYS A CA 1
ATOM 2779 C C . LYS A 1 340 ? 7.765 -2.788 -30.131 1.00 92.31 340 LYS A C 1
ATOM 2781 O O . LYS A 1 340 ? 8.145 -2.699 -31.290 1.00 92.31 340 LYS A O 1
ATOM 2786 N N . ILE A 1 341 ? 7.905 -1.809 -29.235 1.00 89.31 341 ILE A N 1
ATOM 2787 C CA . ILE A 1 341 ? 8.527 -0.512 -29.526 1.00 89.31 341 ILE A CA 1
ATOM 2788 C C . ILE A 1 341 ? 10.014 -0.508 -29.144 1.00 89.31 341 ILE A C 1
ATOM 2790 O O . ILE A 1 341 ? 10.816 0.050 -29.883 1.00 89.31 341 ILE A O 1
ATOM 2794 N N . ASN A 1 342 ? 10.378 -1.101 -28.000 1.00 86.75 342 ASN A N 1
ATOM 2795 C CA . ASN A 1 342 ? 11.713 -0.961 -27.393 1.00 86.75 342 ASN A CA 1
ATOM 2796 C C . ASN A 1 342 ? 12.499 -2.281 -27.265 1.00 86.75 342 ASN A C 1
ATOM 2798 O O . ASN A 1 342 ? 13.545 -2.298 -26.618 1.00 86.75 342 ASN A O 1
ATOM 2802 N N . ASP A 1 343 ? 11.984 -3.380 -27.825 1.00 85.50 343 ASP A N 1
ATOM 2803 C CA . ASP A 1 343 ? 12.429 -4.757 -27.579 1.00 85.50 343 ASP A CA 1
ATOM 2804 C C . ASP A 1 343 ? 12.368 -5.177 -26.097 1.00 85.50 343 ASP A C 1
ATOM 2806 O O . ASP A 1 343 ? 12.213 -4.376 -25.176 1.00 85.50 343 ASP A O 1
ATOM 2810 N N . ALA A 1 344 ? 12.473 -6.481 -25.827 1.00 85.38 344 ALA A N 1
ATOM 2811 C CA . ALA A 1 344 ? 12.392 -6.993 -24.455 1.00 85.38 344 ALA A CA 1
ATOM 2812 C C . ALA A 1 344 ? 13.536 -6.471 -23.565 1.00 85.38 344 ALA A C 1
ATOM 2814 O O . ALA A 1 344 ? 13.308 -6.144 -22.402 1.00 85.38 344 ALA A O 1
ATOM 2815 N N . ALA A 1 345 ? 14.745 -6.344 -24.121 1.00 85.25 345 ALA A N 1
ATOM 2816 C CA . ALA A 1 345 ? 15.923 -5.865 -23.398 1.00 85.25 345 ALA A CA 1
ATOM 2817 C C . ALA A 1 345 ? 15.841 -4.373 -23.021 1.00 85.25 345 ALA A C 1
ATOM 2819 O O . ALA A 1 345 ? 16.439 -3.966 -22.031 1.00 85.25 345 ALA A O 1
ATOM 2820 N N . GLY A 1 346 ? 15.102 -3.560 -23.786 1.00 85.75 346 GLY A N 1
ATOM 2821 C CA . GLY A 1 346 ? 14.872 -2.150 -23.459 1.00 85.75 346 GLY A CA 1
ATOM 2822 C C . GLY A 1 346 ? 13.774 -1.938 -22.413 1.00 85.75 346 GLY A C 1
ATOM 2823 O O . GLY A 1 346 ? 13.746 -0.894 -21.763 1.00 85.75 346 GLY A O 1
ATOM 2824 N N . VAL A 1 347 ? 12.888 -2.925 -22.236 1.00 91.56 347 VAL A N 1
ATOM 2825 C CA . VAL A 1 347 ? 11.775 -2.869 -21.278 1.00 91.56 347 VAL A CA 1
ATOM 2826 C C . VAL A 1 347 ? 12.143 -3.487 -19.935 1.00 91.56 347 VAL A C 1
ATOM 2828 O O . VAL A 1 347 ? 11.793 -2.939 -18.890 1.00 91.56 347 VAL A O 1
ATOM 2831 N N . PHE A 1 348 ? 12.821 -4.631 -19.928 1.00 92.50 348 PHE A N 1
ATOM 2832 C CA . PHE A 1 348 ? 13.050 -5.372 -18.694 1.00 92.50 348 PHE A CA 1
ATOM 2833 C C . PHE A 1 348 ? 14.411 -5.076 -18.073 1.00 92.50 348 PHE A C 1
ATOM 2835 O O . PHE A 1 348 ? 15.452 -5.293 -18.687 1.00 92.50 348 PHE A O 1
ATOM 2842 N N . LEU A 1 349 ? 14.390 -4.659 -16.807 1.00 92.31 349 LEU A N 1
ATOM 2843 C CA . LEU A 1 349 ? 15.555 -4.757 -15.936 1.00 92.31 349 LEU A CA 1
ATOM 2844 C C . LEU A 1 349 ? 15.615 -6.174 -15.378 1.00 92.31 349 LEU A C 1
ATOM 2846 O O . LEU A 1 349 ? 14.736 -6.563 -14.608 1.00 92.31 349 LEU A O 1
ATOM 2850 N N . ASP A 1 350 ? 16.654 -6.920 -15.745 1.00 85.5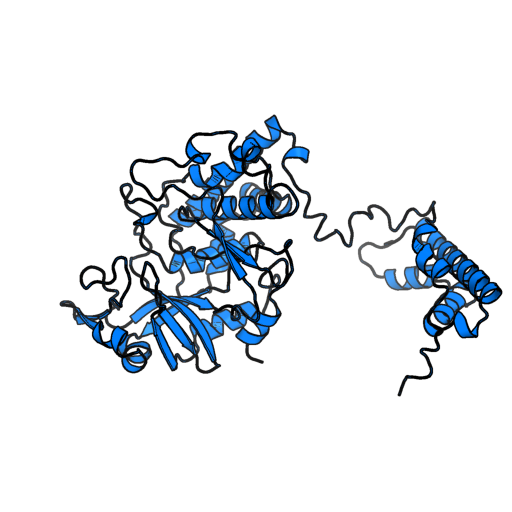0 350 ASP A N 1
ATOM 2851 C CA . ASP A 1 350 ? 16.915 -8.231 -15.1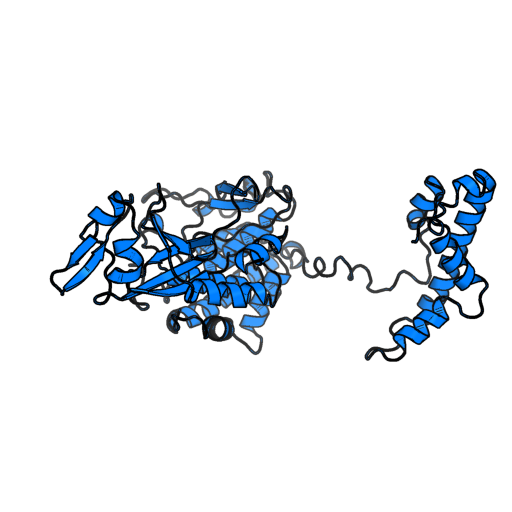59 1.00 85.50 350 ASP A CA 1
ATOM 2852 C C . ASP A 1 350 ? 17.426 -8.082 -13.722 1.00 85.50 350 ASP A C 1
ATOM 2854 O O . ASP A 1 350 ? 18.606 -7.855 -13.455 1.00 85.50 350 ASP A O 1
ATOM 2858 N N . ASP A 1 351 ? 16.485 -8.167 -12.791 1.00 82.38 351 ASP A N 1
ATOM 2859 C CA . ASP A 1 351 ? 16.696 -8.139 -11.350 1.00 82.38 351 ASP A CA 1
ATOM 2860 C C . ASP A 1 351 ? 16.547 -9.527 -10.710 1.00 82.38 351 ASP A C 1
ATOM 2862 O O . ASP A 1 351 ? 16.805 -9.702 -9.522 1.00 82.38 351 ASP A O 1
ATOM 2866 N N . ILE A 1 352 ? 16.197 -10.541 -11.500 1.00 67.56 352 ILE A N 1
ATOM 2867 C CA . ILE A 1 352 ? 16.230 -11.943 -11.066 1.00 67.56 352 ILE A CA 1
ATOM 2868 C C . ILE A 1 352 ? 17.687 -12.373 -10.959 1.00 67.56 352 ILE A C 1
ATOM 2870 O O . ILE A 1 352 ? 18.095 -12.984 -9.973 1.00 67.56 352 ILE A O 1
ATOM 2874 N N . VAL A 1 353 ? 18.495 -11.898 -11.911 1.00 47.62 353 VAL A N 1
ATOM 2875 C CA . VAL A 1 353 ? 19.953 -11.939 -11.856 1.00 47.62 353 VAL A CA 1
ATOM 2876 C C . VAL A 1 353 ? 20.525 -11.075 -10.730 1.00 47.62 353 VAL A C 1
ATOM 2878 O O . VAL A 1 353 ? 21.711 -11.185 -10.462 1.00 47.62 353 VAL A O 1
ATOM 2881 N N . ALA A 1 354 ? 19.723 -10.273 -10.014 1.00 39.81 354 ALA A N 1
ATOM 2882 C CA . ALA A 1 354 ? 20.165 -9.534 -8.830 1.00 39.81 354 ALA A CA 1
ATOM 2883 C C . ALA A 1 354 ? 19.997 -10.322 -7.518 1.00 39.81 354 ALA A C 1
ATOM 2885 O O . ALA A 1 354 ? 20.872 -10.216 -6.661 1.00 39.81 354 ALA A O 1
ATOM 2886 N N . ASP A 1 355 ? 18.990 -11.192 -7.385 1.00 36.97 355 ASP A N 1
ATOM 2887 C CA . ASP A 1 355 ? 18.940 -12.169 -6.275 1.00 36.97 355 ASP A CA 1
ATOM 2888 C C . ASP A 1 355 ? 19.846 -13.386 -6.553 1.00 36.97 355 ASP A C 1
ATOM 2890 O O . ASP A 1 355 ? 20.342 -14.055 -5.650 1.00 36.97 355 ASP A O 1
ATOM 2894 N N . SER A 1 356 ? 20.204 -13.584 -7.824 1.00 32.44 356 SER A N 1
ATOM 2895 C CA . SER A 1 356 ? 21.390 -14.331 -8.228 1.00 32.44 356 SER A CA 1
ATOM 2896 C C . SER A 1 356 ? 22.547 -13.419 -8.646 1.00 32.44 356 SER A C 1
ATOM 2898 O O . SER A 1 356 ? 23.410 -13.865 -9.389 1.00 32.44 356 SER A O 1
ATOM 2900 N N . SER A 1 357 ? 22.681 -12.184 -8.141 1.00 33.62 357 SER A N 1
ATOM 2901 C CA . SER A 1 357 ? 23.934 -11.414 -8.355 1.00 33.62 357 SER A CA 1
ATOM 2902 C C . SER A 1 357 ? 25.015 -11.817 -7.358 1.00 33.62 357 SER A C 1
ATOM 2904 O O . SER A 1 357 ? 26.151 -11.355 -7.439 1.00 33.62 357 SER A O 1
ATOM 2906 N N . GLN A 1 358 ? 24.690 -12.794 -6.506 1.00 38.75 358 GLN A N 1
ATOM 2907 C CA . GLN A 1 358 ? 25.654 -13.728 -5.938 1.00 38.75 358 GLN A CA 1
ATOM 2908 C C . GLN A 1 358 ? 25.900 -14.993 -6.798 1.00 38.75 358 GLN A C 1
ATOM 2910 O O . GLN A 1 358 ? 26.812 -15.739 -6.466 1.00 38.75 358 GLN A O 1
ATOM 2915 N N . PHE A 1 359 ? 25.187 -15.247 -7.911 1.00 38.94 359 PHE A N 1
ATOM 2916 C CA . PHE A 1 359 ? 25.252 -16.534 -8.641 1.00 38.94 359 PHE A CA 1
ATOM 2917 C C . PHE A 1 359 ? 25.066 -16.598 -10.181 1.00 38.94 359 PHE A C 1
ATOM 2919 O O . PHE A 1 359 ? 25.226 -17.689 -10.720 1.00 38.94 359 PHE A O 1
ATOM 2926 N N . SER A 1 360 ? 24.823 -15.535 -10.958 1.00 29.72 360 SER A N 1
ATOM 2927 C CA . SER A 1 360 ? 24.548 -15.676 -12.410 1.00 29.72 360 SER A CA 1
ATOM 2928 C C . SER A 1 360 ? 25.436 -14.876 -13.363 1.00 29.72 360 SER A C 1
ATOM 2930 O O . SER A 1 360 ? 25.204 -14.916 -14.565 1.00 29.72 360 SER A O 1
ATOM 2932 N N . ASN A 1 361 ? 26.568 -14.339 -12.891 1.00 32.59 361 ASN A N 1
ATOM 2933 C CA . ASN A 1 361 ? 27.761 -14.251 -13.756 1.00 32.59 361 ASN A CA 1
ATOM 2934 C C . ASN A 1 361 ? 28.589 -15.550 -13.762 1.00 32.59 361 ASN A C 1
ATOM 2936 O O . ASN A 1 361 ? 29.686 -15.615 -14.321 1.00 32.59 361 ASN A O 1
ATOM 2940 N N . HIS A 1 362 ? 28.053 -16.621 -13.178 1.00 38.22 362 HIS A N 1
ATOM 2941 C CA . HIS A 1 362 ? 28.638 -17.949 -13.238 1.00 38.22 362 HIS A CA 1
ATOM 2942 C C . HIS A 1 362 ? 27.687 -18.944 -13.896 1.00 38.22 362 HIS A C 1
ATOM 2944 O O . HIS A 1 362 ? 27.404 -20.005 -13.356 1.00 38.22 362 HIS A O 1
ATOM 2950 N N . SER A 1 363 ? 27.409 -18.739 -15.185 1.00 41.91 363 SER A N 1
ATOM 2951 C CA . SER A 1 363 ? 27.292 -19.882 -16.105 1.00 41.91 363 SER A CA 1
ATOM 2952 C C . SER A 1 363 ? 28.659 -20.568 -16.324 1.00 41.91 363 SER A C 1
ATOM 2954 O O . SER A 1 363 ? 29.023 -20.875 -17.461 1.00 41.91 363 SER A O 1
ATOM 2956 N N . ARG A 1 364 ? 29.450 -20.713 -15.245 1.00 53.81 364 ARG A N 1
ATOM 2957 C CA . ARG A 1 364 ? 30.766 -21.356 -15.104 1.00 53.81 364 ARG A CA 1
ATOM 2958 C C . ARG A 1 364 ? 31.334 -20.996 -13.724 1.00 53.81 364 ARG A C 1
ATOM 2960 O O . ARG A 1 364 ? 31.614 -19.828 -13.487 1.00 53.81 364 ARG A O 1
ATOM 2967 N N . PHE A 1 365 ? 31.569 -21.979 -12.852 1.00 58.97 365 PHE A N 1
ATOM 2968 C CA . PHE A 1 365 ? 32.472 -21.862 -11.696 1.00 58.97 365 PHE A CA 1
ATOM 2969 C C . PHE A 1 365 ? 33.870 -21.428 -12.178 1.00 58.97 365 PHE A C 1
ATOM 2971 O O . PHE A 1 365 ? 34.717 -22.260 -12.503 1.00 58.97 365 PHE A O 1
ATOM 2978 N N . GLY A 1 366 ? 34.068 -20.114 -12.337 1.00 64.19 366 GLY A N 1
ATOM 2979 C CA . GLY A 1 366 ? 35.197 -19.505 -13.042 1.00 64.19 366 GLY A CA 1
ATOM 2980 C C . GLY A 1 366 ? 35.444 -20.042 -14.467 1.00 64.19 366 GLY A C 1
ATOM 2981 O O . GLY A 1 366 ? 34.966 -21.091 -14.894 1.00 64.19 366 GLY A O 1
ATOM 2982 N N . ASN A 1 367 ? 36.272 -19.349 -15.246 1.00 74.81 367 ASN A N 1
ATOM 2983 C CA . ASN A 1 367 ? 36.805 -19.936 -16.475 1.00 74.81 367 ASN A CA 1
ATOM 2984 C C . ASN A 1 367 ? 37.922 -20.929 -16.103 1.00 74.81 367 ASN A C 1
ATOM 2986 O O . ASN A 1 367 ? 38.997 -20.509 -15.689 1.00 74.81 367 ASN A O 1
ATOM 2990 N N . SER A 1 368 ? 37.710 -22.243 -16.234 1.00 82.62 368 SER A N 1
ATOM 2991 C CA . SER A 1 368 ? 38.741 -23.248 -15.899 1.00 82.62 368 SER A CA 1
ATOM 2992 C C . SER A 1 368 ? 40.025 -23.110 -16.731 1.00 82.62 368 SER A C 1
ATOM 2994 O O . SER A 1 368 ? 41.080 -23.604 -16.331 1.00 82.62 368 SER A O 1
ATOM 2996 N N . SER A 1 369 ? 39.942 -22.434 -17.879 1.00 80.38 369 SER A N 1
ATOM 2997 C CA . SER A 1 369 ? 41.052 -22.222 -18.810 1.00 80.38 369 SER A CA 1
ATOM 2998 C C . SER A 1 369 ? 41.787 -20.895 -18.600 1.00 80.38 369 SER A C 1
ATOM 3000 O O . SER A 1 369 ? 42.798 -20.669 -19.258 1.00 80.38 369 SER A O 1
ATOM 3002 N N . ARG A 1 370 ? 41.304 -20.009 -17.715 1.00 81.56 370 ARG A N 1
ATOM 3003 C CA . ARG A 1 370 ? 41.928 -18.704 -17.448 1.00 81.56 370 ARG A CA 1
ATOM 3004 C C . ARG A 1 370 ? 41.897 -18.375 -15.960 1.00 81.56 370 ARG A C 1
ATOM 3006 O O . ARG A 1 370 ? 40.839 -18.395 -15.337 1.00 81.56 370 ARG A O 1
ATOM 3013 N N . ASP A 1 371 ? 43.052 -18.003 -15.425 1.00 82.75 371 ASP A N 1
ATOM 3014 C CA . ASP A 1 371 ? 43.171 -17.466 -14.073 1.00 82.75 371 ASP A CA 1
ATOM 3015 C C . ASP A 1 371 ? 43.366 -15.951 -14.170 1.00 82.75 371 ASP A C 1
ATOM 3017 O O . ASP A 1 371 ? 44.288 -15.478 -14.835 1.00 82.75 371 ASP A O 1
ATOM 3021 N N . ASP A 1 372 ? 42.463 -15.188 -13.557 1.00 81.62 372 ASP A N 1
ATOM 3022 C CA . ASP A 1 372 ? 42.552 -13.731 -13.519 1.00 81.62 372 ASP A CA 1
ATOM 3023 C C . ASP A 1 372 ? 43.346 -13.295 -12.284 1.00 81.62 372 ASP A C 1
ATOM 3025 O O . ASP A 1 372 ? 42.849 -13.310 -11.157 1.00 81.62 372 ASP A O 1
ATOM 3029 N N . LEU A 1 373 ? 44.612 -12.942 -12.500 1.00 79.25 373 LEU A N 1
ATOM 3030 C CA . LEU A 1 373 ? 45.521 -12.547 -11.427 1.00 79.25 373 LEU A CA 1
ATOM 3031 C C . LEU A 1 373 ? 45.176 -11.175 -10.828 1.00 79.25 373 LEU A C 1
ATOM 3033 O O . LEU A 1 373 ? 45.633 -10.880 -9.726 1.00 79.25 373 LEU A O 1
ATOM 3037 N N . SER A 1 374 ? 44.340 -10.363 -11.491 1.00 80.81 374 SER A N 1
ATOM 3038 C CA . SER A 1 374 ? 43.863 -9.098 -10.912 1.00 80.81 374 SER A CA 1
ATOM 3039 C C . SER A 1 374 ? 43.029 -9.322 -9.644 1.00 80.81 374 SER A C 1
ATOM 3041 O O . SER A 1 374 ? 43.005 -8.471 -8.761 1.00 80.81 374 SER A O 1
ATOM 3043 N N . ILE A 1 375 ? 42.424 -10.506 -9.496 1.00 82.75 375 ILE A N 1
ATOM 3044 C CA . ILE A 1 375 ? 41.626 -10.877 -8.321 1.00 82.75 375 ILE A CA 1
ATOM 3045 C C . ILE A 1 375 ? 42.500 -10.999 -7.066 1.00 82.75 375 ILE A C 1
ATOM 3047 O O . ILE A 1 375 ? 42.061 -10.654 -5.972 1.00 82.75 375 ILE A O 1
ATOM 3051 N N . ILE A 1 376 ? 43.746 -11.462 -7.208 1.00 87.62 376 ILE A N 1
ATOM 3052 C CA . ILE A 1 376 ? 44.699 -11.569 -6.090 1.00 87.62 376 ILE A CA 1
ATOM 3053 C C . ILE A 1 376 ? 45.586 -10.325 -5.960 1.00 87.62 376 ILE A C 1
ATOM 3055 O O . ILE A 1 376 ? 46.507 -10.310 -5.147 1.00 87.62 376 ILE A O 1
ATOM 3059 N N . LEU A 1 377 ? 45.305 -9.266 -6.726 1.00 85.81 377 LEU A N 1
ATOM 3060 C CA . LEU A 1 377 ? 46.053 -8.015 -6.665 1.00 85.81 377 LEU A CA 1
ATOM 3061 C C . LEU A 1 377 ? 46.044 -7.379 -5.264 1.00 85.81 377 LEU A C 1
ATOM 3063 O O . LEU A 1 377 ? 47.110 -6.934 -4.850 1.00 85.81 377 LEU A O 1
ATOM 3067 N N . PRO A 1 378 ? 44.944 -7.400 -4.479 1.00 91.25 378 PRO A N 1
ATOM 3068 C CA . PRO A 1 378 ? 44.990 -6.933 -3.094 1.00 91.25 378 PRO A CA 1
ATOM 3069 C C . PRO A 1 378 ? 45.982 -7.724 -2.231 1.00 91.25 378 PRO A C 1
ATOM 3071 O O . PRO A 1 378 ? 46.688 -7.135 -1.423 1.00 91.25 378 PRO A O 1
ATOM 3074 N N . LEU A 1 379 ? 46.102 -9.043 -2.430 1.00 89.19 379 LEU A N 1
ATOM 3075 C CA . LEU A 1 379 ? 47.092 -9.860 -1.720 1.00 89.19 379 LEU A CA 1
ATOM 3076 C C . LEU A 1 379 ? 48.521 -9.495 -2.140 1.00 89.19 379 LEU A C 1
ATOM 3078 O O . LEU A 1 379 ? 49.398 -9.436 -1.287 1.00 89.19 379 LEU A O 1
ATOM 3082 N N . LEU A 1 380 ? 48.749 -9.214 -3.425 1.00 85.62 380 LEU A N 1
ATOM 3083 C CA . LEU A 1 380 ? 50.049 -8.767 -3.933 1.00 85.62 380 LEU A CA 1
ATOM 3084 C C . LEU A 1 380 ? 50.417 -7.352 -3.454 1.00 85.62 380 LEU A C 1
ATOM 3086 O O . LEU A 1 380 ? 51.586 -7.072 -3.222 1.00 85.62 380 LEU A O 1
ATOM 3090 N N . GLN A 1 381 ? 49.436 -6.457 -3.332 1.00 88.56 381 GLN A N 1
ATOM 3091 C CA . GLN A 1 381 ? 49.645 -5.059 -2.945 1.00 88.56 381 GLN A CA 1
ATOM 3092 C C . GLN A 1 381 ? 49.780 -4.892 -1.436 1.00 88.56 381 GLN A C 1
ATOM 3094 O O . GLN A 1 381 ? 50.673 -4.193 -0.968 1.00 88.56 381 GLN A O 1
ATOM 3099 N N . CYS A 1 382 ? 48.888 -5.519 -0.672 1.00 91.88 382 CYS A N 1
ATOM 3100 C CA . CYS A 1 382 ? 48.931 -5.449 0.778 1.00 91.88 382 CYS A CA 1
ATOM 3101 C C . CYS A 1 382 ? 50.013 -6.374 1.334 1.00 91.88 382 CYS A C 1
ATOM 3103 O O . CYS A 1 382 ? 50.612 -6.040 2.345 1.00 91.88 382 CYS A O 1
ATOM 3105 N N . CYS A 1 383 ? 50.283 -7.512 0.682 1.00 92.69 383 CYS A N 1
ATOM 3106 C CA . CYS A 1 383 ? 51.220 -8.534 1.150 1.00 92.69 383 CYS A CA 1
ATOM 3107 C C . CYS A 1 383 ? 50.982 -8.955 2.603 1.00 92.69 383 CYS A C 1
ATOM 3109 O O . CYS A 1 383 ? 51.932 -9.188 3.339 1.00 92.69 383 CYS A O 1
ATOM 3111 N N . VAL A 1 384 ? 49.716 -9.077 3.006 1.00 92.19 384 VAL A N 1
ATOM 3112 C CA . VAL A 1 384 ? 49.325 -9.531 4.343 1.00 92.19 384 VAL A CA 1
ATOM 3113 C C . VAL A 1 384 ? 48.284 -10.642 4.227 1.00 92.19 384 VAL A C 1
ATOM 3115 O O . VAL A 1 384 ? 47.291 -10.502 3.511 1.00 92.19 384 VAL A O 1
ATOM 3118 N N . ILE A 1 385 ? 48.492 -11.746 4.946 1.00 92.81 385 ILE A N 1
ATOM 3119 C CA . ILE A 1 385 ? 47.551 -12.865 5.045 1.00 92.81 385 ILE A CA 1
ATOM 3120 C C . ILE A 1 385 ? 47.578 -13.475 6.449 1.00 92.81 385 ILE A C 1
ATOM 3122 O O . ILE A 1 385 ? 48.611 -13.516 7.107 1.00 92.81 385 ILE A O 1
ATOM 3126 N N . ARG A 1 386 ? 46.437 -13.988 6.915 1.00 92.69 386 ARG A N 1
ATOM 3127 C CA . ARG A 1 386 ? 46.360 -14.749 8.170 1.00 92.69 386 ARG A CA 1
ATOM 3128 C C . ARG A 1 386 ? 47.164 -16.049 8.089 1.00 92.69 386 ARG A C 1
ATOM 3130 O O . ARG A 1 386 ? 47.022 -16.791 7.108 1.00 92.69 386 ARG A O 1
ATOM 3137 N N . LEU A 1 387 ? 47.929 -16.363 9.133 1.00 86.06 387 LEU A N 1
ATOM 3138 C CA . LEU A 1 387 ? 48.746 -17.575 9.215 1.00 86.06 387 LEU A CA 1
ATOM 3139 C C . LEU A 1 387 ? 47.885 -18.843 9.098 1.00 86.06 387 LEU A C 1
ATOM 3141 O O . LEU A 1 387 ? 48.228 -19.759 8.348 1.00 86.06 387 LEU A O 1
ATOM 3145 N N . SER A 1 388 ? 46.705 -18.861 9.726 1.00 84.62 388 SER A N 1
ATOM 3146 C CA . SER A 1 388 ? 45.747 -19.971 9.609 1.00 84.62 388 SER A CA 1
ATOM 3147 C C . SER A 1 388 ? 45.286 -20.223 8.163 1.00 84.62 388 SER A C 1
ATOM 3149 O O . SER A 1 388 ? 45.060 -21.363 7.746 1.00 84.62 388 SER A O 1
ATOM 3151 N N . THR A 1 389 ? 45.160 -19.162 7.363 1.00 89.19 389 THR A N 1
ATOM 3152 C CA . THR A 1 389 ? 44.716 -19.239 5.964 1.00 89.19 389 THR A CA 1
ATOM 3153 C C . THR A 1 389 ? 45.840 -19.727 5.061 1.00 89.19 389 THR A C 1
ATOM 3155 O O . THR A 1 389 ? 45.603 -20.600 4.225 1.00 89.19 389 THR A O 1
ATOM 3158 N N . PHE A 1 390 ? 47.066 -19.242 5.278 1.00 90.12 390 PHE A N 1
ATOM 3159 C CA . PHE A 1 390 ? 48.251 -19.787 4.621 1.00 90.12 390 PHE A CA 1
ATOM 3160 C C . PHE A 1 390 ? 48.407 -21.286 4.900 1.00 90.12 390 PHE A C 1
ATOM 3162 O O . PHE A 1 390 ? 48.535 -22.058 3.954 1.00 90.12 390 PHE A O 1
ATOM 3169 N N . ASN A 1 391 ? 48.302 -21.712 6.163 1.00 85.44 391 ASN A N 1
ATOM 3170 C CA . ASN A 1 391 ? 48.453 -23.118 6.546 1.00 85.44 391 ASN A CA 1
ATOM 3171 C C . ASN A 1 391 ? 47.430 -24.029 5.851 1.00 85.44 391 ASN A C 1
ATOM 3173 O O . ASN A 1 391 ? 47.801 -25.089 5.348 1.00 85.44 391 ASN A O 1
ATOM 3177 N N . ARG A 1 392 ? 46.161 -23.607 5.741 1.00 87.94 392 ARG A N 1
ATOM 3178 C CA . ARG A 1 392 ? 45.128 -24.354 4.996 1.00 87.94 392 ARG A CA 1
ATOM 3179 C C . ARG A 1 392 ? 45.455 -24.467 3.504 1.00 87.94 392 ARG A C 1
ATOM 3181 O O . ARG A 1 392 ? 45.412 -25.562 2.952 1.00 87.94 392 ARG A O 1
ATOM 3188 N N . LEU A 1 393 ? 45.823 -23.358 2.858 1.00 90.06 393 LEU A N 1
ATOM 3189 C CA . LEU A 1 393 ? 46.188 -23.348 1.435 1.00 90.06 393 LEU A CA 1
ATOM 3190 C C . LEU A 1 393 ? 47.439 -24.184 1.155 1.00 90.06 393 LEU A C 1
ATOM 3192 O O . LEU A 1 393 ? 47.486 -24.919 0.170 1.00 90.06 393 LEU A O 1
ATOM 3196 N N . PHE A 1 394 ? 48.436 -24.095 2.035 1.00 87.06 394 PHE A N 1
ATOM 3197 C CA . PHE A 1 394 ? 49.650 -24.892 1.959 1.00 87.06 394 PHE A CA 1
ATOM 3198 C C . PHE A 1 394 ? 49.328 -26.379 2.119 1.00 87.06 394 PHE A C 1
ATOM 3200 O O . PHE A 1 394 ? 49.755 -27.181 1.294 1.00 87.06 394 PHE A O 1
ATOM 3207 N N . HIS A 1 395 ? 48.482 -26.743 3.087 1.00 87.19 395 HIS A N 1
ATOM 3208 C CA . HIS A 1 395 ? 48.017 -28.118 3.264 1.00 87.19 395 HIS A CA 1
ATOM 3209 C C . HIS A 1 395 ? 47.288 -28.653 2.023 1.00 87.19 395 HIS A C 1
ATOM 3211 O O . HIS A 1 395 ? 47.526 -29.786 1.625 1.00 87.19 395 HIS A O 1
ATOM 3217 N N . PHE A 1 396 ? 46.463 -27.851 1.345 1.00 87.31 396 PHE A N 1
ATOM 3218 C CA . PHE A 1 396 ? 45.839 -28.272 0.081 1.00 87.31 396 PHE A CA 1
ATOM 3219 C C . PHE A 1 396 ? 46.835 -28.446 -1.076 1.00 87.31 396 PHE A C 1
ATOM 3221 O O . PHE A 1 396 ? 46.508 -29.087 -2.073 1.00 87.31 396 PHE A O 1
ATOM 3228 N N . HIS A 1 397 ? 48.032 -27.864 -0.976 1.00 84.38 397 HIS A N 1
ATOM 3229 C CA . HIS A 1 397 ? 49.064 -27.954 -2.005 1.00 84.38 397 HIS A CA 1
ATOM 3230 C C . HIS A 1 397 ? 50.054 -29.101 -1.777 1.00 84.38 397 HIS A C 1
ATOM 3232 O O . HIS A 1 397 ? 50.450 -29.749 -2.744 1.00 84.38 397 HIS A O 1
ATOM 3238 N N . VAL A 1 398 ? 50.460 -29.339 -0.523 1.00 80.38 398 VAL A N 1
ATOM 3239 C CA . VAL A 1 398 ? 51.484 -30.340 -0.164 1.00 80.38 398 VAL A CA 1
ATOM 3240 C C . VAL A 1 398 ? 50.954 -31.527 0.644 1.00 80.38 398 VAL A C 1
ATOM 3242 O O . VAL A 1 398 ? 51.677 -32.500 0.835 1.00 80.38 398 VAL A O 1
ATOM 3245 N N . GLY A 1 399 ? 49.726 -31.445 1.156 1.00 76.81 399 GLY A N 1
ATOM 3246 C CA . GLY A 1 399 ? 49.107 -32.482 1.978 1.00 76.81 399 GLY A CA 1
ATOM 3247 C C . GLY A 1 399 ? 48.596 -33.677 1.171 1.00 76.81 399 GLY A C 1
ATOM 3248 O O . GLY A 1 399 ? 48.661 -33.710 -0.056 1.00 76.81 399 GLY A O 1
ATOM 3249 N N . GLN A 1 400 ? 48.063 -34.676 1.881 1.00 77.31 400 GLN A N 1
ATOM 3250 C CA . GLN A 1 400 ? 47.609 -35.941 1.284 1.00 77.31 400 GLN A CA 1
ATOM 3251 C C . GLN A 1 400 ? 46.359 -35.805 0.400 1.00 77.31 400 GLN A C 1
ATOM 3253 O O . GLN A 1 400 ? 46.161 -36.631 -0.486 1.00 77.31 400 GLN A O 1
ATOM 3258 N N . LYS A 1 401 ? 45.525 -34.783 0.634 1.00 84.12 401 LYS A N 1
ATOM 3259 C CA . LYS A 1 401 ? 44.342 -34.473 -0.181 1.00 84.12 401 LYS A CA 1
ATOM 3260 C C . LYS A 1 401 ? 44.423 -33.048 -0.711 1.00 84.12 401 LYS A C 1
ATOM 3262 O O . LYS A 1 401 ? 44.640 -32.111 0.063 1.00 84.12 401 LYS A O 1
ATOM 3267 N N . ARG A 1 402 ? 44.216 -32.889 -2.018 1.00 90.62 402 ARG A N 1
ATOM 3268 C CA . ARG A 1 402 ? 44.134 -31.580 -2.667 1.00 90.62 402 ARG A CA 1
ATOM 3269 C C . ARG A 1 402 ? 42.781 -30.932 -2.400 1.00 90.62 402 ARG A C 1
ATOM 3271 O O . ARG A 1 402 ? 41.831 -31.584 -1.967 1.00 90.62 402 ARG A O 1
ATOM 3278 N N . LEU A 1 403 ? 42.682 -29.634 -2.684 1.00 89.88 403 LEU A N 1
ATOM 3279 C CA . LEU A 1 403 ? 41.407 -28.923 -2.583 1.00 89.88 403 LEU A CA 1
ATOM 3280 C C . LEU A 1 403 ? 40.365 -29.537 -3.526 1.00 89.88 403 LEU A C 1
ATOM 3282 O O . LEU A 1 403 ? 39.205 -29.667 -3.148 1.00 89.88 403 LEU A O 1
ATOM 3286 N N . SER A 1 404 ? 40.781 -29.942 -4.727 1.00 92.56 404 SER A N 1
ATOM 3287 C CA . SER A 1 404 ? 39.928 -30.662 -5.675 1.00 92.56 404 SER A CA 1
ATOM 3288 C C . SER A 1 404 ? 39.337 -31.954 -5.096 1.00 92.56 404 SER A C 1
ATOM 3290 O O . SER A 1 404 ? 38.126 -32.141 -5.193 1.00 92.56 404 SER A O 1
ATOM 3292 N N . ASP A 1 405 ? 40.149 -32.787 -4.441 1.00 90.56 405 ASP A N 1
ATOM 3293 C CA . ASP A 1 405 ? 39.712 -34.054 -3.837 1.00 90.56 405 ASP A CA 1
ATOM 3294 C C . ASP A 1 405 ? 38.682 -33.816 -2.720 1.00 90.56 405 ASP A C 1
ATOM 3296 O O . ASP A 1 405 ? 37.635 -34.455 -2.671 1.00 90.56 405 ASP A O 1
ATOM 3300 N N . LEU A 1 406 ? 38.941 -32.837 -1.845 1.00 89.31 406 LEU A N 1
ATOM 3301 C CA . LEU A 1 406 ? 38.035 -32.484 -0.745 1.00 89.31 406 LEU A CA 1
ATOM 3302 C C . LEU A 1 406 ? 36.705 -31.911 -1.243 1.00 89.31 406 LEU A C 1
ATOM 3304 O O . LEU A 1 406 ? 35.649 -32.213 -0.690 1.00 89.31 406 LEU A O 1
ATOM 3308 N N . MET A 1 407 ? 36.754 -31.089 -2.292 1.00 88.94 407 MET A N 1
ATOM 3309 C CA . MET A 1 407 ? 35.557 -30.558 -2.938 1.00 88.94 407 MET A CA 1
ATOM 3310 C C . MET A 1 407 ? 34.748 -31.688 -3.577 1.00 88.94 407 MET A C 1
ATOM 3312 O O . MET A 1 407 ? 33.530 -31.724 -3.428 1.00 88.94 407 MET A O 1
ATOM 3316 N N . GLN A 1 408 ? 35.413 -32.623 -4.257 1.00 90.50 408 GLN A N 1
ATOM 3317 C CA . GLN A 1 408 ? 34.759 -33.776 -4.865 1.00 90.50 408 GLN A CA 1
ATOM 3318 C C . GLN A 1 408 ? 34.070 -34.657 -3.810 1.00 90.50 408 GLN A C 1
ATOM 3320 O O . GLN A 1 408 ? 32.898 -34.984 -3.987 1.00 90.50 408 GLN A O 1
ATOM 3325 N N . ASP A 1 409 ? 34.745 -34.954 -2.696 1.00 90.00 409 ASP A N 1
ATOM 3326 C CA . ASP A 1 409 ? 34.180 -35.716 -1.573 1.00 90.00 409 ASP A CA 1
ATOM 3327 C C . ASP A 1 409 ? 32.974 -34.996 -0.945 1.00 90.00 409 ASP A C 1
ATOM 3329 O O . ASP A 1 409 ? 31.931 -35.602 -0.697 1.00 90.00 409 ASP A O 1
ATOM 3333 N N . SER A 1 410 ? 33.086 -33.682 -0.724 1.00 88.56 410 SER A N 1
ATOM 3334 C CA . SER A 1 410 ? 32.025 -32.872 -0.114 1.00 88.56 410 SER A CA 1
ATOM 3335 C C . SER A 1 410 ? 30.758 -32.780 -0.971 1.00 88.56 410 SER A C 1
ATOM 3337 O O . SER A 1 410 ? 29.682 -32.540 -0.426 1.00 88.56 410 SER A O 1
ATOM 3339 N N . MET A 1 411 ? 30.876 -32.924 -2.292 1.00 90.12 411 MET A N 1
ATOM 3340 C CA . MET A 1 411 ? 29.765 -32.815 -3.248 1.00 90.12 411 MET A CA 1
ATOM 3341 C C . MET A 1 411 ? 29.282 -34.181 -3.758 1.00 90.12 411 MET A C 1
ATOM 3343 O O . MET A 1 411 ? 28.394 -34.236 -4.607 1.00 90.12 411 MET A O 1
ATOM 3347 N N . ALA A 1 412 ? 29.853 -35.287 -3.271 1.00 87.38 412 ALA A N 1
ATOM 3348 C CA . ALA A 1 412 ? 29.594 -36.626 -3.803 1.00 87.38 412 ALA A CA 1
ATOM 3349 C C . ALA A 1 412 ? 28.130 -37.080 -3.653 1.00 87.38 412 ALA A C 1
ATOM 3351 O O . ALA A 1 412 ? 27.641 -37.848 -4.476 1.00 87.38 412 ALA A O 1
ATOM 3352 N N . ASN A 1 413 ? 27.431 -36.583 -2.628 1.00 85.94 413 ASN A N 1
ATOM 3353 C CA . ASN A 1 413 ? 26.039 -36.938 -2.324 1.00 85.94 413 ASN A CA 1
ATOM 3354 C C . ASN A 1 413 ? 25.026 -35.889 -2.810 1.00 85.94 413 ASN A C 1
ATOM 3356 O O . ASN A 1 413 ? 23.856 -35.944 -2.432 1.00 85.94 413 ASN A O 1
ATOM 3360 N N . ASP A 1 414 ? 25.470 -34.907 -3.596 1.00 85.31 414 ASP A N 1
ATOM 3361 C CA . ASP A 1 414 ? 24.589 -33.864 -4.104 1.00 85.31 414 ASP A CA 1
ATOM 3362 C C . ASP A 1 414 ? 23.655 -34.427 -5.202 1.00 85.31 414 ASP A C 1
ATOM 3364 O O . ASP A 1 414 ? 24.136 -35.108 -6.114 1.00 85.31 414 ASP A O 1
ATOM 3368 N N . PRO A 1 415 ? 22.333 -34.153 -5.162 1.00 79.19 415 PRO A N 1
ATOM 3369 C CA . PRO A 1 415 ? 21.379 -34.626 -6.169 1.00 79.19 415 PRO A CA 1
ATOM 3370 C C . PRO A 1 415 ? 21.716 -34.251 -7.619 1.00 79.19 415 PRO A C 1
ATOM 3372 O O . PRO A 1 415 ? 21.205 -34.890 -8.538 1.00 79.19 415 PRO A O 1
ATOM 3375 N N . ILE A 1 416 ? 22.546 -33.225 -7.836 1.00 77.00 416 ILE A N 1
ATOM 3376 C CA . ILE A 1 416 ? 22.986 -32.781 -9.167 1.00 77.00 416 ILE A CA 1
ATOM 3377 C C . ILE A 1 416 ? 24.453 -33.137 -9.470 1.00 77.00 416 ILE A C 1
ATOM 3379 O O . ILE A 1 416 ? 25.075 -32.523 -10.338 1.00 77.00 416 ILE A O 1
ATOM 3383 N N . ALA A 1 417 ? 25.028 -34.122 -8.773 1.00 79.56 417 ALA A N 1
ATOM 3384 C CA . ALA A 1 417 ? 26.399 -34.563 -9.009 1.00 79.56 417 ALA A CA 1
ATOM 3385 C C . ALA A 1 417 ? 26.630 -35.093 -10.452 1.00 79.56 417 ALA A C 1
ATOM 3387 O O . ALA A 1 417 ? 25.791 -35.823 -10.986 1.00 79.56 417 ALA A O 1
ATOM 3388 N N . PRO A 1 418 ? 27.792 -34.796 -11.078 1.00 75.25 418 PRO A N 1
ATOM 3389 C CA . PRO A 1 418 ? 28.881 -33.975 -10.547 1.00 75.25 418 PRO A CA 1
ATOM 3390 C C . PRO A 1 418 ? 28.577 -32.467 -10.614 1.00 75.25 418 PRO A C 1
ATOM 3392 O O . PRO A 1 418 ? 28.342 -31.912 -11.685 1.00 75.25 418 PRO A O 1
ATOM 3395 N N . VAL A 1 419 ? 28.683 -31.793 -9.460 1.00 82.06 419 VAL A N 1
ATOM 3396 C CA . VAL A 1 419 ? 28.433 -30.345 -9.306 1.00 82.06 419 VAL A CA 1
ATOM 3397 C C . VAL A 1 419 ? 29.502 -29.499 -10.016 1.00 82.06 419 VAL A C 1
ATOM 3399 O O . VAL A 1 419 ? 29.198 -28.465 -10.610 1.00 82.06 419 VAL A O 1
ATOM 3402 N N . LEU A 1 420 ? 30.766 -29.943 -9.989 1.00 85.44 420 LEU A N 1
ATOM 3403 C CA . LEU A 1 420 ? 31.882 -29.324 -10.710 1.00 85.44 420 LEU A CA 1
ATOM 3404 C 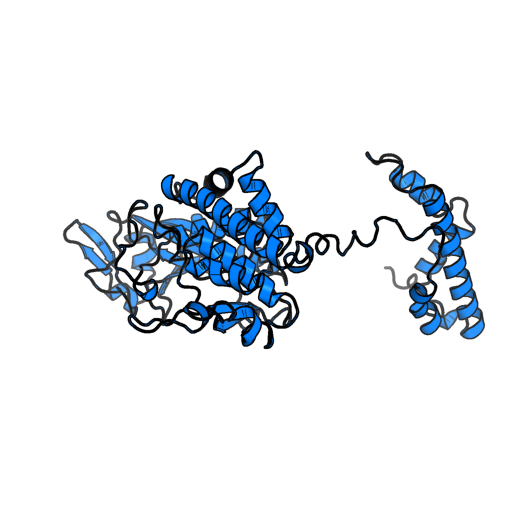C . LEU A 1 420 ? 32.482 -30.302 -11.719 1.00 85.44 420 LEU A C 1
ATOM 3406 O O . LEU A 1 420 ? 32.670 -31.483 -11.436 1.00 85.44 420 LEU A O 1
ATOM 3410 N N . THR A 1 421 ? 32.857 -29.786 -12.888 1.00 87.56 421 THR A N 1
ATOM 3411 C CA . THR A 1 421 ? 33.590 -30.565 -13.893 1.00 87.56 421 THR A CA 1
ATOM 3412 C C . THR A 1 421 ? 35.030 -30.833 -13.451 1.00 87.56 421 THR A C 1
ATOM 3414 O O . THR A 1 421 ? 35.644 -30.040 -12.735 1.00 87.56 421 THR A O 1
ATOM 3417 N N . GLU A 1 422 ? 35.642 -31.893 -13.979 1.00 86.44 422 GLU A N 1
ATOM 3418 C CA . GLU A 1 422 ? 37.053 -32.218 -13.720 1.00 86.44 422 GLU A CA 1
ATOM 3419 C C . GLU A 1 422 ? 38.006 -31.053 -14.070 1.00 86.44 422 GLU A C 1
ATOM 3421 O O . GLU A 1 422 ? 38.990 -30.794 -13.376 1.00 86.44 422 GLU A O 1
ATOM 3426 N N . ARG A 1 423 ? 37.694 -30.286 -15.127 1.00 85.44 423 ARG A N 1
ATOM 3427 C CA . ARG A 1 423 ? 38.474 -29.098 -15.518 1.00 85.44 423 ARG A CA 1
ATOM 3428 C C . ARG A 1 423 ? 38.396 -27.989 -14.470 1.00 85.44 423 ARG A C 1
ATOM 3430 O O . ARG A 1 423 ? 39.386 -27.295 -14.248 1.00 85.44 423 ARG A O 1
ATOM 3437 N N . GLN A 1 424 ? 37.240 -27.814 -13.837 1.00 87.56 424 GLN A N 1
ATOM 3438 C CA . GLN A 1 424 ? 37.038 -26.845 -12.759 1.00 87.56 424 GLN A CA 1
ATOM 3439 C C . GLN A 1 424 ? 37.758 -27.274 -11.479 1.00 87.56 424 GLN A C 1
ATOM 3441 O O . GLN A 1 424 ? 38.426 -26.446 -10.864 1.00 87.56 424 GLN A O 1
ATOM 3446 N N . LEU A 1 425 ? 37.714 -28.565 -11.142 1.00 90.50 425 LEU A N 1
ATOM 3447 C CA . LEU A 1 425 ? 38.457 -29.133 -10.015 1.00 90.50 425 LEU A CA 1
ATOM 3448 C C . LEU A 1 425 ? 39.975 -28.953 -10.194 1.00 90.50 425 LEU A C 1
ATOM 3450 O O . LEU A 1 425 ? 40.637 -28.389 -9.327 1.00 90.50 425 LEU A O 1
ATOM 3454 N N . LYS A 1 426 ? 40.523 -29.287 -11.370 1.00 89.50 426 LYS A N 1
ATOM 3455 C CA . LYS A 1 426 ? 41.946 -29.048 -11.695 1.00 89.50 426 LYS A CA 1
ATOM 3456 C C . LYS A 1 426 ? 42.334 -27.565 -11.653 1.00 89.50 426 LYS A C 1
ATOM 3458 O O . LYS A 1 426 ? 43.465 -27.227 -11.297 1.00 89.50 426 LYS A O 1
ATOM 3463 N N . ALA A 1 427 ? 41.420 -26.666 -12.024 1.00 89.31 427 ALA A N 1
ATOM 3464 C CA . ALA A 1 427 ? 41.666 -25.229 -11.957 1.00 89.31 427 ALA A CA 1
ATOM 3465 C C . ALA A 1 427 ? 41.779 -24.719 -10.510 1.00 89.31 427 ALA A C 1
ATOM 3467 O O . ALA A 1 427 ? 42.533 -23.776 -10.274 1.00 89.31 427 ALA A O 1
ATOM 3468 N N . LEU A 1 428 ? 41.097 -25.339 -9.539 1.00 90.62 428 LEU A N 1
ATOM 3469 C CA . LEU A 1 428 ? 41.220 -24.966 -8.126 1.00 90.62 428 LEU A CA 1
ATOM 3470 C C . LEU A 1 428 ? 42.632 -25.196 -7.602 1.00 90.62 428 LEU A C 1
ATOM 3472 O O . LEU A 1 428 ? 43.241 -24.269 -7.072 1.00 90.62 428 LEU A O 1
ATOM 3476 N N . ASP A 1 429 ? 43.189 -26.382 -7.835 1.00 92.88 429 ASP A N 1
ATOM 3477 C CA . ASP A 1 429 ? 44.544 -26.712 -7.382 1.00 92.88 429 ASP A CA 1
ATOM 3478 C C . ASP A 1 429 ? 45.594 -25.792 -8.019 1.00 92.88 429 ASP A C 1
ATOM 3480 O O . ASP A 1 429 ? 46.533 -25.331 -7.362 1.00 92.88 429 ASP A O 1
ATOM 3484 N N . ARG A 1 430 ? 45.413 -25.462 -9.306 1.00 92.69 430 ARG A N 1
ATOM 3485 C CA . ARG A 1 430 ? 46.275 -24.505 -10.011 1.00 92.69 430 ARG A CA 1
ATOM 3486 C C . ARG A 1 430 ? 46.190 -23.104 -9.398 1.00 92.69 430 ARG A C 1
ATOM 3488 O O . ARG A 1 430 ? 47.219 -22.456 -9.221 1.00 92.69 430 ARG A O 1
ATOM 3495 N N . ARG A 1 431 ? 44.994 -22.636 -9.031 1.00 93.19 431 ARG A N 1
ATOM 3496 C CA . ARG A 1 431 ? 44.802 -21.321 -8.396 1.00 93.19 431 ARG A CA 1
ATOM 3497 C C . ARG A 1 431 ? 45.370 -21.273 -6.981 1.00 93.19 431 ARG A C 1
ATOM 3499 O O . ARG A 1 431 ? 46.006 -20.279 -6.643 1.00 93.19 431 ARG A O 1
ATOM 3506 N N . VAL A 1 432 ? 45.239 -22.347 -6.199 1.00 93.06 432 VAL A N 1
ATOM 3507 C CA . VAL A 1 432 ? 45.920 -22.480 -4.896 1.00 93.06 432 VAL A CA 1
ATOM 3508 C C . VAL A 1 432 ? 47.432 -22.320 -5.072 1.00 93.06 432 VAL A C 1
ATOM 3510 O O . VAL A 1 432 ? 48.054 -21.541 -4.352 1.00 93.06 432 VAL A O 1
ATOM 3513 N N . LYS A 1 433 ? 48.025 -22.961 -6.090 1.00 91.81 433 LYS A N 1
ATOM 3514 C CA . LYS A 1 433 ? 49.448 -22.783 -6.416 1.00 91.81 433 LYS A CA 1
ATOM 3515 C C . LYS A 1 433 ? 49.797 -21.325 -6.750 1.00 91.81 433 LYS A C 1
ATOM 3517 O O . LYS A 1 433 ? 50.801 -20.825 -6.253 1.00 91.81 433 LYS A O 1
ATOM 3522 N N . ASN A 1 434 ? 48.984 -20.632 -7.550 1.00 91.69 434 ASN A N 1
ATOM 3523 C CA . ASN A 1 434 ? 49.222 -19.221 -7.891 1.00 91.69 434 ASN A CA 1
ATOM 3524 C C . ASN A 1 434 ? 49.170 -18.311 -6.653 1.00 91.69 434 ASN A C 1
ATOM 3526 O O . ASN A 1 434 ? 50.013 -17.428 -6.504 1.00 91.69 434 ASN A O 1
ATOM 3530 N N . ILE A 1 435 ? 48.227 -18.559 -5.740 1.00 93.25 435 ILE A N 1
ATOM 3531 C CA . ILE A 1 435 ? 48.130 -17.832 -4.468 1.00 93.25 435 ILE A CA 1
ATOM 3532 C C . ILE A 1 435 ? 49.386 -18.074 -3.622 1.00 93.25 435 ILE A C 1
ATOM 3534 O O . ILE A 1 435 ? 49.986 -17.121 -3.135 1.00 93.25 435 ILE A O 1
ATOM 3538 N N . LEU A 1 436 ? 49.844 -19.324 -3.501 1.00 92.62 436 LEU A N 1
ATOM 3539 C CA . LEU A 1 436 ? 51.065 -19.650 -2.756 1.00 92.62 436 LEU A CA 1
ATOM 3540 C C . LEU A 1 436 ? 52.325 -19.030 -3.379 1.00 92.62 436 LEU A C 1
ATOM 3542 O O . LEU A 1 436 ? 53.215 -18.606 -2.645 1.00 92.62 436 LEU A O 1
ATOM 3546 N N . LEU A 1 437 ? 52.403 -18.926 -4.710 1.00 91.31 437 LEU A N 1
ATOM 3547 C CA . LEU A 1 437 ? 53.488 -18.210 -5.392 1.00 91.31 437 LEU A CA 1
ATOM 3548 C C . LEU A 1 437 ? 53.465 -16.706 -5.083 1.00 91.31 437 LEU A C 1
ATOM 3550 O O . LEU A 1 437 ? 54.520 -16.127 -4.829 1.00 91.31 437 LEU A O 1
ATOM 3554 N N . CYS A 1 438 ? 52.280 -16.091 -5.044 1.00 92.12 438 CYS A N 1
ATOM 3555 C CA . CYS A 1 438 ? 52.113 -14.695 -4.639 1.00 92.12 438 CYS A CA 1
ATOM 3556 C C . CYS A 1 438 ? 52.557 -14.476 -3.186 1.00 92.12 438 CYS A C 1
ATOM 3558 O O . CYS A 1 438 ? 53.346 -13.575 -2.913 1.00 92.12 438 CYS A O 1
ATOM 3560 N N . ILE A 1 439 ? 52.120 -15.341 -2.262 1.00 91.88 439 ILE A N 1
ATOM 3561 C CA . ILE A 1 439 ? 52.521 -15.282 -0.848 1.00 91.88 439 ILE A CA 1
ATOM 3562 C C . ILE A 1 439 ? 54.033 -15.459 -0.719 1.00 91.88 439 ILE A C 1
ATOM 3564 O O . ILE A 1 439 ? 54.677 -14.691 -0.013 1.00 91.88 439 ILE A O 1
ATOM 3568 N N . ARG A 1 440 ? 54.627 -16.414 -1.445 1.00 91.94 440 ARG A N 1
ATOM 3569 C CA . ARG A 1 440 ? 56.082 -16.598 -1.472 1.00 91.94 440 ARG A CA 1
ATOM 3570 C C . ARG A 1 440 ? 56.794 -15.326 -1.928 1.00 91.94 440 ARG A C 1
ATOM 3572 O O . ARG A 1 440 ? 57.784 -14.957 -1.310 1.00 91.94 440 ARG A O 1
ATOM 3579 N N . SER A 1 441 ? 56.296 -14.653 -2.967 1.00 91.75 441 SER A N 1
ATOM 3580 C CA . SER A 1 441 ? 56.851 -13.368 -3.407 1.00 91.75 441 SER A CA 1
ATOM 3581 C C . SER A 1 441 ? 56.779 -12.319 -2.295 1.00 91.75 441 SER A C 1
ATOM 3583 O O . SER A 1 441 ? 57.792 -11.700 -1.994 1.00 91.75 441 SER A O 1
ATOM 3585 N N . CYS A 1 442 ? 55.629 -12.176 -1.631 1.00 91.25 442 CYS A N 1
ATOM 3586 C CA . CYS A 1 442 ? 55.465 -11.251 -0.507 1.00 91.25 442 CYS A CA 1
ATOM 3587 C C . CYS A 1 442 ? 56.414 -11.558 0.662 1.00 91.25 442 CYS A C 1
ATOM 3589 O O . CYS A 1 442 ? 57.059 -10.645 1.169 1.00 91.25 442 CYS A O 1
ATOM 3591 N N . VAL A 1 443 ? 56.581 -12.833 1.035 1.00 92.12 443 VAL A N 1
ATOM 3592 C CA . VAL A 1 443 ? 57.531 -13.248 2.084 1.00 92.12 443 VAL A CA 1
ATOM 3593 C C . VAL A 1 443 ? 58.969 -12.905 1.695 1.00 92.12 443 VAL A C 1
ATOM 3595 O O . VAL A 1 443 ? 59.735 -12.463 2.546 1.00 92.12 443 VAL A O 1
ATOM 3598 N N . MET A 1 444 ? 59.344 -13.076 0.424 1.00 91.31 444 MET A N 1
ATOM 3599 C CA . MET A 1 444 ? 60.681 -12.714 -0.058 1.00 91.31 444 MET A CA 1
ATOM 3600 C C . MET A 1 444 ? 60.918 -11.197 -0.064 1.00 91.31 444 MET A C 1
ATOM 3602 O O . MET A 1 444 ? 62.049 -10.772 0.144 1.00 91.31 444 MET A O 1
ATOM 3606 N N . THR A 1 445 ? 59.880 -10.388 -0.306 1.00 90.94 445 THR A N 1
ATOM 3607 C CA . THR A 1 445 ? 59.988 -8.919 -0.359 1.00 90.94 445 THR A CA 1
ATOM 3608 C C . THR A 1 445 ? 59.922 -8.272 1.025 1.00 90.94 445 THR A C 1
ATOM 3610 O O . THR A 1 445 ? 60.739 -7.410 1.329 1.00 90.94 445 THR A O 1
ATOM 3613 N N . ASN A 1 446 ? 58.977 -8.694 1.868 1.00 89.44 446 ASN A N 1
ATOM 3614 C CA . ASN A 1 446 ? 58.641 -8.020 3.128 1.00 89.44 446 ASN A CA 1
ATOM 3615 C C . ASN A 1 446 ? 59.032 -8.828 4.376 1.00 89.44 446 ASN A C 1
ATOM 3617 O O . ASN A 1 446 ? 58.928 -8.333 5.493 1.00 89.44 446 ASN A O 1
ATOM 3621 N N . GLY A 1 447 ? 59.462 -10.079 4.217 1.00 91.31 447 GLY A N 1
ATOM 3622 C CA . GLY A 1 447 ? 59.722 -10.988 5.330 1.00 91.31 447 GLY A CA 1
ATOM 3623 C C . GLY A 1 447 ? 58.449 -11.635 5.906 1.00 91.31 447 GLY A C 1
ATOM 3624 O O . GLY A 1 447 ? 57.328 -11.146 5.717 1.00 91.31 447 GLY A O 1
ATOM 3625 N N . PRO A 1 448 ? 58.594 -12.764 6.625 1.00 87.62 448 PRO A N 1
ATOM 3626 C CA . PRO A 1 448 ? 57.459 -13.538 7.128 1.00 87.62 448 PRO A CA 1
ATOM 3627 C C . PRO A 1 448 ? 56.675 -12.821 8.236 1.00 87.62 448 PRO A C 1
ATOM 3629 O O . PRO A 1 448 ? 55.463 -12.985 8.299 1.00 87.62 448 PRO A O 1
ATOM 3632 N N . GLN A 1 449 ? 57.327 -11.998 9.065 1.00 85.06 449 GLN A N 1
ATOM 3633 C CA . GLN A 1 449 ? 56.683 -11.300 10.193 1.00 85.06 449 GLN A CA 1
ATOM 3634 C C . GLN A 1 449 ? 55.691 -10.218 9.743 1.00 85.06 449 GLN A C 1
ATOM 3636 O O . GLN A 1 449 ? 54.741 -9.922 10.454 1.00 85.06 449 GLN A O 1
ATOM 3641 N N . ILE A 1 450 ? 55.918 -9.627 8.566 1.00 86.50 450 ILE A N 1
ATOM 3642 C CA . ILE A 1 450 ? 55.019 -8.633 7.964 1.00 86.50 450 ILE A CA 1
ATOM 3643 C C . ILE A 1 450 ? 53.958 -9.333 7.111 1.00 86.50 450 ILE A C 1
ATOM 3645 O O . ILE A 1 450 ? 52.811 -8.898 7.058 1.00 86.50 450 ILE A O 1
ATOM 3649 N N . THR A 1 451 ? 54.335 -10.436 6.456 1.00 89.62 451 THR A N 1
ATOM 3650 C CA . THR A 1 451 ? 53.436 -11.141 5.538 1.00 89.62 451 THR A CA 1
ATOM 3651 C C . THR A 1 451 ? 52.361 -11.948 6.260 1.00 89.62 451 THR A C 1
ATOM 3653 O O . THR A 1 451 ? 51.229 -12.029 5.779 1.00 89.62 451 THR A O 1
ATOM 3656 N N . PHE A 1 452 ? 52.694 -12.546 7.405 1.00 90.75 452 PHE A N 1
ATOM 3657 C CA . PHE A 1 452 ? 51.771 -13.372 8.174 1.00 90.75 452 PHE A CA 1
ATOM 3658 C C . PHE A 1 452 ? 51.248 -12.627 9.399 1.00 90.75 452 PHE A C 1
ATOM 3660 O O . PHE A 1 452 ? 52.007 -12.294 10.303 1.00 90.75 452 PHE A O 1
ATOM 3667 N N . LEU A 1 453 ? 49.930 -12.430 9.449 1.00 87.44 453 LEU A N 1
ATOM 3668 C CA . LEU A 1 453 ? 49.241 -12.057 10.681 1.00 87.44 453 LEU A CA 1
ATOM 3669 C C . LEU A 1 453 ? 48.993 -13.318 11.498 1.00 87.44 453 LEU A C 1
ATOM 3671 O O . LEU A 1 453 ? 48.281 -14.216 11.036 1.00 87.44 453 LEU A O 1
ATOM 3675 N N . ASP A 1 454 ? 49.577 -13.374 12.691 1.00 78.06 454 ASP A N 1
ATOM 3676 C CA . ASP A 1 454 ? 49.324 -14.449 13.640 1.00 78.06 454 ASP A CA 1
ATOM 3677 C C . ASP A 1 454 ? 47.914 -14.300 14.219 1.00 78.06 454 ASP A C 1
ATOM 3679 O O . ASP A 1 454 ? 47.626 -13.395 14.996 1.00 78.06 454 ASP A O 1
ATOM 3683 N N . ASP A 1 455 ? 47.017 -15.166 13.763 1.00 73.06 455 ASP A N 1
ATOM 3684 C CA . ASP A 1 455 ? 45.639 -15.282 14.225 1.00 73.06 455 ASP A CA 1
ATOM 3685 C C . ASP A 1 455 ? 45.410 -16.572 15.028 1.00 73.06 455 ASP A C 1
ATOM 3687 O O . ASP A 1 455 ? 44.267 -16.975 15.240 1.00 73.06 455 ASP A O 1
ATOM 3691 N N . LEU A 1 456 ? 46.495 -17.238 15.443 1.00 58.12 456 LEU A N 1
ATOM 3692 C CA . LEU A 1 456 ? 46.471 -18.487 16.205 1.00 58.12 456 LEU A CA 1
ATOM 3693 C C . LEU A 1 456 ? 46.867 -18.295 17.678 1.00 58.12 456 LEU A C 1
ATOM 3695 O O . LEU A 1 456 ? 46.657 -19.216 18.463 1.00 58.12 456 LEU A O 1
ATOM 3699 N N . MET A 1 457 ? 47.387 -17.122 18.062 1.00 52.88 457 MET A N 1
ATOM 3700 C CA . MET A 1 457 ? 47.742 -16.804 19.455 1.00 52.88 457 MET A CA 1
ATOM 3701 C C . MET A 1 457 ? 46.649 -16.083 20.267 1.00 52.88 457 MET A C 1
ATOM 3703 O O . MET A 1 457 ? 46.793 -15.979 21.479 1.00 52.88 457 MET A O 1
ATOM 3707 N N . ASP A 1 458 ? 45.540 -15.672 19.640 1.00 49.59 458 ASP A N 1
ATOM 3708 C CA . ASP A 1 458 ? 44.382 -15.040 20.305 1.00 49.59 458 ASP A CA 1
ATOM 3709 C C . ASP A 1 458 ? 43.131 -15.948 20.318 1.00 49.59 458 ASP A C 1
ATOM 3711 O O . ASP A 1 458 ? 41.998 -15.486 20.159 1.00 49.59 458 ASP A O 1
ATOM 3715 N N . MET A 1 459 ? 43.308 -17.261 20.493 1.00 41.31 459 MET A N 1
ATOM 3716 C CA . MET A 1 459 ? 42.195 -18.138 20.881 1.00 41.31 459 MET A CA 1
ATOM 3717 C C . MET A 1 459 ? 42.276 -18.426 22.388 1.00 41.31 459 MET A C 1
ATOM 3719 O O . MET A 1 459 ? 43.341 -18.861 22.829 1.00 41.31 459 MET A O 1
ATOM 3723 N N . PRO A 1 460 ? 41.210 -18.182 23.178 1.00 38.56 460 PRO A N 1
ATOM 3724 C CA . PRO A 1 460 ? 41.140 -18.683 24.549 1.00 38.56 460 PRO A CA 1
ATOM 3725 C C . PRO A 1 460 ? 41.152 -20.214 24.610 1.00 38.56 460 PRO A C 1
ATOM 3727 O O . PRO A 1 460 ? 40.665 -20.859 23.647 1.00 38.56 460 PRO A O 1
#

Organism: Caerostris extrusa (NCBI:txid172846)

pLDDT: mean 92.17, std 11.53, range [29.72, 98.88]

InterPro domains:
  IPR009581 FAM20, C-terminal [PF06702] (130-344)
  IPR009581 FAM20, C-terminal [PF06702] (361-448)
  IPR024869 FAM20 [PTHR12450] (2-353)